Protein AF-A0A5C7RT31-F1 (afdb_monomer_lite)

Structure (mmCIF, N/CA/C/O backbone):
data_AF-A0A5C7RT31-F1
#
_entry.id   AF-A0A5C7RT31-F1
#
loop_
_atom_site.group_PDB
_atom_site.id
_atom_site.type_symbol
_atom_site.label_atom_id
_atom_site.label_alt_id
_atom_site.label_comp_id
_atom_site.label_asym_id
_atom_site.label_entity_id
_atom_site.label_seq_id
_atom_site.pdbx_PDB_ins_code
_atom_site.Cartn_x
_atom_site.Cartn_y
_atom_site.Cartn_z
_atom_site.occupancy
_atom_site.B_iso_or_equiv
_atom_site.auth_seq_id
_atom_site.auth_comp_id
_atom_site.auth_asym_id
_atom_site.auth_atom_id
_atom_site.pdbx_PDB_model_num
ATOM 1 N N . MET A 1 1 ? -27.509 22.170 -6.917 1.00 37.75 1 MET A N 1
ATOM 2 C CA . MET A 1 1 ? -28.177 21.323 -5.906 1.00 37.75 1 MET A CA 1
ATOM 3 C C . MET A 1 1 ? -27.811 21.891 -4.550 1.00 37.75 1 MET A C 1
ATOM 5 O O . MET A 1 1 ? -26.661 21.805 -4.147 1.00 37.75 1 MET A O 1
ATOM 9 N N . THR A 1 2 ? -28.741 22.625 -3.956 1.00 27.27 2 THR A N 1
ATOM 10 C CA . THR A 1 2 ? -28.537 23.472 -2.779 1.00 27.27 2 THR A CA 1
ATOM 11 C C . THR A 1 2 ? -28.665 22.619 -1.517 1.00 27.27 2 THR A C 1
ATOM 13 O O . THR A 1 2 ? -29.640 21.889 -1.369 1.00 27.27 2 THR A O 1
ATOM 16 N N . ILE A 1 3 ? -27.662 22.677 -0.641 1.00 30.19 3 ILE A N 1
ATOM 17 C CA . ILE A 1 3 ? -27.583 21.913 0.611 1.00 30.19 3 ILE A CA 1
ATOM 18 C C . ILE A 1 3 ? -28.482 22.594 1.651 1.00 30.19 3 ILE A C 1
ATOM 20 O O . ILE A 1 3 ? -28.234 23.733 2.041 1.00 30.19 3 ILE A O 1
ATOM 24 N N . GLY A 1 4 ? -29.546 21.906 2.070 1.00 28.31 4 GLY A N 1
ATOM 25 C CA . GLY A 1 4 ? -30.462 22.360 3.113 1.00 28.31 4 GLY A CA 1
ATOM 26 C C . GLY A 1 4 ? -29.910 22.077 4.509 1.00 28.31 4 GLY A C 1
ATOM 27 O O . GLY A 1 4 ? -29.909 20.936 4.959 1.00 28.31 4 GLY A O 1
ATOM 28 N N . LEU A 1 5 ? -29.471 23.133 5.192 1.00 31.41 5 LEU A N 1
ATOM 29 C CA . LEU A 1 5 ? -29.262 23.175 6.639 1.00 31.41 5 LEU A CA 1
ATOM 30 C C . LEU A 1 5 ? -30.627 23.324 7.329 1.00 31.41 5 LEU A C 1
ATOM 32 O O . LEU A 1 5 ? -31.249 24.381 7.248 1.00 31.41 5 LEU A O 1
ATOM 36 N N . LEU A 1 6 ? -31.091 22.283 8.018 1.00 28.53 6 LEU A N 1
ATOM 37 C CA . LEU A 1 6 ? -32.266 22.353 8.889 1.00 28.53 6 LEU A CA 1
ATOM 38 C C . LEU A 1 6 ? -31.863 22.947 10.248 1.00 28.53 6 LEU A C 1
ATOM 40 O O . LEU A 1 6 ? -31.358 22.250 11.122 1.00 28.53 6 LEU A O 1
ATOM 44 N N . HIS A 1 7 ? -32.099 24.251 10.405 1.00 29.11 7 HIS A N 1
ATOM 45 C CA . HIS A 1 7 ? -32.237 24.909 11.705 1.00 29.11 7 HIS A CA 1
ATOM 46 C C . HIS A 1 7 ? -33.690 24.759 12.170 1.00 29.11 7 HIS A C 1
ATOM 48 O O . HIS A 1 7 ? -34.600 25.324 11.566 1.00 29.11 7 HIS A O 1
ATOM 54 N N . GLY A 1 8 ? -33.916 23.999 13.240 1.00 26.72 8 GLY A N 1
ATOM 55 C CA . GLY A 1 8 ? -35.208 23.937 13.918 1.00 26.72 8 GLY A CA 1
ATOM 56 C C . GLY A 1 8 ? -35.318 25.035 14.973 1.00 26.72 8 GLY A C 1
ATOM 57 O O . GLY A 1 8 ? -34.892 24.834 16.104 1.00 26.72 8 GLY A O 1
ATOM 58 N N . CYS A 1 9 ? -35.905 26.177 14.611 1.00 30.05 9 CYS A N 1
ATOM 59 C CA . CYS A 1 9 ? -36.443 27.145 15.567 1.00 30.05 9 CYS A CA 1
ATOM 60 C C . CYS A 1 9 ? -37.948 26.891 15.714 1.00 30.05 9 CYS A C 1
ATOM 62 O O . CYS A 1 9 ? -38.701 27.100 14.766 1.00 30.05 9 CYS A O 1
ATOM 64 N N . GLY A 1 10 ? -38.386 26.449 16.893 1.00 29.50 10 GLY A N 1
ATOM 65 C CA . GLY A 1 10 ? -39.796 26.411 17.276 1.00 29.50 10 GLY A CA 1
ATOM 66 C C . GLY A 1 10 ? -40.101 27.573 18.212 1.00 29.50 10 GLY A C 1
ATOM 67 O O . GLY A 1 10 ? -39.656 27.568 19.355 1.00 29.50 10 GLY A O 1
ATOM 68 N N . GLY A 1 11 ? -40.826 28.574 17.714 1.00 29.48 11 GLY A N 1
ATOM 69 C CA . GLY A 1 11 ? -41.452 29.613 18.526 1.00 29.48 11 GLY A CA 1
ATOM 70 C C . GLY A 1 11 ? -42.893 29.231 18.862 1.00 29.48 11 GLY A C 1
ATOM 71 O O . GLY A 1 11 ? -43.616 28.735 18.000 1.00 29.48 11 GLY A O 1
ATOM 72 N N . GLY A 1 12 ? -43.305 29.492 20.100 1.00 27.22 12 GLY A N 1
ATOM 73 C CA . GLY A 1 12 ? -44.694 29.456 20.547 1.00 27.22 12 GLY A CA 1
ATOM 74 C C . GLY A 1 12 ? -44.882 30.483 21.660 1.00 27.22 12 GLY A C 1
ATOM 75 O O . GLY A 1 12 ? -44.167 30.443 22.660 1.00 27.22 12 GLY A O 1
ATOM 76 N N . SER A 1 13 ? -45.780 31.439 21.440 1.00 30.95 13 SER A N 1
ATOM 77 C CA . SER A 1 13 ? -46.240 32.414 22.426 1.00 30.95 13 SER A CA 1
ATOM 78 C C . SER A 1 13 ? -47.270 31.780 23.367 1.00 30.95 13 SER A C 1
ATOM 80 O O . SER A 1 13 ? -48.016 30.903 22.939 1.00 30.95 13 SER A O 1
ATOM 82 N N . ASP A 1 14 ? -47.320 32.210 24.633 1.00 31.78 14 ASP A N 1
ATOM 83 C CA . ASP A 1 14 ? -48.489 32.912 25.195 1.00 31.78 14 ASP A CA 1
ATOM 84 C C . ASP A 1 14 ? -48.434 33.088 26.728 1.00 31.78 14 ASP A C 1
ATOM 86 O O . ASP A 1 14 ? -48.195 32.157 27.487 1.00 31.78 14 ASP A O 1
ATOM 90 N N . ASN A 1 15 ? -48.724 34.336 27.117 1.00 32.19 15 ASN A N 1
ATOM 91 C CA . ASN A 1 15 ? -49.550 34.827 28.227 1.00 32.19 15 ASN A CA 1
ATOM 92 C C . ASN A 1 15 ? -49.266 34.449 29.693 1.00 32.19 15 ASN A C 1
ATOM 94 O O . ASN A 1 15 ? -49.284 33.301 30.122 1.00 32.19 15 ASN A O 1
ATOM 98 N N . GLY A 1 16 ? -49.127 35.509 30.497 1.00 37.53 16 GLY A N 1
ATOM 99 C CA . GLY A 1 16 ? -49.037 35.456 31.948 1.00 37.53 16 GLY A CA 1
ATOM 100 C C . GLY A 1 16 ? -50.353 35.098 32.645 1.00 37.53 16 GLY A C 1
ATOM 101 O O . GLY A 1 16 ? -51.443 35.465 32.210 1.00 37.53 16 GLY A O 1
ATOM 102 N N . GLY A 1 17 ? -50.205 34.438 33.791 1.00 29.64 17 GLY A N 1
ATOM 103 C CA . GLY A 1 17 ? -51.247 34.192 34.779 1.00 29.64 17 GLY A CA 1
ATOM 104 C C . GLY A 1 17 ? -50.611 33.674 36.068 1.00 29.64 17 GLY A C 1
ATOM 105 O O . GLY A 1 17 ? -50.037 32.593 36.098 1.00 29.64 17 GLY A O 1
ATOM 106 N N . THR A 1 18 ? -50.666 34.475 37.128 1.00 42.75 18 THR A N 1
ATOM 107 C CA . THR A 1 18 ? -50.179 34.148 38.473 1.00 42.75 18 THR A CA 1
ATOM 108 C C . THR A 1 18 ? -51.193 33.290 39.230 1.00 42.75 18 THR A C 1
ATOM 110 O O . THR A 1 18 ? -52.310 33.753 39.456 1.00 42.75 18 THR A O 1
ATOM 113 N N . ASN A 1 19 ? -50.796 32.104 39.705 1.00 33.44 19 ASN A N 1
ATOM 114 C CA . ASN A 1 19 ? -51.352 31.500 40.923 1.00 33.44 19 ASN A CA 1
ATOM 115 C C . ASN A 1 19 ? -50.382 30.437 41.492 1.00 33.44 19 ASN A C 1
ATOM 117 O O . ASN A 1 19 ? -49.888 29.624 40.710 1.00 33.44 19 ASN A O 1
ATOM 121 N N . PRO A 1 20 ? -50.085 30.407 42.808 1.00 49.34 20 PRO A N 1
ATOM 122 C CA . PRO A 1 20 ? -49.175 29.434 43.393 1.00 49.34 20 PRO A CA 1
ATOM 123 C C . PRO A 1 20 ? -49.965 28.222 43.899 1.00 49.34 20 PRO A C 1
ATOM 125 O O . PRO A 1 20 ? -50.704 28.313 44.876 1.00 49.34 20 PRO A O 1
ATOM 128 N N . ASN A 1 21 ? -49.786 27.076 43.248 1.00 36.34 21 ASN A N 1
ATOM 129 C CA . ASN A 1 21 ? -50.145 25.772 43.799 1.00 36.34 21 ASN A CA 1
ATOM 130 C C . ASN A 1 21 ? -48.898 24.875 43.722 1.00 36.34 21 ASN A C 1
ATOM 132 O O . ASN A 1 21 ? -48.150 24.993 42.750 1.00 36.34 21 ASN A O 1
ATOM 136 N N . PRO A 1 22 ? -48.623 24.028 44.729 1.00 41.16 22 PRO A N 1
ATOM 137 C CA . PRO A 1 22 ? -47.443 23.176 44.725 1.00 41.16 22 PRO A CA 1
ATOM 138 C C . PRO A 1 22 ? -47.627 22.094 43.654 1.00 41.16 22 PRO A C 1
ATOM 140 O O . PRO A 1 22 ? -48.560 21.296 43.728 1.00 41.16 22 PRO A O 1
ATOM 143 N N . ASP A 1 23 ? -46.770 22.117 42.636 1.00 36.00 23 ASP A N 1
ATOM 144 C CA . ASP A 1 23 ? -46.809 21.184 41.509 1.00 36.00 23 ASP A CA 1
ATOM 145 C C . ASP A 1 23 ? -46.493 19.752 41.999 1.00 36.00 23 ASP A C 1
ATOM 147 O O . ASP A 1 23 ? -45.470 19.550 42.668 1.00 36.00 23 ASP A O 1
ATOM 151 N N . PRO A 1 24 ? -47.355 18.751 41.745 1.00 40.56 24 PRO A N 1
ATOM 152 C CA . PRO A 1 24 ? -47.022 17.349 41.967 1.00 40.56 24 PRO A CA 1
ATOM 153 C C . PRO A 1 24 ? -45.874 16.951 41.029 1.00 40.56 24 PRO A C 1
ATOM 155 O O . PRO A 1 24 ? -45.870 17.334 39.867 1.00 40.56 24 PRO A O 1
ATOM 158 N N . GLY A 1 25 ? -44.896 16.201 41.551 1.00 49.56 25 GLY A N 1
ATOM 159 C CA . GLY A 1 25 ? -43.623 15.885 40.888 1.00 49.56 25 GLY A CA 1
ATOM 160 C C . GLY A 1 25 ? -43.711 15.685 39.371 1.00 49.56 25 GLY A C 1
ATOM 161 O O . GLY A 1 25 ? -44.489 14.867 38.879 1.00 49.56 25 GLY A O 1
ATOM 162 N N . THR A 1 26 ? -42.892 16.448 38.648 1.00 45.16 26 THR A N 1
ATOM 163 C CA . THR A 1 26 ? -42.748 16.417 37.192 1.00 45.16 26 THR A CA 1
ATOM 164 C C . THR A 1 26 ? -42.562 14.974 36.694 1.00 45.16 26 THR A C 1
ATOM 166 O O . THR A 1 26 ? -41.830 14.213 37.328 1.00 45.16 26 THR A O 1
ATOM 169 N N . PRO A 1 27 ? -43.185 14.547 35.577 1.00 48.72 27 PRO A N 1
ATOM 170 C CA . PRO A 1 27 ? -43.088 13.163 35.120 1.00 48.72 27 PRO A CA 1
ATOM 171 C C . PRO A 1 27 ? -41.648 12.756 34.782 1.00 48.72 27 PRO A C 1
ATOM 173 O O . PRO A 1 27 ? -40.964 13.456 34.033 1.00 48.72 27 PRO A O 1
ATOM 176 N N . ALA A 1 28 ? -41.235 11.579 35.262 1.00 65.00 28 ALA A N 1
ATOM 177 C CA . ALA A 1 28 ? -39.991 10.929 34.868 1.00 65.00 28 ALA A CA 1
ATOM 178 C C . ALA A 1 28 ? -39.932 10.749 33.337 1.00 65.00 28 ALA A C 1
ATOM 180 O O . ALA A 1 28 ? -40.757 10.055 32.732 1.00 65.00 28 ALA A O 1
ATOM 181 N N . GLY A 1 29 ? -38.936 11.362 32.705 1.00 79.44 29 GLY A N 1
ATOM 182 C CA . GLY A 1 29 ? -38.561 11.126 31.321 1.00 79.44 29 GLY A CA 1
ATOM 183 C C . GLY A 1 29 ? -37.881 9.767 31.145 1.00 79.44 29 GLY A C 1
ATOM 184 O O . GLY A 1 29 ? -37.305 9.188 32.068 1.00 79.44 29 GLY A O 1
ATOM 185 N N . THR A 1 30 ? -37.962 9.226 29.930 1.00 89.31 30 THR A N 1
ATOM 186 C CA . THR A 1 30 ? -37.172 8.058 29.521 1.00 89.31 30 THR A CA 1
ATOM 187 C C . THR A 1 30 ? -36.274 8.478 28.374 1.00 89.31 30 THR A C 1
ATOM 189 O O . THR A 1 30 ? -36.767 8.921 27.339 1.00 89.31 30 THR A O 1
ATOM 192 N N . GLY A 1 31 ? -34.967 8.379 28.583 1.00 93.44 31 GLY A N 1
ATOM 193 C CA . GLY A 1 31 ? -33.959 8.642 27.561 1.00 93.44 31 GLY A CA 1
ATOM 194 C C . GLY A 1 31 ? -33.345 7.332 27.109 1.00 93.44 31 GLY A C 1
ATOM 195 O O . GLY A 1 31 ? -33.521 6.311 27.769 1.00 93.44 31 GLY A O 1
ATOM 196 N N . ARG A 1 32 ? -32.620 7.353 25.995 1.00 96.56 32 ARG A N 1
ATOM 197 C CA . ARG A 1 32 ? -31.918 6.180 25.471 1.00 96.56 32 ARG A CA 1
ATOM 198 C C . ARG A 1 32 ? -30.433 6.441 25.338 1.00 96.56 32 ARG A C 1
ATOM 200 O O . ARG A 1 32 ? -30.044 7.455 24.763 1.00 96.56 32 ARG A O 1
ATOM 207 N N . LEU A 1 33 ? -29.625 5.511 25.832 1.00 98.06 33 LEU A N 1
ATOM 208 C CA . LEU A 1 33 ? -28.200 5.448 25.539 1.00 98.06 33 LEU A CA 1
ATOM 209 C C . LEU A 1 33 ? -27.982 4.532 24.333 1.00 98.06 33 LEU A C 1
ATOM 211 O O . LEU A 1 33 ? -28.215 3.323 24.410 1.00 98.06 33 LEU A O 1
ATOM 215 N N . LEU A 1 34 ? -27.551 5.119 23.222 1.00 97.69 34 LEU A N 1
ATOM 216 C CA . LEU A 1 34 ? -27.358 4.434 21.947 1.00 97.69 34 LEU A CA 1
ATOM 217 C C . LEU A 1 34 ? -25.910 4.587 21.467 1.00 97.69 34 LEU A C 1
ATOM 219 O O . LEU A 1 34 ? -25.199 5.489 21.895 1.00 97.69 34 LEU A O 1
ATOM 223 N N . VAL A 1 35 ? -25.491 3.750 20.524 1.00 97.31 35 VAL A N 1
ATOM 224 C CA . VAL A 1 35 ? -24.321 4.005 19.674 1.00 97.31 35 VAL A CA 1
ATOM 225 C C . VAL A 1 35 ? -24.758 4.116 18.218 1.00 97.31 35 VAL A C 1
ATOM 227 O O . VAL A 1 35 ? -25.619 3.358 17.763 1.00 97.31 35 VAL A O 1
ATOM 230 N N . THR A 1 36 ? -24.200 5.055 17.461 1.00 95.25 36 THR A N 1
ATOM 231 C CA . THR A 1 36 ? -24.551 5.201 16.042 1.00 95.25 36 THR A CA 1
ATOM 232 C C . THR A 1 36 ? -24.048 4.007 15.233 1.00 95.25 36 THR A C 1
ATOM 234 O O . THR A 1 36 ? -22.869 3.654 15.306 1.00 95.25 36 THR A O 1
ATOM 237 N N . ASN A 1 37 ? -24.909 3.429 14.390 1.00 90.69 37 ASN A N 1
ATOM 238 C CA . ASN A 1 37 ? -24.521 2.410 13.419 1.00 90.69 37 ASN A CA 1
ATOM 239 C C . ASN A 1 37 ? -24.173 3.058 12.063 1.00 90.69 37 ASN A C 1
ATOM 241 O O . ASN A 1 37 ? -25.054 3.612 11.417 1.00 90.69 37 ASN A O 1
ATOM 245 N N . PRO A 1 38 ? -22.937 2.954 11.556 1.00 86.50 38 PRO A N 1
ATOM 246 C CA . PRO A 1 38 ? -22.572 3.486 10.241 1.00 86.50 38 PRO A CA 1
ATOM 247 C C . PRO A 1 38 ? -23.355 2.900 9.059 1.00 86.50 38 PRO A C 1
ATOM 249 O O . PRO A 1 38 ? -23.388 3.496 7.985 1.00 86.50 38 PRO A O 1
ATOM 252 N N . GLN A 1 39 ? -23.939 1.714 9.233 1.00 82.25 39 GLN A N 1
ATOM 253 C CA . GLN A 1 39 ? -24.654 0.987 8.185 1.00 82.25 39 GLN A CA 1
ATOM 254 C C . GLN A 1 39 ? -26.166 1.262 8.188 1.00 82.25 39 GLN A C 1
ATOM 256 O O . GLN A 1 39 ? -26.869 0.793 7.296 1.00 82.25 39 GLN A O 1
ATOM 261 N N . SER A 1 40 ? -26.690 2.009 9.167 1.00 82.31 40 SER A N 1
ATOM 262 C CA . SER A 1 40 ? -28.125 2.300 9.280 1.00 82.31 40 SER A CA 1
ATOM 263 C C . SER A 1 40 ? -28.385 3.643 9.955 1.00 82.31 40 SER A C 1
ATOM 265 O O . SER A 1 40 ? -27.642 4.046 10.836 1.00 82.31 40 SER A O 1
ATOM 267 N N . SER A 1 41 ? -29.503 4.302 9.662 1.00 76.38 41 SER A N 1
ATOM 268 C CA . SER A 1 41 ? -29.876 5.544 10.358 1.00 76.38 41 SER A CA 1
ATOM 269 C C . SER A 1 41 ? -30.335 5.347 11.813 1.00 76.38 41 SER A C 1
ATOM 271 O O . SER A 1 41 ? -30.639 6.324 12.493 1.00 76.38 41 SER A O 1
ATOM 273 N N . THR A 1 42 ? -30.439 4.106 12.296 1.00 84.19 42 THR A N 1
ATOM 274 C CA . THR A 1 42 ? -30.880 3.770 13.657 1.00 84.19 42 THR A CA 1
ATOM 275 C C . THR A 1 42 ? -29.695 3.564 14.598 1.00 84.19 42 THR A C 1
ATOM 277 O O . THR A 1 42 ? -28.759 2.835 14.269 1.00 84.19 42 THR A O 1
ATOM 280 N N . GLY A 1 43 ? -29.747 4.179 15.783 1.00 92.25 43 GLY A N 1
ATOM 281 C CA . GLY A 1 43 ? -28.797 3.906 16.864 1.00 92.25 43 GLY A CA 1
ATOM 282 C C . GLY A 1 43 ? -29.059 2.546 17.514 1.00 92.25 43 GLY A C 1
ATOM 283 O O . GLY A 1 43 ? -30.211 2.125 17.624 1.00 92.25 43 GLY A O 1
ATOM 284 N N . ILE A 1 44 ? -27.996 1.870 17.942 1.00 96.94 44 ILE A N 1
ATOM 285 C CA . ILE A 1 44 ? -28.056 0.565 18.604 1.00 96.94 44 ILE A CA 1
ATOM 286 C C . ILE A 1 44 ? -28.053 0.777 20.123 1.00 96.94 44 ILE A C 1
ATOM 288 O O . ILE A 1 44 ? -27.165 1.468 20.624 1.00 96.94 44 ILE A O 1
ATOM 292 N N . PRO A 1 45 ? -29.015 0.209 20.867 1.00 97.62 45 PRO A N 1
ATOM 293 C CA . PRO A 1 45 ? -29.054 0.299 22.322 1.00 97.62 45 PRO A CA 1
ATOM 294 C C . PRO A 1 45 ? -27.796 -0.213 23.018 1.00 97.62 45 PRO A C 1
ATOM 296 O O . PRO A 1 45 ? -27.322 -1.294 22.688 1.00 97.62 45 PRO A O 1
ATOM 299 N N . LEU A 1 46 ? -27.301 0.501 24.032 1.00 97.94 46 LEU A N 1
ATOM 300 C CA . LEU A 1 46 ? -26.312 -0.055 24.960 1.00 97.94 46 LEU A CA 1
ATOM 301 C C . LEU A 1 46 ? -27.029 -0.654 26.170 1.00 97.94 46 LEU A C 1
ATOM 303 O O . LEU A 1 46 ? -27.747 0.051 26.882 1.00 97.94 46 LEU A O 1
ATOM 307 N N . VAL A 1 47 ? -26.834 -1.949 26.404 1.00 97.12 47 VAL A N 1
ATOM 308 C CA . VAL A 1 47 ? -27.587 -2.736 27.389 1.00 97.12 47 VAL A CA 1
ATOM 309 C C . VAL A 1 47 ? -26.761 -2.930 28.661 1.00 97.12 47 VAL A C 1
ATOM 311 O O . VAL A 1 47 ? -25.548 -3.125 28.602 1.00 97.12 47 VAL A O 1
ATOM 314 N N . ASN A 1 48 ? -27.423 -2.906 29.822 1.00 95.94 48 ASN A N 1
ATOM 315 C CA . ASN A 1 48 ? -26.811 -3.109 31.139 1.00 95.94 48 ASN A CA 1
ATOM 316 C C . ASN A 1 48 ? -25.719 -2.083 31.502 1.00 95.94 48 ASN A C 1
ATOM 318 O O . ASN A 1 48 ? -24.791 -2.390 32.251 1.00 95.94 48 ASN A O 1
ATOM 322 N N . ILE A 1 49 ? -25.831 -0.849 31.007 1.00 97.12 49 ILE A N 1
ATOM 323 C CA . ILE A 1 49 ? -24.905 0.236 31.341 1.00 97.12 49 ILE A CA 1
ATOM 324 C C . ILE A 1 49 ? -25.380 0.944 32.602 1.00 97.12 49 ILE A C 1
ATOM 326 O O . ILE A 1 49 ? -26.507 1.437 32.652 1.00 97.12 49 ILE A O 1
ATOM 330 N N . ALA A 1 50 ? -24.518 1.012 33.616 1.00 96.62 50 ALA A N 1
ATOM 331 C CA . ALA A 1 50 ? -24.828 1.699 34.863 1.00 96.62 50 ALA A CA 1
ATOM 332 C C . ALA A 1 50 ? -24.993 3.208 34.631 1.00 96.62 50 ALA A C 1
ATOM 334 O O . ALA A 1 50 ? -24.153 3.826 33.971 1.00 96.62 50 ALA A O 1
ATOM 335 N N . TYR A 1 51 ? -26.045 3.797 35.201 1.00 95.62 51 TYR A N 1
ATOM 336 C CA . TYR A 1 51 ? -26.312 5.231 35.133 1.00 95.62 51 TYR A CA 1
ATOM 337 C C . TYR A 1 51 ? -26.778 5.807 36.474 1.00 95.62 51 TYR A C 1
ATOM 339 O O . TYR A 1 51 ? -27.337 5.094 37.313 1.00 95.62 51 TYR A O 1
ATOM 347 N N . ALA A 1 52 ? -26.571 7.112 36.665 1.00 93.25 52 ALA A N 1
ATOM 348 C CA . ALA A 1 52 ? -27.113 7.868 37.794 1.00 93.25 52 ALA A CA 1
ATOM 349 C C . ALA A 1 52 ? -27.409 9.326 37.407 1.00 93.25 52 ALA A C 1
ATOM 351 O O . ALA A 1 52 ? -26.610 9.947 36.708 1.00 93.25 52 ALA A O 1
ATOM 352 N N . THR A 1 53 ? -28.518 9.896 37.885 1.00 89.50 53 THR A N 1
ATOM 353 C CA . THR A 1 53 ? -28.867 11.310 37.665 1.00 89.50 53 THR A CA 1
ATOM 354 C C . THR A 1 53 ? -28.481 12.228 38.837 1.00 89.50 53 THR A C 1
ATOM 356 O O . THR A 1 53 ? -28.186 11.778 39.952 1.00 89.50 53 THR A O 1
ATOM 359 N N . THR A 1 54 ? -28.402 13.534 38.557 1.00 81.69 54 THR A N 1
ATOM 360 C CA . THR A 1 54 ? -28.081 14.645 39.478 1.00 81.69 54 THR A CA 1
ATOM 361 C C . THR A 1 54 ? -28.907 15.887 39.090 1.00 81.69 54 THR A C 1
ATOM 363 O O . THR A 1 54 ? -29.068 16.102 37.885 1.00 81.69 54 THR A O 1
ATOM 366 N N . PRO A 1 55 ? -29.400 16.733 40.034 1.00 63.56 55 PRO A N 1
ATOM 367 C CA . PRO A 1 55 ? -28.843 17.049 41.365 1.00 63.56 55 PRO A CA 1
ATOM 368 C C . PRO A 1 55 ? -29.364 16.244 42.583 1.00 63.56 55 PRO A C 1
ATOM 370 O O . PRO A 1 55 ? -30.338 15.510 42.527 1.00 63.56 55 PRO A O 1
ATOM 373 N N . ILE A 1 56 ? -28.664 16.404 43.721 1.00 50.31 56 ILE A N 1
ATOM 374 C CA . ILE A 1 56 ? -28.756 15.650 44.996 1.00 50.31 56 ILE A CA 1
ATOM 375 C C . ILE A 1 56 ? -29.954 16.098 45.869 1.00 50.31 56 ILE A C 1
ATOM 377 O O . ILE A 1 56 ? -29.796 16.398 47.048 1.00 50.31 56 ILE A O 1
ATOM 381 N N . ALA A 1 57 ? -31.173 16.178 45.341 1.00 58.19 57 ALA A N 1
ATOM 382 C CA . ALA A 1 57 ? -32.340 16.075 46.222 1.00 58.19 57 ALA A CA 1
ATOM 383 C C . ALA A 1 57 ? -32.670 14.582 46.304 1.00 58.19 57 ALA A C 1
ATOM 385 O O . ALA A 1 57 ? -33.207 14.013 45.363 1.00 58.19 57 ALA A O 1
ATOM 386 N N . ALA A 1 58 ? -32.262 13.916 47.389 1.00 54.00 58 ALA A N 1
ATOM 387 C CA . ALA A 1 58 ? -32.166 12.452 47.490 1.00 54.00 58 ALA A CA 1
ATOM 388 C C . ALA A 1 58 ? -33.451 11.653 47.159 1.00 54.00 58 ALA A C 1
ATOM 390 O O . ALA A 1 58 ? -33.364 10.446 46.957 1.00 54.00 58 ALA A O 1
ATOM 391 N N . ALA A 1 59 ? -34.615 12.305 47.078 1.00 55.19 59 ALA A N 1
ATOM 392 C CA . ALA A 1 59 ? -35.884 11.693 46.686 1.00 55.19 59 ALA A CA 1
ATOM 393 C C . ALA A 1 59 ? -36.084 11.544 45.158 1.00 55.19 59 ALA A C 1
ATOM 395 O O . ALA A 1 59 ? -36.927 10.751 44.755 1.00 55.19 59 ALA A O 1
ATOM 396 N N . ALA A 1 60 ? -35.319 12.263 44.325 1.00 58.97 60 ALA A N 1
ATOM 397 C CA . ALA A 1 60 ? -35.468 12.299 42.860 1.00 58.97 60 ALA A CA 1
ATOM 398 C C . ALA A 1 60 ? -34.361 11.539 42.096 1.00 58.97 60 ALA A C 1
ATOM 400 O O . ALA A 1 60 ? -34.389 11.430 40.875 1.00 58.97 60 ALA A O 1
ATOM 401 N N . ARG A 1 61 ? -33.367 10.976 42.801 1.00 71.62 61 ARG A N 1
ATOM 402 C CA . ARG A 1 61 ? -32.221 10.326 42.151 1.00 71.62 61 ARG A CA 1
ATOM 403 C C . ARG A 1 61 ? -32.653 9.063 41.406 1.00 71.62 61 ARG A C 1
ATOM 405 O O . ARG A 1 61 ? -32.950 8.047 42.033 1.00 71.62 61 ARG A O 1
ATOM 412 N N . GLN A 1 62 ? -32.567 9.090 40.081 1.00 82.94 62 GLN A N 1
ATOM 413 C CA . GLN A 1 62 ? -32.693 7.893 39.259 1.00 82.94 62 GLN A CA 1
ATOM 414 C C . GLN A 1 62 ? -31.315 7.240 39.125 1.00 82.94 62 GLN A C 1
ATOM 416 O O . GLN A 1 62 ? -30.338 7.883 38.742 1.00 82.94 62 GLN A O 1
ATOM 421 N N . ALA A 1 63 ? -31.215 5.958 39.458 1.00 89.38 63 ALA A N 1
ATOM 422 C CA . ALA A 1 63 ? -30.011 5.167 39.242 1.00 89.38 63 ALA A CA 1
ATOM 423 C C . ALA A 1 63 ? -30.393 3.729 38.900 1.00 89.38 63 ALA A C 1
ATOM 425 O O . ALA A 1 63 ? -31.413 3.220 39.364 1.00 89.38 63 ALA A O 1
ATOM 426 N N . GLY A 1 64 ? -29.571 3.073 38.092 1.00 93.31 64 GLY A N 1
ATOM 427 C CA . GLY A 1 64 ? -29.831 1.710 37.658 1.00 93.31 64 GLY A CA 1
ATOM 428 C C . GLY A 1 64 ? -28.933 1.315 36.503 1.00 93.31 64 GLY A C 1
ATOM 429 O O . GLY A 1 64 ? -27.850 1.871 36.324 1.00 93.31 64 GLY A O 1
ATOM 430 N N . THR A 1 65 ? -29.398 0.358 35.714 1.00 96.19 65 THR A N 1
ATOM 431 C CA . THR A 1 65 ? -28.765 -0.039 34.459 1.00 96.19 65 THR A CA 1
ATOM 432 C C . THR A 1 65 ? -29.729 0.171 33.304 1.00 96.19 65 THR A C 1
ATOM 434 O O . THR A 1 65 ? -30.942 0.034 33.473 1.00 96.19 65 THR A O 1
ATOM 437 N N . THR A 1 66 ? -29.203 0.492 32.126 1.00 97.00 66 THR A N 1
ATOM 438 C CA . THR A 1 66 ? -30.018 0.559 30.912 1.00 97.00 66 THR A CA 1
ATOM 439 C C . THR A 1 66 ? -30.653 -0.799 30.599 1.00 97.00 66 THR A C 1
ATOM 441 O O . THR A 1 66 ? -30.039 -1.848 30.814 1.00 97.00 66 THR A O 1
ATOM 444 N N . ASN A 1 67 ? -31.892 -0.794 30.099 1.00 95.25 67 ASN A N 1
ATOM 445 C CA . ASN A 1 67 ? -32.589 -2.017 29.677 1.00 95.25 67 ASN A CA 1
ATOM 446 C C . ASN A 1 67 ? -32.185 -2.445 28.244 1.00 95.25 67 ASN A C 1
ATOM 448 O O . ASN A 1 67 ? -31.302 -1.847 27.632 1.00 95.25 67 ASN A O 1
ATOM 452 N N . ASN A 1 68 ? -32.869 -3.443 27.673 1.00 94.44 68 ASN A N 1
ATOM 453 C CA . ASN A 1 68 ? -32.599 -3.948 26.314 1.00 94.44 68 ASN A CA 1
ATOM 454 C C . ASN A 1 68 ? -32.823 -2.912 25.193 1.00 94.44 68 ASN A C 1
ATOM 456 O O . ASN A 1 68 ? -32.289 -3.061 24.101 1.00 94.44 68 ASN A O 1
ATOM 460 N N . ASN A 1 69 ? -33.588 -1.850 25.454 1.00 94.19 69 ASN A N 1
ATOM 461 C CA . ASN A 1 69 ? -33.785 -0.736 24.523 1.00 94.19 69 ASN A CA 1
ATOM 462 C C . ASN A 1 69 ? -32.814 0.426 24.790 1.00 94.19 69 ASN A C 1
ATOM 464 O O . ASN A 1 69 ? -32.905 1.467 24.135 1.00 94.19 69 ASN A O 1
ATOM 468 N N . GLY A 1 70 ? -31.893 0.265 25.748 1.00 96.06 70 GLY A N 1
ATOM 469 C CA . GLY A 1 70 ? -30.962 1.309 26.166 1.00 96.06 70 GLY A CA 1
ATOM 470 C C . GLY A 1 70 ? -31.633 2.371 27.031 1.00 96.06 70 GLY A C 1
ATOM 471 O O . GLY A 1 70 ? -31.057 3.437 27.243 1.00 96.06 70 GLY A O 1
ATOM 472 N N . ASP A 1 71 ? -32.858 2.113 27.501 1.00 96.56 71 ASP A N 1
ATOM 473 C CA . ASP A 1 71 ? -33.645 3.102 28.220 1.00 96.56 71 ASP A CA 1
ATOM 474 C C . ASP A 1 71 ? -33.045 3.355 29.612 1.00 96.56 71 ASP A C 1
ATOM 476 O O . ASP A 1 71 ? -32.745 2.414 30.351 1.00 96.56 71 ASP A O 1
ATOM 480 N N . TYR A 1 72 ? -32.954 4.626 29.995 1.00 94.19 72 TYR A N 1
ATOM 481 C CA . TYR A 1 72 ? -32.662 5.087 31.351 1.00 94.19 72 TYR A CA 1
ATOM 482 C C . TYR A 1 72 ? -33.730 6.095 31.797 1.00 94.19 72 TYR A C 1
ATOM 484 O O . TYR A 1 72 ? -34.352 6.780 30.978 1.00 94.19 72 TYR A O 1
ATOM 492 N N . LYS A 1 73 ? -33.974 6.175 33.105 1.00 90.38 73 LYS A N 1
ATOM 493 C CA . LYS A 1 73 ? -34.954 7.098 33.700 1.00 90.38 73 LYS A CA 1
ATOM 494 C C . LYS A 1 73 ? -34.273 8.373 34.183 1.00 90.38 73 LYS A C 1
ATOM 496 O O . LYS A 1 73 ? -33.159 8.302 34.696 1.00 90.38 73 LYS A O 1
ATOM 501 N N . TYR A 1 74 ? -34.936 9.511 34.017 1.00 86.75 74 TYR A N 1
ATOM 502 C CA . TYR A 1 74 ? -34.451 10.807 34.490 1.00 86.75 74 TYR A CA 1
ATOM 503 C C . TYR A 1 74 ? -35.608 11.765 34.771 1.00 86.75 74 TYR A C 1
ATOM 505 O O . TYR A 1 74 ? -36.662 11.628 34.155 1.00 86.75 74 TYR A O 1
ATOM 513 N N . ASP A 1 75 ? -35.396 12.765 35.619 1.00 79.69 75 ASP A N 1
ATOM 514 C CA . ASP A 1 75 ? -36.355 13.855 35.819 1.00 79.69 75 ASP A CA 1
ATOM 515 C C . ASP A 1 75 ? -35.969 15.094 34.990 1.00 79.69 75 ASP A C 1
ATOM 517 O O . ASP A 1 75 ? -34.825 15.280 34.563 1.00 79.69 75 ASP A O 1
ATOM 521 N N . THR A 1 76 ? -36.933 15.966 34.696 1.00 69.31 76 THR A N 1
ATOM 522 C CA . THR A 1 76 ? -36.694 17.137 33.835 1.00 69.31 76 THR A CA 1
ATOM 523 C C . THR A 1 76 ? -35.626 18.071 34.418 1.00 69.31 76 THR A C 1
ATOM 525 O O . THR A 1 76 ? -35.745 18.501 35.562 1.00 69.31 76 THR A O 1
ATOM 528 N N . SER A 1 77 ? -34.656 18.481 33.590 1.00 71.50 77 SER A N 1
ATOM 529 C CA . SER A 1 77 ? -33.537 19.388 33.935 1.00 71.50 77 SER A CA 1
ATOM 530 C C . SER A 1 77 ? -32.372 18.760 34.715 1.00 71.50 77 SER A C 1
ATOM 532 O O . SER A 1 77 ? -31.511 19.482 35.219 1.00 71.50 77 SER A O 1
ATOM 534 N N . GLU A 1 78 ? -32.295 17.428 34.773 1.00 84.00 78 GLU A N 1
ATOM 535 C CA . GLU A 1 78 ? -31.174 16.713 35.388 1.00 84.00 78 GLU A CA 1
ATOM 536 C C . GLU A 1 78 ? -29.963 16.541 34.453 1.00 84.00 78 GLU A C 1
ATOM 538 O O . GLU A 1 78 ? -30.064 16.580 33.219 1.00 84.00 78 GLU A O 1
ATOM 543 N N . GLN A 1 79 ? -28.802 16.287 35.057 1.00 91.50 79 GLN A N 1
ATOM 544 C CA . GLN A 1 79 ? -27.644 15.690 34.395 1.00 91.50 79 GLN A CA 1
ATOM 545 C C . GLN A 1 79 ? -27.569 14.202 34.726 1.00 91.50 79 GLN A C 1
ATOM 547 O O . GLN A 1 79 ? -27.889 13.796 35.840 1.00 91.50 79 GLN A O 1
ATOM 552 N N . VAL A 1 80 ? -27.083 13.401 33.786 1.00 94.25 80 VAL A N 1
ATOM 553 C CA . VAL A 1 80 ? -26.861 11.964 33.940 1.00 94.25 80 VAL A CA 1
ATOM 554 C C . VAL A 1 80 ? -25.374 11.642 33.820 1.00 94.25 80 VAL A C 1
ATOM 556 O O . VAL A 1 80 ? -24.621 12.323 33.114 1.00 94.25 80 VAL A O 1
ATOM 559 N N . SER A 1 81 ? -24.946 10.606 34.534 1.00 96.12 81 SER A N 1
ATOM 560 C CA . SER A 1 81 ? -23.678 9.935 34.307 1.00 96.12 81 SER A CA 1
ATOM 561 C C . SER A 1 81 ? -23.884 8.498 33.851 1.00 96.12 81 SER A C 1
ATOM 563 O O . SER A 1 81 ? -24.831 7.846 34.284 1.00 96.12 81 SER A O 1
ATOM 565 N N . PHE A 1 82 ? -22.971 8.004 33.016 1.00 97.50 82 PHE A N 1
ATOM 566 C CA . PHE A 1 82 ? -22.887 6.596 32.631 1.00 97.50 82 PHE A CA 1
ATOM 567 C C . PHE A 1 82 ? -21.517 6.036 32.987 1.00 97.50 82 PHE A C 1
ATOM 569 O O . PHE A 1 82 ? -20.508 6.719 32.809 1.00 97.50 82 PHE A O 1
ATOM 576 N N . THR A 1 83 ? -21.471 4.792 33.455 1.00 95.94 83 THR A N 1
ATOM 577 C CA . THR A 1 83 ? -20.215 4.094 33.738 1.00 95.94 83 THR A CA 1
ATOM 578 C C . THR A 1 83 ? -20.045 2.922 32.783 1.00 95.94 83 THR A C 1
ATOM 580 O O . THR A 1 83 ? -20.805 1.958 32.810 1.00 95.94 83 THR A O 1
ATOM 583 N N . LEU A 1 84 ? -19.015 3.012 31.947 1.00 94.88 84 LEU A N 1
ATOM 584 C CA . LEU A 1 84 ? -18.585 1.985 31.001 1.00 94.88 84 LEU A CA 1
ATOM 585 C C . LEU A 1 84 ? -17.055 1.993 30.936 1.00 94.88 84 LEU A C 1
ATOM 587 O O . LEU A 1 84 ? -16.437 3.053 31.011 1.00 94.88 84 LEU A O 1
ATOM 591 N N . PHE A 1 85 ? -16.436 0.814 30.837 1.00 94.12 85 PHE A N 1
ATOM 592 C CA . PHE A 1 85 ? -14.974 0.665 30.788 1.00 94.12 85 PHE A CA 1
ATOM 593 C C . PHE A 1 85 ? -14.247 1.286 31.997 1.00 94.12 85 PHE A C 1
ATOM 595 O O . PHE A 1 85 ? -13.261 2.008 31.834 1.00 94.12 85 PHE A O 1
ATOM 602 N N . ASN A 1 86 ? -14.801 1.090 33.204 1.00 90.56 86 ASN A N 1
ATOM 603 C CA . ASN A 1 86 ? -14.379 1.746 34.456 1.00 90.56 86 ASN A CA 1
ATOM 604 C C . ASN A 1 86 ? -14.235 3.278 34.358 1.00 90.56 86 ASN A C 1
ATOM 606 O O . ASN A 1 86 ? -13.563 3.903 35.176 1.00 90.56 86 ASN A O 1
ATOM 610 N N . THR A 1 87 ? -14.884 3.893 33.370 1.00 93.25 87 THR A N 1
ATOM 611 C CA . THR A 1 87 ? -14.865 5.330 33.124 1.00 93.25 87 THR A CA 1
ATOM 612 C C . THR A 1 87 ? -16.263 5.876 33.357 1.00 93.25 87 THR A C 1
ATOM 614 O O . THR A 1 87 ? -17.237 5.379 32.792 1.00 93.25 87 THR A O 1
ATOM 617 N N . THR A 1 88 ? -16.368 6.898 34.203 1.00 95.31 88 THR A N 1
ATOM 618 C CA . THR A 1 88 ? -17.635 7.587 34.459 1.00 95.31 88 THR A CA 1
ATOM 619 C C . THR A 1 88 ? -17.722 8.833 33.590 1.00 95.31 88 THR A C 1
ATOM 621 O O . THR A 1 88 ? -17.016 9.814 33.816 1.00 95.31 88 THR A O 1
ATOM 624 N N . PHE A 1 89 ? -18.625 8.799 32.619 1.00 97.12 89 PHE A N 1
ATOM 625 C CA . PHE A 1 89 ? -18.979 9.919 31.757 1.00 97.12 89 PHE A CA 1
ATOM 626 C C . PHE A 1 89 ? -20.059 10.733 32.462 1.00 97.12 89 PHE A C 1
ATOM 628 O O . PHE A 1 89 ? -21.219 10.339 32.457 1.00 97.12 89 PHE A O 1
ATOM 635 N N . ALA A 1 90 ? -19.677 11.813 33.142 1.00 95.12 90 ALA A N 1
ATOM 636 C CA . ALA A 1 90 ? -20.569 12.622 33.974 1.00 95.12 90 ALA A CA 1
ATOM 637 C C . ALA A 1 90 ? -20.887 13.997 33.367 1.00 95.12 90 ALA A C 1
ATOM 639 O O . ALA A 1 90 ? -20.223 14.473 32.445 1.00 95.12 90 ALA A O 1
ATOM 640 N N . GLY A 1 91 ? -21.890 14.666 33.938 1.00 93.00 91 GLY A N 1
ATOM 641 C CA . GLY A 1 91 ? -22.252 16.035 33.574 1.00 93.00 91 GLY A CA 1
ATOM 642 C C . GLY A 1 91 ? -22.936 16.163 32.213 1.00 93.00 91 GLY A C 1
ATOM 643 O O . GLY A 1 91 ? -22.884 17.235 31.612 1.00 93.00 91 GLY A O 1
ATOM 644 N N . ILE A 1 92 ? -23.542 15.079 31.721 1.00 95.31 92 ILE A N 1
ATOM 645 C CA . ILE A 1 92 ? -24.267 15.052 30.451 1.00 95.31 92 ILE A CA 1
ATOM 646 C C . ILE A 1 92 ? -25.693 15.525 30.718 1.00 95.31 92 ILE A C 1
ATOM 648 O O . ILE A 1 92 ? -26.382 14.956 31.561 1.00 95.31 92 ILE A O 1
ATOM 652 N N . SER A 1 93 ? -26.156 16.560 30.019 1.00 92.94 93 SER A N 1
ATOM 653 C CA . SER A 1 93 ? -27.557 16.984 30.102 1.00 92.94 93 SER A CA 1
ATOM 654 C C . SER A 1 93 ? -28.482 15.862 29.632 1.00 92.94 93 SER A C 1
ATOM 656 O O . SER A 1 93 ? -28.273 15.283 28.566 1.00 92.94 93 SER A O 1
ATOM 658 N N . THR A 1 94 ? -29.513 15.560 30.419 1.00 90.75 94 THR A N 1
ATOM 659 C CA . THR A 1 94 ? -30.511 14.551 30.049 1.00 90.75 94 THR A CA 1
ATOM 660 C C . THR A 1 94 ? -31.271 14.966 28.786 1.00 90.75 94 THR A C 1
ATOM 662 O O . THR A 1 94 ? -31.654 16.124 28.618 1.00 90.75 94 THR A O 1
ATOM 665 N N . LYS A 1 95 ? -31.465 14.020 27.860 1.00 90.31 95 LYS A N 1
ATOM 666 C CA . LYS A 1 95 ? -32.202 14.211 26.603 1.00 90.31 95 LYS A CA 1
ATOM 667 C C . LYS A 1 95 ? -32.738 12.877 26.082 1.00 90.31 95 LYS A C 1
ATOM 669 O O . LYS A 1 95 ? -32.375 11.822 26.589 1.00 90.31 95 LYS A O 1
ATOM 674 N N . ALA A 1 96 ? -33.586 12.920 25.054 1.00 91.62 96 ALA A N 1
ATOM 675 C CA . ALA A 1 96 ? -34.219 11.723 24.494 1.00 91.62 96 ALA A CA 1
ATOM 676 C C . ALA A 1 96 ? -33.205 10.665 24.019 1.00 91.62 96 ALA A C 1
ATOM 678 O O . ALA A 1 96 ? -33.415 9.473 24.234 1.00 91.62 96 ALA A O 1
ATOM 679 N N . THR A 1 97 ? -32.095 11.106 23.423 1.00 94.56 97 THR A N 1
ATOM 680 C CA . THR A 1 97 ? -31.028 10.231 22.930 1.00 94.56 97 THR A CA 1
ATOM 681 C C . THR A 1 97 ? -29.674 10.780 23.345 1.00 94.56 97 THR A C 1
ATOM 683 O O . THR A 1 97 ? -29.342 11.912 22.990 1.00 94.56 97 THR A O 1
ATOM 686 N N . ILE A 1 98 ? -28.902 9.961 24.053 1.00 97.00 98 ILE A N 1
ATOM 687 C CA . ILE A 1 98 ? -27.483 10.161 24.352 1.00 97.00 98 ILE A CA 1
ATOM 688 C C . ILE A 1 98 ? -26.686 9.147 23.532 1.00 97.00 98 ILE A C 1
ATOM 690 O O . ILE A 1 98 ? -27.070 7.978 23.470 1.00 97.00 98 ILE A O 1
ATOM 694 N N . ASN A 1 99 ? -25.599 9.587 22.900 1.00 97.12 99 ASN A N 1
ATOM 695 C CA . ASN A 1 99 ? -24.751 8.730 22.073 1.00 97.12 99 ASN A CA 1
ATOM 696 C C . ASN A 1 99 ? -23.250 8.874 22.387 1.00 97.12 99 ASN A C 1
ATOM 698 O O . ASN A 1 99 ? -22.851 9.554 23.332 1.00 97.12 99 ASN A O 1
ATOM 702 N N . GLU A 1 100 ? -22.402 8.226 21.589 1.00 97.69 100 GLU A N 1
ATOM 703 C CA . GLU A 1 100 ? -20.946 8.293 21.716 1.00 97.69 100 GLU A CA 1
ATOM 704 C C . GLU A 1 100 ? -20.371 9.715 21.616 1.00 97.69 100 GLU A C 1
ATOM 706 O O . GLU A 1 100 ? -19.355 9.989 22.255 1.00 97.69 100 GLU A O 1
ATOM 711 N N . ASP A 1 101 ? -21.014 10.630 20.880 1.00 97.50 101 ASP A N 1
ATOM 712 C CA . ASP A 1 101 ? -20.571 12.024 20.779 1.00 97.50 101 ASP A CA 1
ATOM 713 C C . ASP A 1 101 ? -20.799 12.759 22.109 1.00 97.50 101 ASP A C 1
ATOM 715 O O . ASP A 1 101 ? -19.940 13.514 22.564 1.00 97.50 101 ASP A O 1
ATOM 719 N N . ASP A 1 102 ? -21.916 12.492 22.792 1.00 98.06 102 ASP A N 1
ATOM 720 C CA . ASP A 1 102 ? -22.198 13.057 24.118 1.00 98.06 102 ASP A CA 1
ATOM 721 C C . ASP A 1 102 ? -21.234 12.537 25.186 1.00 98.06 102 ASP A C 1
ATOM 723 O O . ASP A 1 102 ? -20.734 13.301 26.021 1.00 98.06 102 ASP A O 1
ATOM 727 N N . LEU A 1 103 ? -20.935 11.234 25.140 1.00 98.31 103 LEU A N 1
ATOM 728 C CA . LEU A 1 103 ? -19.917 10.621 25.991 1.00 98.31 103 LEU A CA 1
ATOM 729 C C . LEU A 1 103 ? -18.544 11.253 25.716 1.00 98.31 103 LEU A C 1
ATOM 731 O O . LEU A 1 103 ? -17.818 11.595 26.649 1.00 98.31 103 LEU A O 1
ATOM 735 N N . ALA A 1 104 ? -18.204 11.494 24.449 1.00 98.38 104 ALA A N 1
ATOM 736 C CA . ALA A 1 104 ? -16.957 12.146 24.075 1.00 98.38 104 ALA A CA 1
ATOM 737 C C . ALA A 1 104 ? -16.869 13.595 24.584 1.00 98.38 104 ALA A C 1
ATOM 739 O O . ALA A 1 104 ? -15.827 14.002 25.103 1.00 98.38 104 ALA A O 1
ATOM 740 N N . VAL A 1 105 ? -17.959 14.368 24.510 1.00 98.12 105 VAL A N 1
ATOM 741 C CA . VAL A 1 105 ? -18.028 15.725 25.083 1.00 98.12 105 VAL A CA 1
ATOM 742 C C . VAL A 1 105 ? -17.784 15.696 26.592 1.00 98.12 105 VAL A C 1
ATOM 744 O O . VAL A 1 105 ? -17.006 16.510 27.095 1.00 98.12 105 VAL A O 1
ATOM 747 N N . SER A 1 106 ? -18.397 14.743 27.302 1.00 97.56 106 SER A N 1
ATOM 748 C CA . SER A 1 106 ? -18.186 14.541 28.740 1.00 97.56 106 SER A CA 1
ATOM 749 C C . SER A 1 106 ? -16.722 14.224 29.063 1.00 97.56 106 SER A C 1
ATOM 751 O O . SER A 1 106 ? -16.105 14.919 29.873 1.00 97.56 106 SER A O 1
ATOM 753 N N . TYR A 1 107 ? -16.143 13.233 28.380 1.00 97.75 107 TYR A N 1
ATOM 754 C CA . TYR A 1 107 ? -14.764 12.782 28.593 1.00 97.75 107 TYR A CA 1
ATOM 755 C C . TYR A 1 107 ? -13.741 13.896 28.333 1.00 97.75 107 TYR A C 1
ATOM 757 O O . TYR A 1 107 ? -12.800 14.096 29.099 1.00 97.75 107 TYR A O 1
ATOM 765 N N . CYS A 1 108 ? -13.941 14.665 27.264 1.00 98.00 108 CYS A N 1
ATOM 766 C CA . CYS A 1 108 ? -12.980 15.655 26.790 1.00 98.00 108 CYS A CA 1
ATOM 767 C C . CYS A 1 108 ? -13.168 17.055 27.387 1.00 98.00 108 CYS A C 1
ATOM 769 O O . CYS A 1 108 ? -12.473 17.983 26.972 1.00 98.00 108 CYS A O 1
ATOM 771 N N . LYS A 1 109 ? -14.084 17.240 28.349 1.00 94.88 109 LYS A N 1
ATOM 772 C CA . LYS A 1 109 ? -14.446 18.560 28.895 1.00 94.88 109 LYS A CA 1
ATOM 773 C C . LYS A 1 109 ? -13.251 19.355 29.435 1.00 94.88 109 LYS A C 1
ATOM 775 O O . LYS A 1 109 ? -13.219 20.572 29.292 1.00 94.88 109 LYS A O 1
ATOM 780 N N . ALA A 1 110 ? -12.286 18.673 30.052 1.00 94.06 110 ALA A N 1
ATOM 781 C CA . ALA A 1 110 ? -11.074 19.279 30.610 1.00 94.06 110 ALA A CA 1
ATOM 782 C C . ALA A 1 110 ? -9.838 19.135 29.698 1.00 94.06 110 ALA A C 1
ATOM 784 O O . ALA A 1 110 ? -8.729 19.474 30.107 1.00 94.06 110 ALA A O 1
ATOM 785 N N . ASN A 1 111 ? -9.999 18.605 28.480 1.00 96.25 111 ASN A N 1
ATOM 786 C CA . ASN A 1 111 ? -8.885 18.403 27.558 1.00 96.25 111 ASN A CA 1
ATOM 787 C C . ASN A 1 111 ? -8.425 19.755 26.964 1.00 96.25 111 ASN A C 1
ATOM 789 O O . ASN A 1 111 ? -9.276 20.569 26.610 1.00 96.25 111 ASN A O 1
ATOM 793 N N . PRO A 1 112 ? -7.112 20.008 26.789 1.00 95.56 112 PRO A N 1
ATOM 794 C CA . PRO A 1 112 ? -6.610 21.243 26.170 1.00 95.56 112 PRO A CA 1
ATOM 795 C C . PRO A 1 112 ? -7.073 21.460 24.721 1.00 95.56 112 PRO A C 1
ATOM 797 O O . PRO A 1 112 ? -7.135 22.593 24.251 1.00 95.56 112 PRO A O 1
ATOM 800 N N . THR A 1 113 ? -7.409 20.380 24.011 1.00 96.00 113 THR A N 1
ATOM 801 C CA . THR A 1 113 ? -7.905 20.393 22.627 1.00 96.00 113 THR A CA 1
ATOM 802 C C . THR A 1 113 ? -9.229 19.623 22.509 1.00 96.00 113 THR A C 1
ATOM 804 O O . THR A 1 113 ? -9.261 18.539 21.914 1.00 96.00 113 THR A O 1
ATOM 807 N N . PRO A 1 114 ? -10.345 20.157 23.050 1.00 95.50 114 PRO A N 1
ATOM 808 C CA . PRO A 1 114 ? -11.600 19.418 23.175 1.00 95.50 114 PRO A CA 1
ATOM 809 C C . PRO A 1 114 ? -12.124 18.845 21.860 1.00 95.50 114 PRO A C 1
ATOM 811 O O . PRO A 1 114 ? -12.507 17.686 21.837 1.00 95.50 114 PRO A O 1
ATOM 814 N N . ALA A 1 115 ? -12.082 19.594 20.753 1.00 96.88 115 ALA A N 1
ATOM 815 C CA . ALA A 1 115 ? -12.621 19.129 19.470 1.00 96.88 115 ALA A CA 1
ATOM 816 C C . ALA A 1 115 ? -11.874 17.903 18.907 1.00 96.88 115 ALA A C 1
ATOM 818 O O . ALA A 1 115 ? -12.496 16.952 18.439 1.00 96.88 115 ALA A O 1
ATOM 819 N N . SER A 1 116 ? -10.537 17.901 18.986 1.00 96.88 116 SER A N 1
ATOM 820 C CA . SER A 1 116 ? -9.710 16.770 18.536 1.00 96.88 116 SER A CA 1
ATOM 821 C C . SER A 1 116 ? -9.923 15.545 19.426 1.00 96.88 116 SER A C 1
ATOM 823 O O . SER A 1 116 ? -10.147 14.443 18.927 1.00 96.88 116 SER A O 1
ATOM 825 N N . CYS A 1 117 ? -9.936 15.754 20.746 1.00 98.19 117 CYS A N 1
ATOM 826 C CA . CYS A 1 117 ? -10.247 14.707 21.714 1.00 98.19 117 CYS A CA 1
ATOM 827 C C . CYS A 1 117 ? -11.640 14.111 21.458 1.00 98.19 117 CYS A C 1
ATOM 829 O O . CYS A 1 117 ? -11.769 12.895 21.357 1.00 98.19 117 CYS A O 1
ATOM 831 N N . GLN A 1 118 ? -12.665 14.951 21.283 1.00 98.38 118 GLN A N 1
ATOM 832 C CA . GLN A 1 118 ? -14.048 14.519 21.069 1.00 98.38 118 GLN A CA 1
ATOM 833 C C . GLN A 1 118 ? -14.174 13.653 19.819 1.00 98.38 118 GLN A C 1
ATOM 835 O O . GLN A 1 118 ? -14.754 12.574 19.882 1.00 98.38 118 GLN A O 1
ATOM 840 N N . TYR A 1 119 ? -13.573 14.080 18.705 1.00 97.69 119 TYR A N 1
ATOM 841 C CA . TYR A 1 119 ? -13.580 13.299 17.471 1.00 97.69 119 TYR A CA 1
ATOM 842 C C . TYR A 1 119 ? -12.943 11.914 17.662 1.00 97.69 119 TYR A C 1
ATOM 844 O O . TYR A 1 119 ? -13.530 10.907 17.263 1.00 97.69 119 TYR A O 1
ATOM 852 N N . LYS A 1 120 ? -11.772 11.841 18.309 1.00 98.19 120 LYS A N 1
ATOM 853 C CA . LYS A 1 120 ? -11.078 10.570 18.574 1.00 98.19 120 LYS A CA 1
ATOM 854 C C . LYS A 1 120 ? -11.885 9.667 19.503 1.00 98.19 120 LYS A C 1
ATOM 856 O O . LYS A 1 120 ? -12.133 8.516 19.156 1.00 98.19 120 LYS A O 1
ATOM 861 N N . VAL A 1 121 ? -12.349 10.201 20.634 1.00 98.38 121 VAL A N 1
ATOM 862 C CA . VAL A 1 121 ? -13.124 9.453 21.634 1.00 98.38 121 VAL A CA 1
ATOM 863 C C . VAL A 1 121 ? -14.427 8.934 21.042 1.00 98.38 121 VAL A C 1
ATOM 865 O O . VAL A 1 121 ? -14.721 7.755 21.215 1.00 98.38 121 VAL A O 1
ATOM 868 N N . ALA A 1 122 ? -15.166 9.751 20.286 1.00 97.94 122 ALA A N 1
ATOM 869 C CA . ALA A 1 122 ? -16.401 9.317 19.638 1.00 97.94 122 ALA A CA 1
ATOM 870 C C . ALA A 1 122 ? -16.146 8.146 18.675 1.00 97.94 122 ALA A C 1
ATOM 872 O O . ALA A 1 122 ? -16.819 7.120 18.756 1.00 97.94 122 ALA A O 1
ATOM 873 N N . ARG A 1 123 ? -15.122 8.234 17.810 1.00 97.25 123 ARG A N 1
ATOM 874 C CA . ARG A 1 123 ? -14.793 7.158 16.854 1.00 97.25 123 ARG A CA 1
ATOM 875 C C . ARG A 1 123 ? -14.270 5.898 17.538 1.00 97.25 123 ARG A C 1
ATOM 877 O O . ARG A 1 123 ? -14.654 4.793 17.150 1.00 97.25 123 ARG A O 1
ATOM 884 N N . ASN A 1 124 ? -13.438 6.044 18.563 1.00 98.12 124 ASN A N 1
ATOM 885 C CA . ASN A 1 124 ? -12.894 4.918 19.318 1.00 98.12 124 ASN A CA 1
ATOM 886 C C . ASN A 1 124 ? -13.983 4.210 20.137 1.00 98.12 124 ASN A C 1
ATOM 888 O O . ASN A 1 124 ? -14.041 2.981 20.113 1.00 98.12 124 ASN A O 1
ATOM 892 N N . LEU A 1 125 ? -14.890 4.955 20.783 1.00 97.88 125 LEU A N 1
ATOM 893 C CA . LEU A 1 125 ? -16.065 4.397 21.463 1.00 97.88 125 LEU A CA 1
ATOM 894 C C . LEU A 1 125 ? -16.994 3.691 20.480 1.00 97.88 125 LEU A C 1
ATOM 896 O O . LEU A 1 125 ? -17.355 2.541 20.721 1.00 97.88 125 LEU A O 1
ATOM 900 N N . GLN A 1 126 ? -17.327 4.339 19.360 1.00 97.31 126 GLN A N 1
ATOM 901 C CA . GLN A 1 126 ? -18.173 3.753 18.323 1.00 97.31 126 GLN A CA 1
ATOM 902 C C . GLN A 1 126 ? -17.611 2.404 17.862 1.00 97.31 126 GLN A C 1
ATOM 904 O O . GLN A 1 126 ? -18.312 1.395 17.881 1.00 97.31 126 GLN A O 1
ATOM 909 N N . ARG A 1 127 ? -16.320 2.357 17.508 1.00 97.00 127 ARG A N 1
ATOM 910 C CA . ARG A 1 127 ? -15.672 1.118 17.066 1.00 97.00 127 ARG A CA 1
ATOM 911 C C . ARG A 1 127 ? -15.619 0.077 18.172 1.00 97.00 127 ARG A C 1
ATOM 913 O O . ARG A 1 127 ? -15.919 -1.082 17.905 1.00 97.00 127 ARG A O 1
ATOM 920 N N . LEU A 1 128 ? -15.238 0.466 19.388 1.00 97.69 128 LEU A N 1
ATOM 921 C CA . LEU A 1 128 ? -15.142 -0.450 20.521 1.00 97.69 128 LEU A CA 1
ATOM 922 C C . LEU A 1 128 ? -16.488 -1.125 20.784 1.00 97.69 128 LEU A C 1
ATOM 924 O O . LEU A 1 128 ? -16.557 -2.350 20.788 1.00 97.69 128 LEU A O 1
ATOM 928 N N . LEU A 1 129 ? -17.553 -0.340 20.937 1.00 97.25 129 LEU A N 1
ATOM 929 C CA . LEU A 1 129 ? -18.891 -0.842 21.250 1.00 97.25 129 LEU A CA 1
ATOM 930 C C . LEU A 1 129 ? -19.414 -1.766 20.144 1.00 97.25 129 LEU A C 1
ATOM 932 O O . LEU A 1 129 ? -19.816 -2.888 20.436 1.00 97.25 129 LEU A O 1
ATOM 936 N N . LEU A 1 130 ? -19.304 -1.359 18.875 1.00 96.12 130 LEU A N 1
ATOM 937 C CA . LEU A 1 130 ? -19.745 -2.176 17.736 1.00 96.12 130 LEU A CA 1
ATOM 938 C C . LEU A 1 130 ? -18.929 -3.467 17.550 1.00 96.12 130 LEU A C 1
ATOM 940 O O . LEU A 1 130 ? -19.424 -4.415 16.951 1.00 96.12 130 LEU A O 1
ATOM 944 N N . SER A 1 131 ? -17.684 -3.516 18.038 1.00 96.12 131 SER A N 1
ATOM 945 C CA . SER A 1 131 ? -16.814 -4.699 17.901 1.00 96.12 131 SER A CA 1
ATOM 946 C C . SER A 1 131 ? -16.887 -5.656 19.097 1.00 96.12 131 SER A C 1
ATOM 948 O O . SER A 1 131 ? -16.312 -6.745 19.048 1.00 96.12 131 SER A O 1
ATOM 950 N N . THR A 1 132 ? -17.524 -5.246 20.199 1.00 96.19 132 THR A N 1
ATOM 951 C CA . THR A 1 132 ? -17.465 -5.958 21.489 1.00 96.19 132 THR A CA 1
ATOM 952 C C . THR A 1 132 ? -18.828 -6.375 22.018 1.00 96.19 132 THR A C 1
ATOM 954 O O . THR A 1 132 ? -18.954 -6.702 23.193 1.00 96.19 132 THR A O 1
ATOM 957 N N . ASP A 1 133 ? -19.833 -6.437 21.154 1.00 95.38 133 ASP A N 1
ATOM 958 C CA . ASP A 1 133 ? -21.110 -7.056 21.486 1.00 95.38 133 ASP A CA 1
ATOM 959 C C . ASP A 1 133 ? -20.956 -8.567 21.730 1.00 95.38 133 ASP A C 1
ATOM 961 O O . ASP A 1 133 ? -20.281 -9.259 20.966 1.00 95.38 133 ASP A O 1
ATOM 965 N N . ASN A 1 134 ? -21.508 -9.097 22.819 1.00 94.00 134 ASN A N 1
ATOM 966 C CA . ASN A 1 134 ? -21.187 -10.440 23.303 1.00 94.00 134 ASN A CA 1
ATOM 967 C C . ASN A 1 134 ? -21.617 -11.558 22.339 1.00 94.00 134 ASN A C 1
ATOM 969 O O . ASN A 1 134 ? -20.867 -12.527 22.191 1.00 94.00 134 ASN A O 1
ATOM 973 N N . ASP A 1 135 ? -22.737 -11.400 21.638 1.00 92.56 135 ASP A N 1
ATOM 974 C CA . ASP A 1 135 ? -23.310 -12.378 20.712 1.00 92.56 135 ASP A CA 1
ATOM 975 C C . ASP A 1 135 ? -23.143 -11.991 19.229 1.00 92.56 135 ASP A C 1
ATOM 977 O O . ASP A 1 135 ? -23.386 -12.825 18.356 1.00 92.56 135 ASP A O 1
ATOM 981 N N . GLN A 1 136 ? -22.615 -10.790 18.953 1.00 92.38 136 GLN A N 1
ATOM 982 C CA . GLN A 1 136 ? -22.405 -10.231 17.610 1.00 92.38 136 GLN A CA 1
ATOM 983 C C . GLN A 1 136 ? -23.721 -9.999 16.851 1.00 92.38 136 GLN A C 1
ATOM 985 O O . GLN A 1 136 ? -23.735 -9.983 15.616 1.00 92.38 136 GLN A O 1
ATOM 990 N N . ASN A 1 137 ? -24.824 -9.810 17.576 1.00 92.62 137 ASN A N 1
ATOM 991 C CA . ASN A 1 137 ? -26.140 -9.553 17.027 1.00 92.62 137 ASN A CA 1
ATOM 992 C C . ASN A 1 137 ? -26.660 -8.177 17.455 1.00 92.62 137 ASN A C 1
ATOM 994 O O . ASN A 1 137 ? -27.558 -8.045 18.279 1.00 92.62 137 ASN A O 1
ATOM 998 N N . LEU A 1 138 ? -26.226 -7.147 16.730 1.00 92.25 138 LEU A N 1
ATOM 999 C CA . LEU A 1 138 ? -26.599 -5.749 16.980 1.00 92.25 138 LEU A CA 1
ATOM 1000 C C . LEU A 1 138 ? -28.118 -5.458 16.948 1.00 92.25 138 LEU A C 1
ATOM 1002 O O . LEU A 1 138 ? -28.537 -4.356 17.302 1.00 92.25 138 LEU A O 1
ATOM 1006 N N . THR A 1 139 ? -28.962 -6.402 16.507 1.00 91.56 139 THR A N 1
ATOM 1007 C CA . THR A 1 139 ? -30.426 -6.237 16.485 1.00 91.56 139 THR A CA 1
ATOM 1008 C C . THR A 1 139 ? -31.074 -6.296 17.870 1.00 91.56 139 THR A C 1
ATOM 1010 O O . THR A 1 139 ? -32.197 -5.814 18.017 1.00 91.56 139 THR A O 1
ATOM 1013 N N . ASN A 1 140 ? -30.394 -6.848 18.882 1.00 92.69 140 ASN A N 1
ATOM 1014 C CA . ASN A 1 140 ? -30.900 -6.951 20.257 1.00 92.69 140 ASN A CA 1
ATOM 1015 C C . ASN A 1 140 ? -30.222 -5.967 21.239 1.00 92.69 140 ASN A C 1
ATOM 1017 O O . ASN A 1 140 ? -30.414 -6.079 22.451 1.00 92.69 140 ASN A O 1
ATOM 1021 N N . GLY A 1 141 ? -29.488 -4.982 20.709 1.00 95.12 141 GLY A N 1
ATOM 1022 C CA . GLY A 1 141 ? -28.648 -4.071 21.484 1.00 95.12 141 GLY A CA 1
ATOM 1023 C C . GLY A 1 141 ? -27.203 -4.558 21.571 1.00 95.12 141 GLY A C 1
ATOM 1024 O O . GLY A 1 141 ? -26.818 -5.504 20.902 1.00 95.12 141 GLY A O 1
ATOM 1025 N N . ILE A 1 142 ? -26.383 -3.865 22.358 1.00 97.25 142 ILE A N 1
ATOM 1026 C CA . ILE A 1 142 ? -24.989 -4.230 22.619 1.00 97.25 142 ILE A CA 1
ATOM 1027 C C . ILE A 1 142 ? -24.847 -4.579 24.088 1.00 97.25 142 ILE A C 1
ATOM 1029 O O . ILE A 1 142 ? -25.009 -3.720 24.962 1.00 97.25 142 ILE A O 1
ATOM 1033 N N . SER A 1 143 ? -24.476 -5.829 24.344 1.00 96.19 143 SER A N 1
ATOM 1034 C CA . SER A 1 143 ? -24.023 -6.288 25.654 1.00 96.19 143 SER A CA 1
ATOM 1035 C C . SER A 1 143 ? -22.509 -6.464 25.622 1.00 96.19 143 SER A C 1
ATOM 1037 O O . SER A 1 143 ? -22.001 -7.405 25.021 1.00 96.19 143 SER A O 1
ATOM 1039 N N . ILE A 1 144 ? -21.768 -5.562 26.271 1.00 95.50 144 ILE A N 1
ATOM 1040 C CA . ILE A 1 144 ? -20.299 -5.520 26.183 1.00 95.50 144 ILE A CA 1
ATOM 1041 C C . ILE A 1 144 ? -19.683 -6.829 26.702 1.00 95.50 144 ILE A C 1
ATOM 1043 O O . ILE A 1 144 ? -19.946 -7.251 27.832 1.00 95.50 144 ILE A O 1
ATOM 1047 N N . LEU A 1 145 ? -18.816 -7.438 25.894 1.00 94.00 145 LEU A N 1
ATOM 1048 C CA . LEU A 1 145 ? -18.088 -8.666 26.211 1.00 94.00 145 LEU A CA 1
ATOM 1049 C C . LEU A 1 145 ? -17.246 -8.495 27.483 1.00 94.00 145 LEU A C 1
ATOM 1051 O O . LEU A 1 145 ? -16.567 -7.485 27.666 1.00 94.00 145 LEU A O 1
ATOM 1055 N N . ALA A 1 146 ? -17.272 -9.497 28.366 1.00 91.25 146 ALA A N 1
ATOM 1056 C CA . ALA A 1 146 ? -16.742 -9.391 29.730 1.00 91.25 146 ALA A CA 1
ATOM 1057 C C . ALA A 1 146 ? -15.275 -8.919 29.808 1.00 91.25 146 ALA A C 1
ATOM 1059 O O . ALA A 1 146 ? -14.926 -8.104 30.658 1.00 91.25 146 ALA A O 1
ATOM 1060 N N . ASN A 1 147 ? -14.420 -9.373 28.889 1.00 86.88 147 ASN A N 1
ATOM 1061 C CA . ASN A 1 147 ? -13.004 -8.987 28.818 1.00 86.88 147 ASN A CA 1
ATOM 1062 C C . ASN A 1 147 ? -12.767 -7.522 28.388 1.00 86.88 147 ASN A C 1
ATOM 1064 O O . ASN A 1 147 ? -11.651 -7.027 28.543 1.00 86.88 147 ASN A O 1
ATOM 1068 N N . PHE A 1 148 ? -13.786 -6.828 27.875 1.00 91.81 148 PHE A N 1
ATOM 1069 C CA . PHE A 1 148 ? -13.727 -5.407 27.527 1.00 91.81 148 PHE A CA 1
ATOM 1070 C C . PHE A 1 148 ? -14.424 -4.511 28.550 1.00 91.81 148 PHE A C 1
ATOM 1072 O O . PHE A 1 148 ? -14.166 -3.316 28.538 1.00 91.81 148 PHE A O 1
ATOM 1079 N N . GLN A 1 149 ? -15.245 -5.045 29.463 1.00 86.81 149 GLN A N 1
ATOM 1080 C CA . GLN A 1 149 ? -16.053 -4.241 30.396 1.00 86.81 149 GLN A CA 1
ATOM 1081 C C . GLN A 1 149 ? -15.237 -3.362 31.352 1.00 86.81 149 GLN A C 1
ATOM 1083 O O . GLN A 1 149 ? -15.723 -2.317 31.780 1.00 86.81 149 GLN A O 1
ATOM 1088 N N . GLN A 1 150 ? -14.016 -3.777 31.701 1.00 86.75 150 GLN A N 1
ATOM 1089 C CA . GLN A 1 150 ? -13.202 -3.070 32.691 1.00 86.75 150 GLN A CA 1
ATOM 1090 C C . GLN A 1 150 ? -12.342 -1.968 32.082 1.00 86.75 150 GLN A C 1
ATOM 1092 O O . GLN A 1 150 ? -12.327 -0.863 32.607 1.00 86.75 150 GLN A O 1
ATOM 1097 N N . THR A 1 151 ? -11.628 -2.249 30.992 1.00 88.44 151 THR A N 1
ATOM 1098 C CA . THR A 1 151 ? -10.635 -1.311 30.454 1.00 88.44 151 THR A CA 1
ATOM 1099 C C . THR A 1 151 ? -10.599 -1.407 28.932 1.00 88.44 151 THR A C 1
ATOM 1101 O O . THR A 1 151 ? -10.481 -2.520 28.399 1.00 88.44 151 THR A O 1
ATOM 1104 N N . PRO A 1 152 ? -10.640 -0.268 28.213 1.00 93.44 152 PRO A N 1
ATOM 1105 C CA . PRO A 1 152 ? -10.506 -0.275 26.763 1.00 93.44 152 PRO A CA 1
ATOM 1106 C C . PRO A 1 152 ? -9.117 -0.804 26.337 1.00 93.44 152 PRO A C 1
ATOM 1108 O O . PRO A 1 152 ? -8.190 -0.891 27.147 1.00 93.44 152 PRO A O 1
ATOM 1111 N N . PRO A 1 153 ? -8.937 -1.210 25.067 1.00 93.31 153 PRO A N 1
ATOM 1112 C CA . PRO A 1 153 ? -7.651 -1.707 24.563 1.00 93.31 153 PRO A CA 1
ATOM 1113 C C . PRO A 1 153 ? -6.523 -0.662 24.582 1.00 93.31 153 PRO A C 1
ATOM 1115 O O . PRO A 1 153 ? -5.359 -1.041 24.672 1.00 93.31 153 PRO A O 1
ATOM 1118 N N . ALA A 1 154 ? -6.868 0.623 24.523 1.00 95.88 154 ALA A N 1
ATOM 1119 C CA . ALA A 1 154 ? -5.983 1.778 24.657 1.00 95.88 154 ALA A CA 1
ATOM 1120 C C . ALA A 1 154 ? -6.783 2.955 25.254 1.00 95.88 154 ALA A C 1
ATOM 1122 O O . ALA A 1 154 ? -7.996 2.837 25.437 1.00 95.88 154 ALA A O 1
ATOM 1123 N N . ALA A 1 155 ? -6.136 4.086 25.552 1.00 96.00 155 ALA A N 1
ATOM 1124 C CA . ALA A 1 155 ? -6.840 5.299 25.980 1.00 96.00 155 ALA A CA 1
ATOM 1125 C C . ALA A 1 155 ? -7.878 5.732 24.926 1.00 96.00 155 ALA A C 1
ATOM 1127 O O . ALA A 1 155 ? -7.611 5.648 23.728 1.00 96.00 155 ALA A O 1
ATOM 1128 N N . LEU A 1 156 ? -9.060 6.187 25.354 1.00 96.56 156 LEU A N 1
ATOM 1129 C CA . LEU A 1 156 ? -10.152 6.517 24.426 1.00 96.56 156 LEU A CA 1
ATOM 1130 C C . LEU A 1 156 ? -9.811 7.693 23.498 1.00 96.56 156 LEU A C 1
ATOM 1132 O O . LEU A 1 156 ? -10.335 7.765 22.392 1.00 96.56 156 LEU A O 1
ATOM 1136 N N . ASP A 1 157 ? -8.917 8.586 23.915 1.00 96.50 157 ASP A N 1
ATOM 1137 C CA . ASP A 1 157 ? -8.422 9.735 23.150 1.00 96.50 157 ASP A CA 1
ATOM 1138 C C . ASP A 1 157 ? -7.125 9.453 22.368 1.00 96.50 157 ASP A C 1
ATOM 1140 O O . ASP A 1 157 ? -6.541 10.373 21.787 1.00 96.50 157 ASP A O 1
ATOM 1144 N N . ALA A 1 158 ? -6.683 8.191 22.310 1.00 97.06 158 ALA A N 1
ATOM 1145 C CA . ALA A 1 158 ? -5.587 7.773 21.441 1.00 97.06 158 ALA A CA 1
ATOM 1146 C C . ALA A 1 158 ? -5.909 8.025 19.955 1.00 97.06 158 ALA A C 1
ATOM 1148 O O . ALA A 1 158 ? -7.073 8.128 19.554 1.00 97.06 158 ALA A O 1
ATOM 1149 N N . GLU A 1 159 ? -4.866 8.089 19.122 1.00 95.38 159 GLU A N 1
ATOM 1150 C CA . GLU A 1 159 ? -5.045 8.136 17.668 1.00 95.38 159 GLU A CA 1
ATOM 1151 C C . GLU A 1 159 ? -5.873 6.938 17.180 1.00 95.38 159 GLU A C 1
ATOM 1153 O O . GLU A 1 159 ? -5.745 5.815 17.679 1.00 95.38 159 GLU A O 1
ATOM 1158 N N . ILE A 1 160 ? -6.760 7.196 16.217 1.00 94.81 160 ILE A N 1
ATOM 1159 C CA . ILE A 1 160 ? -7.820 6.263 15.801 1.00 94.81 160 ILE A CA 1
ATOM 1160 C C . ILE A 1 160 ? -7.242 4.957 15.236 1.00 94.81 160 ILE A C 1
ATOM 1162 O O . ILE A 1 160 ? -7.807 3.883 15.449 1.00 94.81 160 ILE A O 1
ATOM 1166 N N . ASP A 1 161 ? -6.124 5.045 14.521 1.00 91.25 161 ASP A N 1
ATOM 1167 C CA . ASP A 1 161 ? -5.397 3.917 13.936 1.00 91.25 161 ASP A CA 1
ATOM 1168 C C . ASP A 1 161 ? -4.707 3.059 15.009 1.00 91.25 161 ASP A C 1
ATOM 1170 O O . ASP A 1 161 ? -4.743 1.828 14.942 1.00 91.25 161 ASP A O 1
ATOM 1174 N N . GLN A 1 162 ? -4.127 3.700 16.029 1.00 92.75 162 GLN A N 1
ATOM 1175 C CA . GLN A 1 162 ? -3.479 3.023 17.152 1.00 92.75 162 GLN A CA 1
ATOM 1176 C C . GLN A 1 162 ? -4.505 2.312 18.035 1.00 92.75 162 GLN A C 1
ATOM 1178 O O . GLN A 1 162 ? -4.294 1.167 18.441 1.00 92.75 162 GLN A O 1
ATOM 1183 N N . PHE A 1 163 ? -5.647 2.956 18.288 1.00 96.38 163 PHE A N 1
ATOM 1184 C CA . PHE A 1 163 ? -6.753 2.338 19.011 1.00 96.38 163 PHE A CA 1
ATOM 1185 C C . PHE A 1 163 ? -7.334 1.148 18.237 1.00 96.38 163 PHE A C 1
ATOM 1187 O O . PHE A 1 163 ? -7.579 0.093 18.825 1.00 96.38 163 PHE A O 1
ATOM 1194 N N . GLU A 1 164 ? -7.523 1.283 16.918 1.00 95.38 164 GLU A N 1
ATOM 1195 C CA . GLU A 1 164 ? -7.986 0.188 16.060 1.00 95.38 164 GLU A CA 1
ATOM 1196 C C . GLU A 1 164 ? -7.038 -1.012 16.104 1.00 95.38 164 GLU A C 1
ATOM 1198 O O . GLU A 1 164 ? -7.504 -2.134 16.285 1.00 95.38 164 GLU A O 1
ATOM 1203 N N . LEU A 1 165 ? -5.725 -0.788 15.998 1.00 92.75 165 LEU A N 1
ATOM 1204 C CA . LEU A 1 165 ? -4.729 -1.856 16.096 1.00 92.75 165 LEU A CA 1
ATOM 1205 C C . LEU A 1 165 ? -4.776 -2.551 17.464 1.00 92.75 165 LEU A C 1
ATOM 1207 O O . LEU A 1 165 ? -4.803 -3.781 17.528 1.00 92.75 165 LEU A O 1
ATOM 1211 N N . ALA A 1 166 ? -4.817 -1.782 18.556 1.00 94.31 166 ALA A N 1
ATOM 1212 C CA . ALA A 1 166 ? -4.889 -2.335 19.907 1.00 94.31 166 ALA A CA 1
ATOM 1213 C C . ALA A 1 166 ? -6.169 -3.164 20.118 1.00 94.31 166 ALA A C 1
ATOM 1215 O O . ALA A 1 166 ? -6.128 -4.242 20.716 1.00 94.31 166 ALA A O 1
ATOM 1216 N N . LEU A 1 167 ? -7.306 -2.690 19.595 1.00 95.69 167 LEU A N 1
ATOM 1217 C CA . LEU A 1 167 ? -8.569 -3.422 19.622 1.00 95.69 167 LEU A CA 1
ATOM 1218 C C . LEU A 1 167 ? -8.491 -4.704 18.784 1.00 95.69 167 LEU A C 1
ATOM 1220 O O . LEU A 1 167 ? -8.853 -5.771 19.274 1.00 95.69 167 LEU A O 1
ATOM 1224 N N . ALA A 1 168 ? -7.977 -4.620 17.557 1.00 94.44 168 ALA A N 1
ATOM 1225 C CA . ALA A 1 168 ? -7.864 -5.756 16.650 1.00 94.44 168 ALA A CA 1
ATOM 1226 C C . ALA A 1 168 ? -6.984 -6.872 17.235 1.00 94.44 168 ALA A C 1
ATOM 1228 O O . ALA A 1 168 ? -7.366 -8.039 17.185 1.00 94.44 168 ALA A O 1
ATOM 1229 N N . LYS A 1 169 ? -5.865 -6.519 17.884 1.00 92.12 169 LYS A N 1
ATOM 1230 C CA . LYS A 1 169 ? -5.020 -7.478 18.613 1.00 92.12 169 LYS A CA 1
ATOM 1231 C C . LYS A 1 169 ? -5.762 -8.180 19.753 1.00 92.12 169 LYS A C 1
ATOM 1233 O O . LYS A 1 169 ? -5.603 -9.381 19.925 1.00 92.12 169 LYS A O 1
ATOM 1238 N N . LYS A 1 170 ? -6.604 -7.468 20.516 1.00 92.31 170 LYS A N 1
ATOM 1239 C CA . LYS A 1 170 ? -7.419 -8.092 21.579 1.00 92.31 170 LYS A CA 1
ATOM 1240 C C . LYS A 1 170 ? -8.545 -8.981 21.038 1.00 92.31 170 LYS A C 1
ATOM 1242 O O . LYS A 1 170 ? -8.974 -9.897 21.735 1.00 92.31 170 LYS A O 1
ATOM 1247 N N . LEU A 1 171 ? -9.042 -8.705 19.834 1.00 92.88 171 LEU A N 1
ATOM 1248 C CA . LEU A 1 171 ? -10.123 -9.462 19.195 1.00 92.88 171 LEU A CA 1
ATOM 1249 C C . LEU A 1 171 ? -9.625 -10.697 18.425 1.00 92.88 171 LEU A C 1
ATOM 1251 O O . LEU A 1 171 ? -10.362 -11.680 18.321 1.00 92.88 171 LEU A O 1
ATOM 1255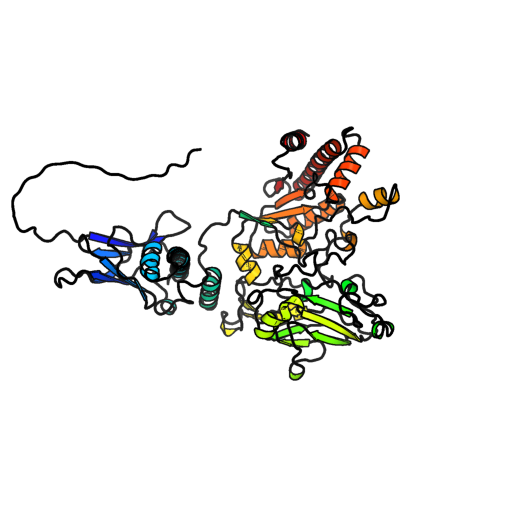 N N . ALA A 1 172 ? -8.387 -10.682 17.923 1.00 91.94 172 ALA A N 1
ATOM 1256 C CA . ALA A 1 172 ? -7.837 -11.764 17.106 1.00 91.94 172 ALA A CA 1
ATOM 1257 C C . ALA A 1 172 ? -7.864 -13.153 17.791 1.00 91.94 172 ALA A C 1
ATOM 1259 O O . ALA A 1 172 ? -8.347 -14.091 17.152 1.00 91.94 172 ALA A O 1
ATOM 1260 N N . PRO A 1 173 ? -7.490 -13.321 19.080 1.00 90.69 173 PRO A N 1
ATOM 1261 C CA . PRO A 1 173 ? -7.540 -14.625 19.755 1.00 90.69 173 PRO A CA 1
ATOM 1262 C C . PRO A 1 173 ? -8.939 -15.250 19.850 1.00 90.69 173 PRO A C 1
ATOM 1264 O O . PRO A 1 173 ? -9.061 -16.459 20.034 1.00 90.69 173 PRO A O 1
ATOM 1267 N N . ILE A 1 174 ? -9.997 -14.440 19.735 1.00 90.56 174 ILE A N 1
ATOM 1268 C CA . ILE A 1 174 ? -11.397 -14.884 19.794 1.00 90.56 174 ILE A CA 1
ATOM 1269 C C . ILE A 1 174 ? -12.081 -14.866 18.419 1.00 90.56 174 ILE A C 1
ATOM 1271 O O . ILE A 1 174 ? -13.308 -14.886 18.353 1.00 90.56 174 ILE A O 1
ATOM 1275 N N . ASN A 1 175 ? -11.302 -14.842 17.327 1.00 89.25 175 ASN A N 1
ATOM 1276 C CA . ASN A 1 175 ? -11.786 -14.834 15.939 1.00 89.25 175 ASN A CA 1
ATOM 1277 C C . ASN A 1 175 ? -12.754 -13.682 15.623 1.00 89.25 175 ASN A C 1
ATOM 1279 O O . ASN A 1 175 ? -13.750 -13.867 14.923 1.00 89.25 175 ASN A O 1
ATOM 1283 N N . ARG A 1 176 ? -12.469 -12.480 16.137 1.00 91.12 176 ARG A N 1
ATOM 1284 C CA . ARG A 1 176 ? -13.266 -11.277 15.863 1.00 91.12 176 ARG A CA 1
ATOM 1285 C C . ARG A 1 176 ? -12.462 -10.202 15.143 1.00 91.12 176 ARG A C 1
ATOM 1287 O O . ARG A 1 176 ? -11.244 -10.113 15.274 1.00 91.12 176 ARG A O 1
ATOM 1294 N N . GLN A 1 177 ? -13.178 -9.378 14.387 1.00 91.69 177 GLN A N 1
ATOM 1295 C CA . GLN A 1 177 ? -12.655 -8.257 13.606 1.00 91.69 177 GLN A CA 1
ATOM 1296 C C . GLN A 1 177 ? -13.186 -6.939 14.178 1.00 91.69 177 GLN A C 1
ATOM 1298 O O . GLN A 1 177 ? -14.220 -6.910 14.848 1.00 91.69 177 GLN A O 1
ATOM 1303 N N . THR A 1 178 ? -12.489 -5.840 13.906 1.00 94.50 178 THR A N 1
ATOM 1304 C CA . THR A 1 178 ? -12.987 -4.505 14.241 1.00 94.50 178 THR A CA 1
ATOM 1305 C C . THR A 1 178 ? -14.154 -4.119 13.334 1.00 94.50 178 THR A C 1
ATOM 1307 O O . THR A 1 178 ? -14.172 -4.421 12.140 1.00 94.50 178 THR A O 1
ATOM 1310 N N . ALA A 1 179 ? -15.134 -3.412 13.890 1.00 93.25 179 ALA A N 1
ATOM 1311 C CA . ALA A 1 179 ? -16.254 -2.880 13.130 1.00 93.25 179 ALA A CA 1
ATOM 1312 C C . ALA A 1 179 ? -15.792 -1.793 12.142 1.00 93.25 179 ALA A C 1
ATOM 1314 O O . ALA A 1 179 ? -15.038 -0.875 12.492 1.00 93.25 179 ALA A O 1
ATOM 1315 N N . ALA A 1 180 ? -16.291 -1.868 10.907 1.00 91.06 180 ALA A N 1
ATOM 1316 C CA . ALA A 1 180 ? -16.099 -0.827 9.907 1.00 91.06 180 ALA A CA 1
ATOM 1317 C C . ALA A 1 180 ? -16.969 0.393 10.241 1.00 91.06 180 ALA A C 1
ATOM 1319 O O . ALA A 1 180 ? -18.181 0.273 10.413 1.00 91.06 180 ALA A O 1
ATOM 1320 N N . LEU A 1 181 ? -16.350 1.576 10.304 1.00 91.38 181 LEU A N 1
ATOM 1321 C CA . LEU A 1 181 ? -17.046 2.819 10.658 1.00 91.38 181 LEU A CA 1
ATOM 1322 C C . LEU A 1 181 ? -17.613 3.591 9.462 1.00 91.38 181 LEU A C 1
ATOM 1324 O O . LEU A 1 181 ? -18.284 4.600 9.648 1.00 91.38 181 LEU A O 1
ATOM 1328 N N . PHE A 1 182 ? -17.314 3.160 8.239 1.00 89.56 182 PHE A N 1
ATOM 1329 C CA . PHE A 1 182 ? -17.800 3.768 7.005 1.00 89.56 182 PHE A CA 1
ATOM 1330 C C . PHE A 1 182 ? -17.602 2.805 5.832 1.00 89.56 182 PHE A C 1
ATOM 1332 O O . PHE A 1 182 ? -16.882 1.811 5.936 1.00 89.56 182 PHE A O 1
ATOM 1339 N N . SER A 1 183 ? -18.233 3.124 4.702 1.00 89.69 183 SER A N 1
ATOM 1340 C CA . SER A 1 183 ? -17.979 2.451 3.427 1.00 89.69 183 SER A CA 1
ATOM 1341 C C . SER A 1 183 ? -16.979 3.264 2.598 1.00 89.69 183 SER A C 1
ATOM 1343 O O . SER A 1 183 ? -17.253 4.437 2.327 1.00 89.69 183 SER A O 1
ATOM 1345 N N . PRO A 1 184 ? -15.841 2.685 2.176 1.00 92.31 184 PRO A N 1
ATOM 1346 C CA . PRO A 1 184 ? -14.865 3.379 1.342 1.00 92.31 184 PRO A CA 1
ATOM 1347 C C . PRO A 1 184 ? -15.464 3.911 0.035 1.00 92.31 184 PRO A C 1
ATOM 1349 O O . PRO A 1 184 ? -16.101 3.172 -0.718 1.00 92.31 184 PRO A O 1
ATOM 1352 N N . SER A 1 185 ? -15.220 5.186 -0.267 1.00 93.75 185 SER A N 1
ATOM 1353 C CA . SER A 1 185 ? -15.691 5.845 -1.498 1.00 93.75 185 SER A CA 1
ATOM 1354 C C . SER A 1 185 ? -14.578 6.514 -2.307 1.00 93.75 185 SER A C 1
ATOM 1356 O O . SER A 1 185 ? -14.765 6.777 -3.494 1.00 93.75 185 SER A O 1
ATOM 1358 N N . LEU A 1 186 ? -13.416 6.754 -1.695 1.00 96.50 186 LEU A N 1
ATOM 1359 C CA . LEU A 1 186 ? -12.280 7.429 -2.317 1.00 96.50 186 LEU A CA 1
ATOM 1360 C C . LEU A 1 186 ? -11.288 6.430 -2.917 1.00 96.50 186 LEU A C 1
ATOM 1362 O O . LEU A 1 186 ? -11.104 5.332 -2.394 1.00 96.50 186 LEU A O 1
ATOM 1366 N N . GLY A 1 187 ? -10.633 6.824 -4.006 1.00 96.75 187 GLY A N 1
ATOM 1367 C CA . GLY A 1 187 ? -9.454 6.133 -4.524 1.00 96.75 187 GLY A CA 1
ATOM 1368 C C . GLY A 1 187 ? -8.161 6.730 -3.969 1.00 96.75 187 GLY A C 1
ATOM 1369 O O . GLY A 1 187 ? -8.145 7.884 -3.544 1.00 96.75 187 GLY A O 1
ATOM 1370 N N . ILE A 1 188 ? -7.078 5.958 -4.007 1.00 97.62 188 ILE A N 1
ATOM 1371 C CA . ILE A 1 188 ? -5.731 6.413 -3.642 1.00 97.62 188 ILE A CA 1
ATOM 1372 C C . ILE A 1 188 ? -4.717 6.013 -4.711 1.00 97.62 188 ILE A C 1
ATOM 1374 O O . ILE A 1 188 ? -4.808 4.930 -5.288 1.00 97.62 188 ILE A O 1
ATOM 1378 N N . ASN A 1 189 ? -3.742 6.885 -4.966 1.00 95.75 189 ASN A N 1
ATOM 1379 C CA . ASN A 1 189 ? -2.572 6.551 -5.769 1.00 95.75 189 ASN A CA 1
ATOM 1380 C C . ASN A 1 189 ? -1.526 5.875 -4.876 1.00 95.75 189 ASN A C 1
ATOM 1382 O O . ASN A 1 189 ? -1.086 6.454 -3.886 1.00 95.75 189 ASN A O 1
ATOM 1386 N N . LEU A 1 190 ? -1.156 4.644 -5.213 1.00 95.81 190 LEU A N 1
ATOM 1387 C CA . LEU A 1 190 ? -0.096 3.907 -4.542 1.00 95.81 190 LEU A CA 1
ATOM 1388 C C . LEU A 1 190 ? 1.257 4.432 -5.013 1.00 95.81 190 LEU A C 1
ATOM 1390 O O . LEU A 1 190 ? 1.486 4.551 -6.219 1.00 95.81 190 LEU A O 1
ATOM 1394 N N . GLU A 1 191 ? 2.141 4.718 -4.063 1.00 92.06 191 GLU A N 1
ATOM 1395 C CA . GLU A 1 191 ? 3.462 5.275 -4.346 1.00 92.06 191 GLU A CA 1
ATOM 1396 C C . GLU A 1 191 ? 4.472 4.244 -4.836 1.00 92.06 191 GLU A C 1
ATOM 1398 O O . GLU A 1 191 ? 4.334 3.055 -4.568 1.00 92.06 191 GLU A O 1
ATOM 1403 N N . SER A 1 192 ? 5.509 4.713 -5.532 1.00 90.06 192 SER A N 1
ATOM 1404 C CA . SER A 1 192 ? 6.650 3.892 -5.942 1.00 90.06 192 SER A CA 1
ATOM 1405 C C . SER A 1 192 ? 7.304 3.205 -4.735 1.00 90.06 192 SER A C 1
ATOM 1407 O O . SER A 1 192 ? 7.416 3.823 -3.671 1.00 90.06 192 SER A O 1
ATOM 1409 N N . PRO A 1 193 ? 7.825 1.969 -4.878 1.00 88.25 193 PRO A N 1
ATOM 1410 C CA . PRO A 1 193 ? 8.572 1.284 -3.814 1.00 88.25 193 PRO A CA 1
ATOM 1411 C C . PRO A 1 193 ? 9.744 2.092 -3.258 1.00 88.25 193 PRO A C 1
ATOM 1413 O O . PRO A 1 193 ? 10.142 1.914 -2.108 1.00 88.25 193 PRO A O 1
ATOM 1416 N N . GLN A 1 194 ? 10.310 2.969 -4.086 1.00 87.62 194 GLN A N 1
ATOM 1417 C CA . GLN A 1 194 ? 11.424 3.830 -3.744 1.00 87.62 194 GLN A CA 1
ATOM 1418 C C . GLN A 1 194 ? 11.240 5.220 -4.379 1.00 87.62 194 GLN A C 1
ATOM 1420 O O . GLN A 1 194 ? 10.821 5.305 -5.531 1.00 87.62 194 GLN A O 1
ATOM 1425 N N . PRO A 1 195 ? 11.553 6.315 -3.661 1.00 84.12 195 PRO A N 1
ATOM 1426 C CA . PRO A 1 195 ? 11.413 7.669 -4.189 1.00 84.12 195 PRO A CA 1
ATOM 1427 C C . PRO A 1 195 ? 12.509 7.994 -5.209 1.00 84.12 195 PRO A C 1
ATOM 1429 O O . PRO A 1 195 ? 13.650 7.568 -5.059 1.00 84.12 195 PRO A O 1
ATOM 1432 N N . GLU A 1 196 ? 12.216 8.811 -6.220 1.00 80.88 196 GLU A N 1
ATOM 1433 C CA . GLU A 1 196 ? 13.203 9.182 -7.251 1.00 80.88 196 GLU A CA 1
ATOM 1434 C C . GLU A 1 196 ? 14.423 9.934 -6.668 1.00 80.88 196 GLU A C 1
ATOM 1436 O O . GLU A 1 196 ? 15.551 9.772 -7.143 1.00 80.88 196 GLU A O 1
ATOM 1441 N N . ALA A 1 197 ? 14.209 10.738 -5.624 1.00 82.88 197 ALA A N 1
ATOM 1442 C CA . ALA A 1 197 ? 15.250 11.498 -4.937 1.00 82.88 197 ALA A CA 1
ATOM 1443 C C . ALA A 1 197 ? 15.773 10.766 -3.693 1.00 82.88 197 ALA A C 1
ATOM 1445 O O . ALA A 1 197 ? 15.055 10.010 -3.040 1.00 82.88 197 ALA A O 1
ATOM 1446 N N . ASP A 1 198 ? 17.037 11.019 -3.362 1.00 77.25 198 ASP A N 1
ATOM 1447 C CA . ASP A 1 198 ? 17.744 10.378 -2.255 1.00 77.25 198 ASP A CA 1
ATOM 1448 C C . ASP A 1 198 ? 17.342 10.948 -0.886 1.00 77.25 198 ASP A C 1
ATOM 1450 O O . ASP A 1 198 ? 17.412 10.239 0.117 1.00 77.25 198 ASP A O 1
ATOM 1454 N N . GLU A 1 199 ? 16.948 12.222 -0.852 1.00 76.38 199 GLU A N 1
ATOM 1455 C CA . GLU A 1 199 ? 16.589 12.994 0.344 1.00 76.38 199 GLU A CA 1
ATOM 1456 C C . GLU A 1 199 ? 15.096 12.920 0.676 1.00 76.38 199 GLU A C 1
ATOM 1458 O O . GLU A 1 199 ? 14.677 13.292 1.772 1.00 76.38 199 GLU A O 1
ATOM 1463 N N . VAL A 1 200 ? 14.290 12.446 -0.273 1.00 77.62 200 VAL A N 1
ATOM 1464 C CA . VAL A 1 200 ? 12.883 12.141 -0.041 1.00 77.62 200 VAL A CA 1
ATOM 1465 C C . VAL A 1 200 ? 12.841 10.765 0.603 1.00 77.62 200 VAL A C 1
ATOM 1467 O O . VAL A 1 200 ? 13.358 9.803 0.045 1.00 77.62 200 VAL A O 1
ATOM 1470 N N . GLY A 1 201 ? 12.241 10.655 1.780 1.00 70.88 201 GLY A N 1
ATOM 1471 C CA . GLY A 1 201 ? 11.931 9.352 2.352 1.00 70.88 201 GLY A CA 1
ATOM 1472 C C . GLY A 1 201 ? 10.615 9.363 3.099 1.00 70.88 201 GLY A C 1
ATOM 1473 O O . GLY A 1 201 ? 9.784 10.243 2.885 1.00 70.88 201 GLY A O 1
ATOM 1474 N N . GLY A 1 202 ? 10.402 8.339 3.921 1.00 70.38 202 GLY A N 1
ATOM 1475 C CA . GLY A 1 202 ? 9.068 8.036 4.439 1.00 70.38 202 GLY A CA 1
ATOM 1476 C C . GLY A 1 202 ? 8.149 7.408 3.392 1.00 70.38 202 GLY A C 1
ATOM 1477 O O . GLY A 1 202 ? 6.932 7.538 3.499 1.00 70.38 202 GLY A O 1
ATOM 1478 N N . GLN A 1 203 ? 8.718 6.721 2.392 1.00 81.19 203 GLN A N 1
ATOM 1479 C CA . GLN A 1 203 ? 7.925 5.940 1.449 1.00 81.19 203 GLN A CA 1
ATOM 1480 C C . GLN A 1 203 ? 7.095 4.868 2.177 1.00 81.19 203 GLN A C 1
ATOM 1482 O O . GLN A 1 203 ? 7.564 4.298 3.172 1.00 81.19 203 GLN A O 1
ATOM 1487 N N . PRO A 1 204 ? 5.883 4.557 1.687 1.00 88.06 204 PRO A N 1
ATOM 1488 C CA . PRO A 1 204 ? 5.073 3.494 2.258 1.00 88.06 204 PRO A CA 1
ATOM 1489 C C . PRO A 1 204 ? 5.803 2.148 2.233 1.00 88.06 204 PRO A C 1
ATOM 1491 O O . PRO A 1 204 ? 6.371 1.740 1.220 1.00 88.06 204 PRO A O 1
ATOM 1494 N N . VAL A 1 205 ? 5.758 1.427 3.351 1.00 91.62 205 VAL A N 1
ATOM 1495 C CA . VAL A 1 205 ? 6.391 0.110 3.483 1.00 91.62 205 VAL A CA 1
ATOM 1496 C C . VAL A 1 205 ? 5.360 -0.962 3.161 1.00 91.62 205 VAL A C 1
ATOM 1498 O O . VAL A 1 205 ? 4.672 -1.452 4.051 1.00 91.62 205 VAL A O 1
ATOM 1501 N N . ALA A 1 206 ? 5.223 -1.289 1.875 1.00 94.06 206 ALA A N 1
ATOM 1502 C CA . ALA A 1 206 ? 4.172 -2.187 1.395 1.00 94.06 206 ALA A CA 1
ATOM 1503 C C . ALA A 1 206 ? 4.384 -3.664 1.770 1.00 94.06 206 ALA A C 1
ATOM 1505 O O . ALA A 1 206 ? 3.415 -4.418 1.837 1.00 94.06 206 ALA A O 1
ATOM 1506 N N . PHE A 1 207 ? 5.624 -4.089 2.026 1.00 95.25 207 PHE A N 1
ATOM 1507 C CA . PHE A 1 207 ? 5.992 -5.504 2.132 1.00 95.25 207 PHE A CA 1
ATOM 1508 C C . PHE A 1 207 ? 6.622 -5.850 3.476 1.00 95.25 207 PHE A C 1
ATOM 1510 O O . PHE A 1 207 ? 7.339 -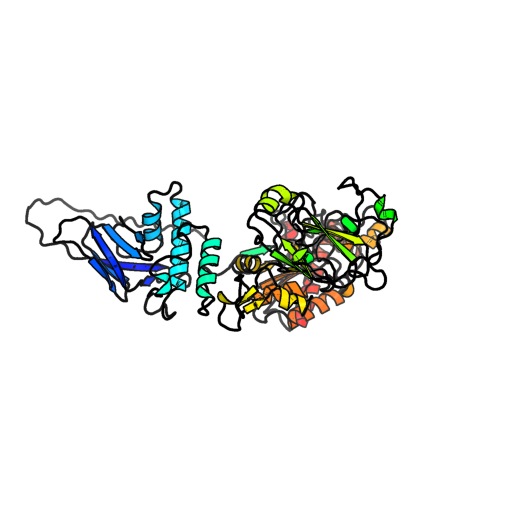5.042 4.061 1.00 95.25 207 PHE A O 1
ATOM 1517 N N . VAL A 1 208 ? 6.389 -7.089 3.914 1.00 96.19 208 VAL A N 1
ATOM 1518 C CA . VAL A 1 208 ? 7.065 -7.692 5.072 1.00 96.19 208 VAL A CA 1
ATOM 1519 C C . VAL A 1 208 ? 8.541 -7.977 4.796 1.00 96.19 208 VAL A C 1
ATOM 1521 O O . VAL A 1 208 ? 9.370 -7.896 5.701 1.00 96.19 208 VAL A O 1
ATOM 1524 N N . ASP A 1 209 ? 8.877 -8.293 3.547 1.00 96.06 209 ASP A N 1
ATOM 1525 C CA . ASP A 1 209 ? 10.258 -8.328 3.082 1.00 96.06 209 ASP A CA 1
ATOM 1526 C C . ASP A 1 209 ? 10.695 -6.920 2.658 1.00 96.06 209 ASP A C 1
ATOM 1528 O O . ASP A 1 209 ? 10.394 -6.457 1.553 1.00 96.06 209 ASP A O 1
ATOM 1532 N N . LEU A 1 210 ? 11.440 -6.244 3.532 1.00 94.69 210 LEU A N 1
ATOM 1533 C CA . LEU A 1 210 ? 11.958 -4.902 3.276 1.00 94.69 210 LEU A CA 1
ATOM 1534 C C . LEU A 1 210 ? 12.965 -4.873 2.117 1.00 94.69 210 LEU A C 1
ATOM 1536 O O . LEU A 1 210 ? 13.214 -3.807 1.557 1.00 94.69 210 LEU A O 1
ATOM 1540 N N . PHE A 1 211 ? 13.538 -6.012 1.711 1.00 95.00 211 PHE A N 1
ATOM 1541 C CA . PHE A 1 211 ? 14.465 -6.044 0.581 1.00 95.00 211 PHE A CA 1
ATOM 1542 C C . PHE A 1 211 ? 13.756 -5.819 -0.763 1.00 95.00 211 PHE A C 1
ATOM 1544 O O . PHE A 1 211 ? 14.372 -5.304 -1.697 1.00 95.00 211 PHE A O 1
ATOM 1551 N N . ARG A 1 212 ? 12.446 -6.100 -0.857 1.00 92.56 212 ARG A N 1
ATOM 1552 C CA . ARG A 1 212 ? 11.637 -5.833 -2.065 1.00 92.56 212 ARG A CA 1
ATOM 1553 C C . ARG A 1 212 ? 11.657 -4.367 -2.482 1.00 92.56 212 ARG A C 1
ATOM 1555 O O . ARG A 1 212 ? 11.608 -4.064 -3.671 1.00 92.56 212 ARG A O 1
ATOM 1562 N N . ILE A 1 213 ? 11.770 -3.474 -1.503 1.00 90.38 213 ILE A N 1
ATOM 1563 C CA . ILE A 1 213 ? 11.881 -2.035 -1.721 1.00 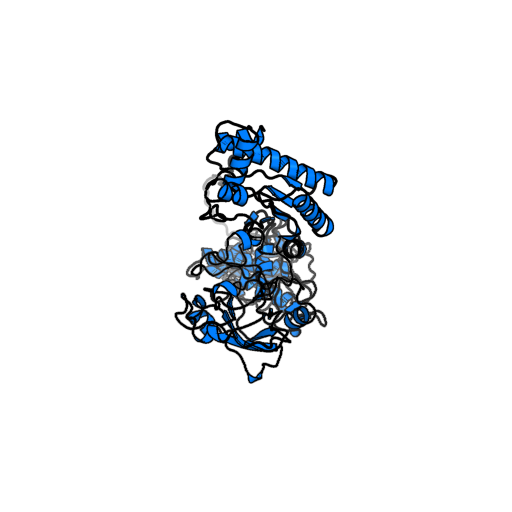90.38 213 ILE A CA 1
ATOM 1564 C C . ILE A 1 213 ? 13.334 -1.556 -1.675 1.00 90.38 213 ILE A C 1
ATOM 1566 O O . ILE A 1 213 ? 13.562 -0.378 -1.474 1.00 90.38 213 ILE A O 1
ATOM 1570 N N . SER A 1 214 ? 14.348 -2.409 -1.779 1.00 93.25 214 SER A N 1
ATOM 1571 C CA . SER A 1 214 ? 15.747 -1.958 -1.730 1.00 93.25 214 SER A CA 1
ATOM 1572 C C . SER A 1 214 ? 16.121 -1.089 -2.940 1.00 93.25 214 SER A C 1
ATOM 1574 O O . SER A 1 214 ? 15.491 -1.168 -3.991 1.00 93.25 214 SER A O 1
ATOM 1576 N N . ARG A 1 215 ? 17.152 -0.243 -2.843 1.00 92.94 215 ARG A N 1
ATOM 1577 C CA . ARG A 1 215 ? 17.743 0.377 -4.045 1.00 92.94 215 ARG A CA 1
ATOM 1578 C C . ARG A 1 215 ? 18.469 -0.697 -4.875 1.00 92.94 215 ARG A C 1
ATOM 1580 O O . ARG A 1 215 ? 19.116 -1.562 -4.280 1.00 92.94 215 ARG A O 1
ATOM 1587 N N . PRO A 1 216 ? 18.442 -0.657 -6.217 1.00 94.44 216 PRO A N 1
ATOM 1588 C CA . PRO A 1 216 ? 19.274 -1.538 -7.028 1.00 94.44 216 PRO A CA 1
ATOM 1589 C C . PRO A 1 216 ? 20.749 -1.410 -6.636 1.00 94.44 216 PRO A C 1
ATOM 1591 O O . PRO A 1 216 ? 21.261 -0.298 -6.507 1.00 94.44 216 PRO A O 1
ATOM 1594 N N . PHE A 1 217 ? 21.446 -2.539 -6.478 1.00 95.62 217 PHE A N 1
ATOM 1595 C CA . PHE A 1 217 ? 22.869 -2.546 -6.124 1.00 95.62 217 PHE A CA 1
ATOM 1596 C C . PHE A 1 217 ? 23.740 -1.616 -6.996 1.00 95.62 217 PHE A C 1
ATOM 1598 O O . PHE A 1 217 ? 24.557 -0.895 -6.423 1.00 95.62 217 PHE A O 1
ATOM 1605 N N . PRO A 1 218 ? 23.563 -1.542 -8.336 1.00 94.62 218 PRO A N 1
ATOM 1606 C CA . PRO A 1 218 ? 24.388 -0.671 -9.175 1.00 94.62 218 PRO A CA 1
ATOM 1607 C C . PRO A 1 218 ? 24.360 0.821 -8.806 1.00 94.62 218 PRO A C 1
ATOM 1609 O O . PRO A 1 218 ? 25.263 1.548 -9.202 1.00 94.62 218 PRO A O 1
ATOM 1612 N N . GLU A 1 219 ? 23.354 1.311 -8.068 1.00 93.44 219 GLU A N 1
ATOM 1613 C CA . GLU A 1 219 ? 23.242 2.743 -7.748 1.00 93.44 219 GLU A CA 1
ATOM 1614 C C . GLU A 1 219 ? 24.325 3.245 -6.783 1.00 93.44 219 GLU A C 1
ATOM 1616 O O . GLU A 1 219 ? 24.733 4.408 -6.854 1.00 93.44 219 GLU A O 1
ATOM 1621 N N . PHE A 1 220 ? 24.771 2.383 -5.865 1.00 93.25 220 PHE A N 1
ATOM 1622 C CA . PHE A 1 220 ? 25.677 2.741 -4.768 1.00 93.25 220 PHE A CA 1
ATOM 1623 C C . PHE A 1 220 ? 26.930 1.870 -4.709 1.00 93.25 220 PHE A C 1
ATOM 1625 O O . PHE A 1 220 ? 27.687 1.941 -3.741 1.00 93.25 220 PHE A O 1
ATOM 1632 N N . SER A 1 221 ? 27.151 1.065 -5.738 1.00 95.81 221 SER A N 1
ATOM 1633 C CA . SER A 1 221 ? 28.255 0.126 -5.821 1.00 95.81 221 SER A CA 1
ATOM 1634 C C . SER A 1 221 ? 29.419 0.624 -6.655 1.00 95.81 221 SER A C 1
ATOM 1636 O O . SER A 1 221 ? 29.296 1.530 -7.475 1.00 95.81 221 SER A O 1
ATOM 1638 N N . CYS A 1 222 ? 30.555 -0.034 -6.444 1.00 95.25 222 CYS A N 1
ATOM 1639 C CA . CYS A 1 222 ? 31.656 -0.064 -7.391 1.00 95.25 222 CYS A CA 1
ATOM 1640 C C . CYS A 1 222 ? 31.168 -0.460 -8.800 1.00 95.25 222 CYS A C 1
ATOM 1642 O O . CYS A 1 222 ? 30.352 -1.373 -8.944 1.00 95.25 222 CYS A O 1
ATOM 1644 N N . THR A 1 223 ? 31.661 0.219 -9.837 1.00 95.00 223 THR A N 1
ATOM 1645 C CA . THR A 1 223 ? 31.201 0.071 -11.230 1.00 95.00 223 THR A CA 1
ATOM 1646 C C . THR A 1 223 ? 31.635 -1.233 -11.886 1.00 95.00 223 THR A C 1
ATOM 1648 O O . THR A 1 223 ? 31.054 -1.618 -12.896 1.00 95.00 223 THR A O 1
ATOM 1651 N N . ASP A 1 224 ? 32.647 -1.898 -11.329 1.00 95.56 224 ASP A N 1
ATOM 1652 C CA . ASP A 1 224 ? 33.241 -3.108 -11.908 1.00 95.56 224 ASP A CA 1
ATOM 1653 C C . ASP A 1 224 ? 32.511 -4.391 -11.470 1.00 95.56 224 ASP A C 1
ATOM 1655 O O . ASP A 1 224 ? 32.818 -5.482 -11.952 1.00 95.56 224 ASP A O 1
ATOM 1659 N N . ILE A 1 225 ? 31.538 -4.274 -10.558 1.00 96.94 225 ILE A N 1
ATOM 1660 C CA . ILE A 1 225 ? 30.722 -5.398 -10.092 1.00 96.94 225 ILE A CA 1
ATOM 1661 C C . ILE A 1 225 ? 29.873 -5.936 -11.246 1.00 96.94 225 ILE A C 1
ATOM 1663 O O . ILE A 1 225 ? 29.206 -5.188 -11.965 1.00 96.94 225 ILE A O 1
ATOM 1667 N N . LYS A 1 226 ? 29.858 -7.262 -11.390 1.00 96.25 226 LYS A N 1
ATOM 1668 C CA . LYS A 1 226 ? 28.996 -7.960 -12.351 1.00 96.25 226 LYS A CA 1
ATOM 1669 C C . LYS A 1 226 ? 27.709 -8.397 -11.672 1.00 96.25 226 LYS A C 1
ATOM 1671 O O . LYS A 1 226 ? 27.734 -8.831 -10.522 1.00 96.25 226 LYS A O 1
ATOM 1676 N N . TYR A 1 227 ? 26.603 -8.329 -12.405 1.00 96.81 227 TYR A N 1
ATOM 1677 C CA . TYR A 1 227 ? 25.275 -8.694 -11.920 1.00 96.81 227 TYR A CA 1
ATOM 1678 C C . TYR A 1 227 ? 24.616 -9.713 -12.848 1.00 96.81 227 TYR A C 1
ATOM 1680 O O . TYR A 1 227 ? 24.873 -9.706 -14.054 1.00 96.81 227 TYR A O 1
ATOM 1688 N N . ASP A 1 228 ? 23.753 -10.561 -12.296 1.00 96.12 228 ASP A N 1
ATOM 1689 C CA . ASP A 1 228 ? 22.872 -11.413 -13.094 1.00 96.12 228 ASP A CA 1
ATOM 1690 C C . ASP A 1 228 ? 21.702 -10.612 -13.705 1.00 96.12 228 ASP A C 1
ATOM 1692 O O . ASP A 1 228 ? 21.543 -9.407 -13.481 1.00 96.12 228 ASP A O 1
ATOM 1696 N N . SER A 1 229 ? 20.850 -11.283 -14.487 1.00 93.06 229 SER A N 1
ATOM 1697 C CA . SER A 1 229 ? 19.675 -10.655 -15.112 1.00 93.06 229 SER A CA 1
ATOM 1698 C C . SER A 1 229 ? 18.625 -10.161 -14.111 1.00 93.06 229 SER A C 1
ATOM 1700 O O . SER A 1 229 ? 17.780 -9.343 -14.475 1.00 93.06 229 SER A O 1
ATOM 1702 N N . ASN A 1 230 ? 18.674 -10.650 -12.871 1.00 93.50 230 ASN A N 1
ATOM 1703 C CA . ASN A 1 230 ? 17.752 -10.311 -11.793 1.00 93.50 230 ASN A CA 1
ATOM 1704 C C . ASN A 1 230 ? 18.313 -9.215 -10.874 1.00 93.50 230 ASN A C 1
ATOM 1706 O O . ASN A 1 230 ? 17.591 -8.729 -10.004 1.00 93.50 230 ASN A O 1
ATOM 1710 N N . GLY A 1 231 ? 19.552 -8.770 -11.099 1.00 94.00 231 GLY A N 1
ATOM 1711 C CA . GLY A 1 231 ? 20.206 -7.695 -10.358 1.00 94.00 231 GLY A CA 1
ATOM 1712 C C . GLY A 1 231 ? 21.000 -8.158 -9.135 1.00 94.00 231 GLY A C 1
ATOM 1713 O O . GLY A 1 231 ? 21.376 -7.312 -8.322 1.00 94.00 231 GLY A O 1
ATOM 1714 N N . TRP A 1 232 ? 21.267 -9.459 -8.985 1.00 96.75 232 TRP A N 1
ATOM 1715 C CA . TRP A 1 232 ? 22.115 -9.985 -7.911 1.00 96.75 232 TRP A CA 1
ATOM 1716 C C . TRP A 1 232 ? 23.602 -9.890 -8.270 1.00 96.75 232 TRP A C 1
ATOM 1718 O O . TRP A 1 232 ? 23.954 -10.168 -9.418 1.00 96.75 232 TRP A O 1
ATOM 1728 N N . PRO A 1 233 ? 24.489 -9.518 -7.327 1.00 97.44 233 PRO A N 1
ATOM 1729 C CA . PRO A 1 233 ? 25.932 -9.527 -7.556 1.00 97.44 233 PRO A CA 1
ATOM 1730 C C . PRO A 1 233 ? 26.453 -10.939 -7.867 1.00 97.44 233 PRO A C 1
ATOM 1732 O O . PRO A 1 233 ? 26.119 -11.894 -7.172 1.00 97.44 233 PRO A O 1
ATOM 1735 N N . LEU A 1 234 ? 27.306 -11.057 -8.884 1.00 97.12 234 LEU A N 1
ATOM 1736 C CA . LEU A 1 234 ? 27.992 -12.296 -9.275 1.00 97.12 234 LEU A CA 1
ATOM 1737 C C . LEU A 1 234 ? 29.482 -12.277 -8.922 1.00 97.12 234 LEU A C 1
ATOM 1739 O O . LEU A 1 234 ? 30.069 -13.318 -8.656 1.00 97.12 234 LEU A O 1
ATOM 1743 N N . GLU A 1 235 ? 30.097 -11.097 -8.942 1.00 96.12 235 GLU A N 1
ATOM 1744 C CA . GLU A 1 235 ? 31.528 -10.911 -8.709 1.00 96.12 235 GLU A CA 1
ATOM 1745 C C . GLU A 1 235 ? 31.759 -9.537 -8.082 1.00 96.12 235 GLU A C 1
ATOM 1747 O O . GLU A 1 235 ? 31.216 -8.542 -8.566 1.00 96.12 235 GLU A O 1
ATOM 1752 N N . ILE A 1 236 ? 32.584 -9.481 -7.033 1.00 96.38 236 ILE A N 1
ATOM 1753 C CA . ILE A 1 236 ? 33.050 -8.236 -6.414 1.00 96.38 236 ILE A CA 1
ATOM 1754 C C . ILE A 1 236 ? 34.572 -8.161 -6.604 1.00 96.38 236 ILE A C 1
ATOM 1756 O O . ILE A 1 236 ? 35.308 -8.803 -5.853 1.00 96.38 236 ILE A O 1
ATOM 1760 N N . PRO A 1 237 ? 35.062 -7.426 -7.618 1.00 95.19 237 PRO A N 1
ATOM 1761 C CA . PRO A 1 237 ? 36.492 -7.348 -7.901 1.00 95.19 237 PRO A CA 1
ATOM 1762 C C . PRO A 1 237 ? 37.278 -6.571 -6.838 1.00 95.19 237 PRO A C 1
ATOM 1764 O O . PRO A 1 237 ? 36.767 -5.640 -6.217 1.00 95.19 237 PRO A O 1
ATOM 1767 N N . ALA A 1 238 ? 38.574 -6.871 -6.706 1.00 94.06 238 ALA A N 1
ATOM 1768 C CA . ALA A 1 238 ? 39.480 -6.152 -5.801 1.00 94.06 238 ALA A CA 1
ATOM 1769 C C . ALA A 1 238 ? 39.649 -4.657 -6.151 1.00 94.06 238 ALA A C 1
ATOM 1771 O O . ALA A 1 238 ? 40.014 -3.857 -5.292 1.00 94.06 238 ALA A O 1
ATOM 1772 N N . SER A 1 239 ? 39.347 -4.241 -7.391 1.00 94.88 239 SER A N 1
ATOM 1773 C CA . SER A 1 239 ? 39.339 -2.817 -7.770 1.00 94.88 239 SER A CA 1
ATOM 1774 C C . SER A 1 239 ? 38.382 -1.993 -6.899 1.00 94.88 239 SER A C 1
ATOM 1776 O O . SER A 1 239 ? 38.653 -0.821 -6.608 1.00 94.88 239 SER A O 1
ATOM 1778 N N . CYS A 1 240 ? 37.319 -2.622 -6.390 1.00 95.25 240 CYS A N 1
ATOM 1779 C CA . CYS A 1 240 ? 36.328 -1.990 -5.532 1.00 95.25 240 CYS A CA 1
ATOM 1780 C C . CYS A 1 240 ? 36.879 -1.513 -4.181 1.00 95.25 240 CYS A C 1
ATOM 1782 O O . CYS A 1 240 ? 36.289 -0.609 -3.595 1.00 95.25 240 CYS A O 1
ATOM 1784 N N . ASP A 1 241 ? 38.025 -2.026 -3.714 1.00 94.25 241 ASP A N 1
ATOM 1785 C CA . ASP A 1 241 ? 38.672 -1.554 -2.479 1.00 94.25 241 ASP A CA 1
ATOM 1786 C C . ASP A 1 241 ? 39.278 -0.147 -2.619 1.00 94.25 241 ASP A C 1
ATOM 1788 O O . ASP A 1 241 ? 39.558 0.522 -1.625 1.00 94.25 241 ASP A O 1
ATOM 1792 N N . THR A 1 242 ? 39.473 0.323 -3.854 1.00 94.38 242 THR A N 1
ATOM 1793 C CA . THR A 1 242 ? 40.090 1.629 -4.150 1.00 94.38 242 THR A CA 1
ATOM 1794 C C . THR A 1 242 ? 39.140 2.605 -4.838 1.00 94.38 242 THR A C 1
ATOM 1796 O O . THR A 1 242 ? 39.343 3.821 -4.776 1.00 94.38 242 THR A O 1
ATOM 1799 N N . GLN A 1 243 ? 38.070 2.105 -5.459 1.00 94.38 243 GLN A N 1
ATOM 1800 C CA . GLN A 1 243 ? 37.102 2.950 -6.142 1.00 94.38 243 GLN A CA 1
ATOM 1801 C C . GLN A 1 243 ? 36.204 3.686 -5.141 1.00 94.38 243 GLN A C 1
ATOM 1803 O O . GLN A 1 243 ? 35.308 3.114 -4.525 1.00 94.38 243 GLN A O 1
ATOM 1808 N N . THR A 1 244 ? 36.421 4.993 -5.004 1.00 93.44 244 THR A N 1
ATOM 1809 C CA . THR A 1 244 ? 35.676 5.833 -4.061 1.00 93.44 244 THR A CA 1
ATOM 1810 C C . THR A 1 244 ? 34.285 6.174 -4.593 1.00 93.44 244 THR A C 1
ATOM 1812 O O . THR A 1 244 ? 34.145 6.790 -5.650 1.00 93.44 244 THR A O 1
ATOM 1815 N N . ASN A 1 245 ? 33.247 5.847 -3.821 1.00 92.81 245 ASN A N 1
ATOM 1816 C CA . ASN A 1 245 ? 31.873 6.204 -4.147 1.00 92.81 245 ASN A CA 1
ATOM 1817 C C . ASN A 1 245 ? 31.669 7.731 -4.070 1.00 92.81 245 ASN A C 1
ATOM 1819 O O . ASN A 1 245 ? 32.021 8.343 -3.054 1.00 92.81 245 ASN A O 1
ATOM 1823 N N . PRO A 1 246 ? 31.052 8.370 -5.079 1.00 89.44 246 PRO A N 1
ATOM 1824 C CA . PRO A 1 246 ? 30.877 9.822 -5.094 1.00 89.44 246 PRO A CA 1
ATOM 1825 C C . PRO A 1 246 ? 29.942 10.333 -3.991 1.00 89.44 246 PRO A C 1
ATOM 1827 O O . PRO A 1 246 ? 30.103 11.466 -3.540 1.00 89.44 246 PRO A O 1
ATOM 1830 N N . THR A 1 247 ? 28.993 9.512 -3.536 1.00 88.06 247 THR A N 1
ATOM 1831 C CA . THR A 1 247 ? 28.036 9.869 -2.480 1.00 88.06 247 THR A CA 1
ATOM 1832 C C . THR A 1 247 ? 28.653 9.683 -1.098 1.00 88.06 247 THR A C 1
ATOM 1834 O O . THR A 1 247 ? 28.597 10.590 -0.273 1.00 88.06 247 THR A O 1
ATOM 1837 N N . PHE A 1 248 ? 29.271 8.528 -0.836 1.00 89.44 248 PHE A N 1
ATOM 1838 C CA . PHE A 1 248 ? 29.792 8.211 0.501 1.00 89.44 248 PHE A CA 1
ATOM 1839 C C . PHE A 1 248 ? 31.234 8.652 0.744 1.00 89.44 248 PHE A C 1
ATOM 1841 O O . PHE A 1 248 ? 31.685 8.602 1.885 1.00 89.44 248 PHE A O 1
ATOM 1848 N N . ARG A 1 249 ? 31.957 9.073 -0.303 1.00 93.44 249 ARG A N 1
ATOM 1849 C CA . ARG A 1 249 ? 33.369 9.493 -0.233 1.00 93.44 249 ARG A CA 1
ATOM 1850 C C . ARG A 1 249 ? 34.290 8.429 0.379 1.00 93.44 249 ARG A C 1
ATOM 1852 O O . ARG A 1 249 ? 35.310 8.745 0.977 1.00 93.44 249 ARG A O 1
ATOM 1859 N N . THR A 1 250 ? 33.925 7.163 0.209 1.00 92.25 250 THR A N 1
ATOM 1860 C CA . THR A 1 250 ? 34.672 5.987 0.662 1.00 92.25 250 THR A CA 1
ATOM 1861 C C . THR A 1 250 ? 34.465 4.848 -0.343 1.00 92.25 250 THR A C 1
ATOM 1863 O O . THR A 1 250 ? 33.483 4.904 -1.097 1.00 92.25 250 THR A O 1
ATOM 1866 N N . PRO A 1 251 ? 35.356 3.844 -0.409 1.00 92.88 251 PRO A N 1
ATOM 1867 C CA . PRO A 1 251 ? 35.115 2.648 -1.203 1.00 92.88 251 PRO A CA 1
ATOM 1868 C C . PRO A 1 251 ? 33.799 1.949 -0.848 1.00 92.88 251 PRO A C 1
ATOM 1870 O O . PRO A 1 251 ? 33.409 1.864 0.318 1.00 92.88 251 PRO A O 1
ATOM 1873 N N . THR A 1 252 ? 33.101 1.456 -1.869 1.00 92.50 252 THR A N 1
ATOM 1874 C CA . THR A 1 252 ? 31.861 0.688 -1.705 1.00 92.50 252 THR A CA 1
ATOM 1875 C C . THR A 1 252 ? 31.888 -0.579 -2.530 1.00 92.50 252 THR A C 1
ATOM 1877 O O . THR A 1 252 ? 32.116 -0.527 -3.736 1.00 92.50 252 THR A O 1
ATOM 1880 N N . TRP A 1 253 ? 31.526 -1.692 -1.905 1.00 95.25 253 TRP A N 1
ATOM 1881 C CA . TRP A 1 253 ? 31.282 -2.964 -2.584 1.00 95.25 253 TRP A CA 1
ATOM 1882 C C . TRP A 1 253 ? 29.824 -3.055 -3.063 1.00 95.25 253 TRP A C 1
ATOM 1884 O O . TRP A 1 253 ? 29.168 -2.025 -3.272 1.00 95.25 253 TRP A O 1
ATOM 1894 N N . ALA A 1 254 ? 29.287 -4.263 -3.242 1.00 96.94 254 ALA A N 1
ATOM 1895 C CA . ALA A 1 254 ? 27.873 -4.460 -3.554 1.00 96.94 254 ALA A CA 1
ATOM 1896 C C . ALA A 1 254 ? 27.020 -3.842 -2.430 1.00 96.94 254 ALA A C 1
ATOM 1898 O O . ALA 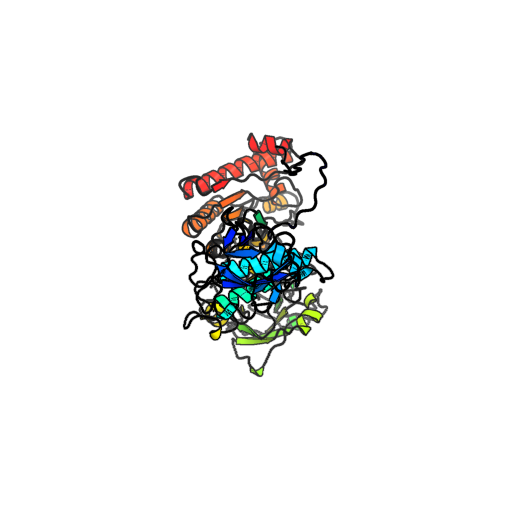A 1 254 ? 26.954 -4.385 -1.336 1.00 96.94 254 ALA A O 1
ATOM 1899 N N . THR A 1 255 ? 26.428 -2.668 -2.663 1.00 96.06 255 THR A N 1
ATOM 1900 C CA . THR A 1 255 ? 25.820 -1.817 -1.634 1.00 96.06 255 THR A CA 1
ATOM 1901 C C . THR A 1 255 ? 24.399 -1.471 -2.038 1.00 96.06 255 THR A C 1
ATOM 1903 O O . THR A 1 255 ? 24.166 -0.959 -3.128 1.00 96.06 255 THR A O 1
ATOM 1906 N N . THR A 1 256 ? 23.452 -1.703 -1.136 1.00 95.12 256 THR A N 1
ATOM 1907 C CA . THR A 1 256 ? 22.067 -1.258 -1.285 1.00 95.12 256 THR A CA 1
ATOM 1908 C C . THR A 1 256 ? 21.599 -0.513 -0.038 1.00 95.12 256 THR A C 1
ATOM 1910 O O . THR A 1 256 ? 22.101 -0.724 1.072 1.00 95.12 256 THR A O 1
ATOM 1913 N N . LEU A 1 257 ? 20.651 0.399 -0.239 1.00 93.00 257 LEU A N 1
ATOM 1914 C CA . LEU A 1 257 ? 20.017 1.200 0.800 1.00 93.00 257 LEU A CA 1
ATOM 1915 C C . LEU A 1 257 ? 18.526 0.883 0.842 1.00 93.00 257 LEU A C 1
ATOM 1917 O O . LEU A 1 257 ? 17.877 0.758 -0.196 1.00 93.00 257 LEU A O 1
ATOM 1921 N N . ILE A 1 258 ? 17.978 0.805 2.048 1.00 93.00 258 ILE A N 1
ATOM 1922 C CA . ILE A 1 258 ? 16.565 0.546 2.302 1.00 93.00 258 ILE A CA 1
ATOM 1923 C C . ILE A 1 258 ? 16.070 1.553 3.355 1.00 93.00 258 ILE A C 1
ATOM 1925 O O . ILE A 1 258 ? 16.812 1.901 4.269 1.00 93.00 258 ILE A O 1
ATOM 1929 N N . LEU A 1 259 ? 14.827 2.038 3.244 1.00 90.75 259 LEU A N 1
ATOM 1930 C CA . LEU A 1 259 ? 14.170 2.878 4.264 1.00 90.75 259 LEU A CA 1
ATOM 1931 C C . LEU A 1 259 ? 14.932 4.158 4.675 1.00 90.75 259 LEU A C 1
ATOM 1933 O O . LEU A 1 259 ? 14.960 4.532 5.850 1.00 90.75 259 LEU A O 1
ATOM 1937 N N . ARG A 1 260 ? 15.557 4.860 3.721 1.00 90.94 260 ARG A N 1
ATOM 1938 C CA . ARG A 1 260 ? 16.120 6.191 4.004 1.00 90.94 260 ARG A CA 1
ATOM 1939 C C . ARG A 1 260 ? 15.021 7.161 4.444 1.00 90.94 260 ARG A C 1
ATOM 1941 O O . ARG A 1 260 ? 13.911 7.127 3.927 1.00 90.94 260 ARG A O 1
ATOM 1948 N N . TYR A 1 261 ? 15.354 8.001 5.418 1.00 91.31 261 TYR A N 1
ATOM 1949 C CA . TYR A 1 261 ? 14.479 8.968 6.088 1.00 91.31 261 TYR A CA 1
ATOM 1950 C C . TYR A 1 261 ? 13.154 8.381 6.597 1.00 91.31 261 TYR A C 1
ATOM 1952 O O . TYR A 1 261 ? 12.162 9.097 6.702 1.00 91.31 261 TYR A O 1
ATOM 1960 N N . VAL A 1 262 ? 13.124 7.087 6.938 1.00 89.62 262 VAL A N 1
ATOM 1961 C CA . VAL A 1 262 ? 11.932 6.464 7.524 1.00 89.62 262 VAL A CA 1
ATOM 1962 C C . VAL A 1 262 ? 11.556 7.152 8.851 1.00 89.62 262 VAL A C 1
ATOM 1964 O O . VAL A 1 262 ? 12.421 7.323 9.720 1.00 89.62 262 VAL A O 1
ATOM 1967 N N . PRO A 1 263 ? 10.295 7.585 9.032 1.00 89.31 263 PRO A N 1
ATOM 1968 C CA . PRO A 1 263 ? 9.835 8.140 10.297 1.00 89.31 263 PRO A CA 1
ATOM 1969 C C . PRO A 1 263 ? 9.853 7.100 11.418 1.00 89.31 263 PRO A C 1
ATOM 1971 O O . PRO A 1 263 ? 9.584 5.915 11.206 1.00 89.31 263 PRO A O 1
ATOM 1974 N N . TYR A 1 264 ? 10.110 7.555 12.644 1.00 90.69 264 TYR A N 1
ATOM 1975 C CA . TYR A 1 264 ? 9.892 6.722 13.823 1.00 90.69 264 TYR A CA 1
ATOM 1976 C C . TYR A 1 264 ? 8.417 6.302 13.908 1.00 90.69 264 TYR A C 1
ATOM 1978 O O . TYR A 1 264 ? 7.529 7.137 13.760 1.00 90.69 264 TYR A O 1
ATOM 1986 N N . GLY A 1 265 ? 8.168 5.010 14.138 1.00 86.94 265 GLY A N 1
ATOM 1987 C CA . GLY A 1 265 ? 6.823 4.428 14.178 1.00 86.94 265 GLY A CA 1
ATOM 1988 C C . GLY A 1 265 ? 6.297 3.905 12.835 1.00 86.94 265 GLY A C 1
ATOM 1989 O O . GLY A 1 265 ? 5.276 3.230 12.832 1.00 86.94 265 GLY A O 1
ATOM 1990 N N . ALA A 1 266 ? 6.987 4.143 11.711 1.00 87.69 266 ALA A N 1
ATOM 1991 C CA . ALA A 1 266 ? 6.558 3.634 10.400 1.00 87.69 266 ALA A CA 1
ATOM 1992 C C . ALA A 1 266 ? 6.862 2.136 10.176 1.00 87.69 266 ALA A C 1
ATOM 1994 O O . ALA A 1 266 ? 6.285 1.510 9.290 1.00 87.69 266 ALA A O 1
ATOM 1995 N N . ILE A 1 267 ? 7.779 1.568 10.964 1.00 91.44 267 ILE A N 1
ATOM 1996 C CA . ILE A 1 267 ? 8.111 0.137 11.004 1.00 91.44 267 ILE A CA 1
ATOM 1997 C C . ILE A 1 267 ? 8.243 -0.306 12.468 1.00 91.44 267 ILE A C 1
ATOM 1999 O O . ILE A 1 267 ? 8.600 0.523 13.317 1.00 91.44 267 ILE A O 1
ATOM 2003 N N . PRO A 1 268 ? 8.021 -1.592 12.795 1.00 92.88 268 PRO A N 1
ATOM 2004 C CA . PRO A 1 268 ? 8.269 -2.082 14.144 1.00 92.88 268 PRO A CA 1
ATOM 2005 C C . PRO A 1 268 ? 9.765 -2.035 14.476 1.00 92.88 268 PRO A C 1
ATOM 2007 O O . PRO A 1 268 ? 10.615 -2.399 13.666 1.00 92.88 268 PRO A O 1
ATOM 2010 N N . THR A 1 269 ? 10.104 -1.617 15.690 1.00 94.56 269 THR A N 1
ATOM 2011 C CA . THR A 1 269 ? 11.449 -1.813 16.247 1.00 94.56 269 THR A CA 1
ATOM 2012 C C . THR A 1 269 ? 11.601 -3.238 16.773 1.00 94.56 269 THR A C 1
ATOM 2014 O O . THR A 1 269 ? 10.614 -3.866 17.151 1.00 94.56 269 THR A O 1
ATOM 2017 N N . GLY A 1 270 ? 12.832 -3.734 16.848 1.00 96.38 270 GLY A N 1
ATOM 2018 C CA . GLY A 1 270 ? 13.161 -5.060 17.361 1.00 96.38 270 GLY A CA 1
ATOM 2019 C C . GLY A 1 270 ? 14.050 -5.845 16.404 1.00 96.38 270 GLY A C 1
ATOM 2020 O O . GLY A 1 270 ? 14.764 -5.271 15.578 1.00 96.38 270 GLY A O 1
ATOM 2021 N N . LYS A 1 271 ? 14.011 -7.172 16.534 1.00 97.88 271 LYS A N 1
ATOM 2022 C CA . LYS A 1 271 ? 14.838 -8.097 15.757 1.00 97.88 271 LYS A CA 1
ATOM 2023 C C . LYS A 1 271 ? 14.187 -8.429 14.418 1.00 97.88 271 LYS A C 1
ATOM 2025 O O . LYS A 1 271 ? 13.056 -8.900 14.369 1.00 97.88 271 LYS A O 1
ATOM 2030 N N . TYR A 1 272 ? 14.938 -8.233 13.347 1.00 98.50 272 TYR A N 1
ATOM 2031 C CA . TYR A 1 272 ? 14.605 -8.628 11.986 1.00 98.50 272 TYR A CA 1
ATOM 2032 C C . TYR A 1 272 ? 15.474 -9.817 11.591 1.00 98.50 272 TYR A C 1
ATOM 2034 O O . TYR A 1 272 ? 16.625 -9.933 12.020 1.00 98.50 272 TYR A O 1
ATOM 2042 N N . THR A 1 273 ? 14.930 -10.692 10.749 1.00 98.69 273 THR A N 1
ATOM 2043 C CA . THR A 1 273 ? 15.683 -11.827 10.201 1.00 98.69 273 THR A CA 1
ATOM 2044 C C . THR A 1 273 ? 16.076 -11.527 8.765 1.00 98.69 273 THR A C 1
ATOM 2046 O O . THR A 1 273 ? 15.217 -11.194 7.951 1.00 98.69 273 THR A O 1
ATOM 2049 N N . VAL A 1 274 ? 17.358 -11.674 8.439 1.00 98.69 274 VAL A N 1
ATOM 2050 C CA . VAL A 1 274 ? 17.850 -11.586 7.064 1.00 98.69 274 VAL A CA 1
ATOM 2051 C C . VAL A 1 274 ? 18.104 -12.993 6.544 1.00 98.69 274 VAL A C 1
ATOM 2053 O O . VAL A 1 274 ? 19.001 -13.671 7.037 1.00 98.69 274 VAL A O 1
ATOM 2056 N N . LEU A 1 275 ? 17.318 -13.437 5.566 1.00 98.44 275 LEU A N 1
ATOM 2057 C CA . LEU A 1 275 ? 17.493 -14.731 4.899 1.00 98.44 275 LEU A CA 1
ATOM 2058 C C . LEU A 1 275 ? 18.228 -14.511 3.582 1.00 98.44 275 LEU A C 1
ATOM 2060 O O . LEU A 1 275 ? 17.884 -13.586 2.849 1.00 98.44 275 LEU A O 1
ATOM 2064 N N . TYR A 1 276 ? 19.201 -15.351 3.257 1.00 97.75 276 TYR A N 1
ATOM 2065 C CA . TYR A 1 276 ? 19.926 -15.278 1.989 1.00 97.75 276 TYR A CA 1
ATOM 2066 C C . TYR A 1 276 ? 20.443 -16.656 1.577 1.00 97.75 276 TYR A C 1
ATOM 2068 O O . TYR A 1 276 ? 20.617 -17.553 2.398 1.00 97.75 276 TYR A O 1
ATOM 2076 N N . GLU A 1 277 ? 20.678 -16.820 0.283 1.00 97.12 277 GLU A N 1
ATOM 2077 C CA . GLU A 1 277 ? 21.365 -17.980 -0.283 1.00 97.12 277 GLU A CA 1
ATOM 2078 C C . GLU A 1 277 ? 22.778 -17.572 -0.690 1.00 97.12 277 GLU A C 1
ATOM 2080 O O . GLU A 1 277 ? 23.020 -16.388 -0.911 1.00 97.12 277 GLU A O 1
ATOM 2085 N N . GLY A 1 278 ? 23.682 -18.540 -0.832 1.00 96.88 278 GLY A N 1
ATOM 2086 C CA . GLY A 1 278 ? 25.066 -18.298 -1.238 1.00 96.88 278 GLY A CA 1
ATOM 2087 C C . GLY A 1 278 ? 26.037 -18.088 -0.075 1.00 96.88 278 GLY A C 1
ATOM 2088 O O . GLY A 1 278 ? 25.656 -18.118 1.097 1.00 96.88 278 GLY A O 1
ATOM 2089 N N . THR A 1 279 ? 27.306 -17.873 -0.415 1.00 96.31 279 THR A N 1
ATOM 2090 C CA . THR A 1 279 ? 28.402 -17.662 0.536 1.00 96.31 279 THR A CA 1
ATOM 2091 C C . THR A 1 279 ? 29.041 -16.292 0.301 1.00 96.31 279 THR A C 1
ATOM 2093 O O . THR A 1 279 ? 29.407 -15.952 -0.823 1.00 96.31 279 THR A O 1
ATOM 2096 N N . GLY A 1 280 ? 29.188 -15.501 1.363 1.00 93.81 280 GLY A N 1
ATOM 2097 C CA . GLY A 1 280 ? 29.832 -14.186 1.336 1.00 93.81 280 GLY A CA 1
ATOM 2098 C C . GLY A 1 280 ? 29.597 -13.413 2.634 1.00 93.81 280 GLY A C 1
ATOM 2099 O O . GLY A 1 280 ? 28.864 -13.871 3.516 1.00 93.81 280 GLY A O 1
ATOM 2100 N N . THR A 1 281 ? 30.196 -12.229 2.755 1.00 92.12 281 THR A N 1
ATOM 2101 C CA . THR A 1 281 ? 30.103 -11.414 3.979 1.00 92.12 281 THR A CA 1
ATOM 2102 C C . THR A 1 281 ? 29.119 -10.257 3.829 1.00 92.12 281 THR A C 1
ATOM 2104 O O . THR A 1 281 ? 29.451 -9.216 3.253 1.00 92.12 281 THR A O 1
ATOM 2107 N N . LEU A 1 282 ? 27.925 -10.406 4.416 1.00 96.31 282 LEU A N 1
ATOM 2108 C CA . LEU A 1 282 ? 26.956 -9.317 4.568 1.00 96.31 282 LEU A CA 1
ATOM 2109 C C . LEU A 1 282 ? 27.273 -8.441 5.788 1.00 96.31 282 LEU A C 1
ATOM 2111 O O . LEU A 1 282 ? 27.455 -8.923 6.910 1.00 96.31 282 LEU A O 1
ATOM 2115 N N . GLN A 1 283 ? 27.293 -7.133 5.559 1.00 96.44 283 GLN A N 1
ATOM 2116 C CA . GLN A 1 283 ? 27.507 -6.087 6.549 1.00 96.44 283 GLN A CA 1
ATOM 2117 C C . GLN A 1 283 ? 26.295 -5.157 6.601 1.00 96.44 283 GLN A C 1
ATOM 2119 O O . GLN A 1 283 ? 25.712 -4.818 5.569 1.00 96.44 283 GLN A O 1
ATOM 2124 N N . TYR A 1 284 ? 25.947 -4.715 7.810 1.00 97.25 284 TYR A N 1
ATOM 2125 C CA . TYR A 1 284 ? 24.765 -3.899 8.079 1.00 97.25 284 TYR A CA 1
ATOM 2126 C C . TYR A 1 284 ? 25.166 -2.642 8.841 1.00 97.25 284 TYR A C 1
ATOM 2128 O O . TYR A 1 284 ? 25.977 -2.706 9.765 1.00 97.25 284 TYR A O 1
ATOM 2136 N N . SER A 1 285 ? 24.612 -1.500 8.447 1.00 95.94 285 SER A N 1
ATOM 2137 C CA . SER A 1 285 ? 24.821 -0.228 9.145 1.00 95.94 285 SER A CA 1
ATOM 2138 C C . SER A 1 285 ? 23.641 0.726 8.942 1.00 95.94 285 SER A C 1
ATOM 2140 O O . SER A 1 285 ? 22.722 0.451 8.167 1.00 95.94 285 SER A O 1
ATOM 2142 N N . GLY A 1 286 ? 23.666 1.864 9.639 1.00 95.62 286 GLY A N 1
ATOM 2143 C CA . GLY A 1 286 ? 22.601 2.863 9.600 1.00 95.62 286 GLY A CA 1
ATOM 2144 C C . GLY A 1 286 ? 21.581 2.619 10.707 1.00 95.62 286 GLY A C 1
ATOM 2145 O O . GLY A 1 286 ? 21.921 2.793 11.875 1.00 95.62 286 GLY A O 1
ATOM 2146 N N . ILE A 1 287 ? 20.350 2.235 10.360 1.00 95.94 287 ILE A N 1
ATOM 2147 C CA . ILE A 1 287 ? 19.265 2.027 11.341 1.00 95.94 287 ILE A CA 1
ATOM 2148 C C . ILE A 1 287 ? 19.245 0.636 11.995 1.00 95.94 287 ILE A C 1
ATOM 2150 O O . ILE A 1 287 ? 18.375 0.384 12.824 1.00 95.94 287 ILE A O 1
ATOM 2154 N N . ALA A 1 288 ? 20.160 -0.269 11.634 1.00 97.56 288 ALA A N 1
ATOM 2155 C CA . ALA A 1 288 ? 20.231 -1.605 12.223 1.00 97.56 288 ALA A CA 1
ATOM 2156 C C . ALA A 1 288 ? 21.669 -2.036 12.522 1.00 97.56 288 ALA A C 1
ATOM 2158 O O . ALA A 1 288 ? 22.594 -1.673 11.792 1.00 97.56 288 ALA A O 1
ATOM 2159 N N . ASN A 1 289 ? 21.822 -2.875 13.546 1.00 97.38 289 ASN A N 1
ATOM 2160 C CA . ASN A 1 289 ? 23.076 -3.546 13.890 1.00 97.38 289 ASN A CA 1
ATOM 2161 C C . ASN A 1 289 ? 22.922 -5.066 13.779 1.00 97.38 289 ASN A C 1
ATOM 2163 O O . ASN A 1 289 ? 21.887 -5.608 14.157 1.00 97.38 289 ASN A O 1
ATOM 2167 N N . LYS A 1 290 ? 23.959 -5.767 13.310 1.00 97.94 290 LYS A N 1
ATOM 2168 C CA . LYS A 1 290 ? 23.984 -7.239 13.293 1.00 97.94 290 LYS A CA 1
ATOM 2169 C C . LYS A 1 290 ? 24.191 -7.799 14.700 1.00 97.94 290 LYS A C 1
ATOM 2171 O O . LYS A 1 290 ? 25.123 -7.398 15.393 1.00 97.94 290 LYS A O 1
ATOM 2176 N N . LEU A 1 291 ? 23.387 -8.790 15.074 1.00 98.31 291 LEU A N 1
ATOM 2177 C CA . LEU A 1 291 ? 23.564 -9.593 16.280 1.00 98.31 291 LEU A CA 1
ATOM 2178 C C . LEU A 1 291 ? 24.336 -10.866 15.920 1.00 98.31 291 LEU A C 1
ATOM 2180 O O . LEU A 1 291 ? 23.755 -11.888 15.554 1.00 98.31 291 LEU A O 1
ATOM 2184 N N . ALA A 1 292 ? 25.669 -10.800 15.987 1.00 96.94 292 ALA A N 1
ATOM 2185 C CA . ALA A 1 292 ? 26.538 -11.894 15.541 1.00 96.94 292 ALA A CA 1
ATOM 2186 C C . ALA A 1 292 ? 26.278 -13.217 16.285 1.00 96.94 292 ALA A C 1
ATOM 2188 O O . ALA A 1 292 ? 26.289 -14.267 15.656 1.00 96.94 292 ALA A O 1
ATOM 2189 N N . GLY A 1 293 ? 25.974 -13.164 17.588 1.00 97.94 293 GLY A N 1
ATOM 2190 C CA . GLY A 1 293 ? 25.678 -14.355 18.398 1.00 97.94 293 GLY A CA 1
ATOM 2191 C C . GLY A 1 293 ? 24.348 -15.049 18.074 1.00 97.94 293 GLY A C 1
ATOM 2192 O O . GLY A 1 293 ? 24.137 -16.173 18.509 1.00 97.94 293 GLY A O 1
ATOM 2193 N N . GLU A 1 294 ? 23.465 -14.401 17.309 1.00 97.94 294 GLU A N 1
ATOM 2194 C CA . GLU A 1 294 ? 22.179 -14.959 16.856 1.00 97.94 294 GLU A CA 1
ATOM 2195 C C . GLU A 1 294 ? 22.157 -15.220 15.340 1.00 97.94 294 GLU A C 1
ATOM 2197 O O . GLU A 1 294 ? 21.148 -15.665 14.789 1.00 97.94 294 GLU A O 1
ATOM 2202 N N . SER A 1 295 ? 23.263 -14.911 14.658 1.00 97.94 295 SER A N 1
ATOM 2203 C CA . SER A 1 295 ? 23.411 -15.047 13.213 1.00 97.94 295 SER A CA 1
ATOM 2204 C C . SER A 1 295 ? 24.139 -16.342 12.861 1.00 97.94 295 SER A C 1
ATOM 2206 O O . SER A 1 295 ? 25.063 -16.763 13.552 1.00 97.94 295 SER A O 1
ATOM 2208 N N . GLN A 1 296 ? 23.756 -16.940 11.740 1.00 95.69 296 GLN A N 1
ATOM 2209 C CA . GLN A 1 296 ? 24.377 -18.128 11.167 1.00 95.69 296 GLN A CA 1
ATOM 2210 C C . GLN A 1 296 ? 24.427 -18.010 9.638 1.00 95.69 296 GLN A C 1
ATOM 2212 O O . GLN A 1 296 ? 23.797 -17.136 9.044 1.00 95.69 296 GLN A O 1
ATOM 2217 N N . VAL A 1 297 ? 25.185 -18.886 8.978 1.00 93.25 297 VAL A N 1
ATOM 2218 C CA . VAL A 1 297 ? 25.276 -18.891 7.508 1.00 93.25 297 VAL A CA 1
ATOM 2219 C C . VAL A 1 297 ? 23.875 -19.019 6.895 1.00 93.25 297 VAL A C 1
ATOM 2221 O O . VAL A 1 297 ? 23.080 -19.855 7.322 1.00 93.25 297 VAL A O 1
ATOM 2224 N N . GLY A 1 298 ? 23.563 -18.154 5.927 1.00 95.25 298 GLY A N 1
ATOM 2225 C CA . GLY A 1 298 ? 22.255 -18.076 5.263 1.00 95.25 298 GLY A CA 1
ATOM 2226 C C . GLY A 1 298 ? 21.148 -17.387 6.074 1.00 95.25 298 GLY A C 1
ATOM 2227 O O . GLY A 1 298 ? 20.050 -17.172 5.555 1.00 95.25 298 GLY A O 1
ATOM 2228 N N . ARG A 1 299 ? 21.408 -17.023 7.340 1.00 97.62 299 ARG A N 1
ATOM 2229 C CA . ARG A 1 299 ? 20.436 -16.367 8.224 1.00 97.62 299 ARG A CA 1
ATOM 2230 C C . ARG A 1 299 ? 21.110 -15.442 9.236 1.00 97.62 299 ARG A C 1
ATOM 2232 O O . ARG A 1 299 ? 21.564 -15.890 10.288 1.00 97.62 299 ARG A O 1
ATOM 2239 N N . ASP A 1 300 ? 21.060 -14.141 8.990 1.00 98.50 300 ASP A N 1
ATOM 2240 C CA . ASP A 1 300 ? 21.491 -13.149 9.976 1.00 98.50 300 ASP A CA 1
ATOM 2241 C C . ASP A 1 300 ? 20.314 -12.636 10.816 1.00 98.50 300 ASP A C 1
ATOM 2243 O O . ASP A 1 300 ? 19.162 -12.627 10.378 1.00 98.50 300 ASP A O 1
ATOM 2247 N N . VAL A 1 301 ? 20.616 -12.161 12.024 1.00 98.69 301 VAL A N 1
ATOM 2248 C CA . VAL A 1 301 ? 19.685 -11.374 12.843 1.00 98.69 301 VAL A CA 1
ATOM 2249 C C . VAL A 1 301 ? 20.229 -9.959 12.953 1.00 98.69 301 VAL A C 1
ATOM 2251 O O . VAL A 1 301 ? 21.383 -9.757 13.336 1.00 98.69 301 VAL A O 1
ATOM 2254 N N . ILE A 1 302 ? 19.395 -8.975 12.620 1.00 98.69 302 ILE A N 1
ATOM 2255 C CA . ILE A 1 302 ? 19.706 -7.553 12.789 1.00 98.69 302 ILE A CA 1
ATOM 2256 C C . ILE A 1 302 ? 18.692 -6.917 13.735 1.00 98.69 302 ILE A C 1
ATOM 2258 O O . ILE A 1 302 ? 17.526 -7.301 13.750 1.00 98.69 302 ILE A O 1
ATOM 2262 N N . GLU A 1 303 ? 19.112 -5.935 14.518 1.00 98.19 303 GLU A N 1
ATOM 2263 C CA . GLU A 1 303 ? 18.244 -5.230 15.456 1.00 98.19 303 GLU A CA 1
ATOM 2264 C C . GLU A 1 303 ? 18.088 -3.764 15.064 1.00 98.19 303 GLU A C 1
ATOM 2266 O O . GLU A 1 303 ? 19.076 -3.050 14.881 1.00 98.19 303 GLU A O 1
ATOM 2271 N N . ILE A 1 304 ? 16.832 -3.324 14.963 1.00 97.44 304 ILE A N 1
ATOM 2272 C CA . ILE A 1 304 ? 16.441 -1.930 14.756 1.00 97.44 304 ILE A CA 1
ATOM 2273 C C . ILE A 1 304 ? 15.897 -1.390 16.077 1.00 97.44 304 ILE A C 1
ATOM 2275 O O . ILE A 1 304 ? 14.824 -1.793 16.524 1.00 97.44 304 ILE A O 1
ATOM 2279 N N . THR A 1 305 ? 16.606 -0.451 16.698 1.00 97.06 305 THR A N 1
ATOM 2280 C CA . THR A 1 305 ? 16.178 0.157 17.967 1.00 97.06 305 THR A CA 1
ATOM 2281 C C . THR A 1 305 ? 15.479 1.501 17.737 1.00 97.06 305 THR A C 1
ATOM 2283 O O . THR A 1 305 ? 15.736 2.166 16.726 1.00 97.06 305 THR A O 1
ATOM 2286 N N . PRO A 1 306 ? 14.630 1.963 18.679 1.00 96.75 306 PRO A N 1
ATOM 2287 C CA . PRO A 1 306 ? 14.053 3.306 18.619 1.00 96.75 306 PRO A CA 1
ATOM 2288 C C . PRO A 1 306 ? 15.102 4.407 18.426 1.00 96.75 306 PRO A C 1
ATOM 2290 O O . PRO A 1 306 ? 14.882 5.341 17.659 1.00 96.75 306 PRO A O 1
ATOM 2293 N N . GLU A 1 307 ? 16.246 4.278 19.099 1.00 96.69 307 GLU A N 1
ATOM 2294 C CA . GLU A 1 307 ? 17.338 5.249 19.039 1.00 96.69 307 GLU A CA 1
ATOM 2295 C C . GLU A 1 307 ? 17.991 5.298 17.655 1.00 96.69 307 GLU A C 1
ATOM 2297 O O . GLU A 1 307 ? 18.209 6.381 17.108 1.00 96.69 307 GLU A O 1
ATOM 2302 N N . LEU A 1 308 ? 18.248 4.135 17.047 1.00 96.00 308 LEU A N 1
ATOM 2303 C CA . LEU A 1 308 ? 18.826 4.065 15.706 1.00 96.00 308 LEU A CA 1
ATOM 2304 C C . LEU A 1 308 ? 17.905 4.701 14.664 1.00 96.00 308 LEU A C 1
ATOM 2306 O O . LEU A 1 308 ? 18.381 5.476 13.840 1.00 96.00 308 LEU A O 1
ATOM 2310 N N . ILE A 1 309 ? 16.591 4.455 14.715 1.00 93.75 309 ILE A N 1
ATOM 2311 C CA . ILE A 1 309 ? 15.661 5.120 13.790 1.00 93.75 309 ILE A CA 1
ATOM 2312 C C . ILE A 1 309 ? 15.684 6.637 14.015 1.00 93.75 309 ILE A C 1
ATOM 2314 O O . ILE A 1 309 ? 15.853 7.394 13.063 1.00 93.75 309 ILE A O 1
ATOM 2318 N N . LYS A 1 310 ? 15.560 7.099 15.264 1.00 94.62 310 LYS A N 1
ATOM 2319 C CA . LYS A 1 310 ? 15.486 8.536 15.575 1.00 94.62 310 LYS A CA 1
ATOM 2320 C C . LYS A 1 310 ? 16.746 9.308 15.179 1.00 94.62 310 LYS A C 1
ATOM 2322 O O . LYS A 1 310 ? 16.638 10.466 14.790 1.00 94.62 310 LYS A O 1
ATOM 2327 N N . THR A 1 311 ? 17.921 8.683 15.262 1.00 95.44 311 THR A N 1
ATOM 2328 C CA . THR A 1 311 ? 19.209 9.363 15.031 1.00 95.44 311 THR A CA 1
ATOM 2329 C C . THR A 1 311 ? 19.864 9.048 13.688 1.00 95.44 311 THR A C 1
ATOM 2331 O O . THR A 1 311 ? 20.719 9.810 13.236 1.00 95.44 311 THR A O 1
ATOM 2334 N N . ARG A 1 312 ? 19.498 7.938 13.032 1.00 94.94 312 ARG A N 1
ATOM 2335 C CA . ARG A 1 312 ? 20.141 7.450 11.797 1.00 94.94 312 ARG A CA 1
ATOM 2336 C C . ARG A 1 312 ? 19.180 7.259 10.623 1.00 94.94 312 ARG A C 1
ATOM 2338 O O . ARG A 1 312 ? 19.612 6.732 9.598 1.00 94.94 312 ARG A O 1
ATOM 2345 N N . ASN A 1 313 ? 17.920 7.696 10.712 1.00 91.75 313 ASN A N 1
ATOM 2346 C CA . ASN A 1 313 ? 16.951 7.525 9.621 1.00 91.75 313 ASN A CA 1
ATOM 2347 C C . ASN A 1 313 ? 17.458 8.019 8.257 1.00 91.75 313 ASN A C 1
ATOM 2349 O O . ASN A 1 313 ? 17.242 7.337 7.263 1.00 91.75 313 ASN A O 1
ATOM 2353 N N . SER A 1 314 ? 18.181 9.139 8.181 1.00 91.44 314 SER A N 1
ATOM 2354 C CA . SER A 1 314 ? 18.719 9.684 6.923 1.00 91.44 314 SER A CA 1
ATOM 2355 C C . SER A 1 314 ? 19.646 8.715 6.173 1.00 91.44 314 SER A C 1
ATOM 2357 O O . SER A 1 314 ? 19.706 8.732 4.938 1.00 91.44 314 SER A O 1
ATOM 2359 N N . ALA A 1 315 ? 20.333 7.832 6.906 1.00 90.56 315 ALA A N 1
ATOM 2360 C CA . ALA A 1 315 ? 21.170 6.777 6.346 1.00 90.56 315 ALA A CA 1
ATOM 2361 C C . ALA A 1 315 ? 20.361 5.548 5.894 1.00 90.56 315 ALA A C 1
ATOM 2363 O O . ALA A 1 315 ? 20.816 4.827 5.006 1.00 90.56 315 ALA A O 1
ATOM 2364 N N . GLY A 1 316 ? 19.178 5.326 6.476 1.00 92.81 316 GLY A N 1
ATOM 2365 C CA . GLY A 1 316 ? 18.379 4.116 6.287 1.00 92.81 316 GLY A CA 1
ATOM 2366 C C . GLY A 1 316 ? 19.094 2.858 6.784 1.00 92.81 316 GLY A C 1
ATOM 2367 O O . GLY A 1 316 ? 20.056 2.928 7.549 1.00 92.81 316 GLY A O 1
ATOM 2368 N N . LEU A 1 317 ? 18.628 1.690 6.351 1.00 95.12 317 LEU A N 1
ATOM 2369 C CA . LEU A 1 317 ? 19.353 0.432 6.480 1.00 95.12 317 LEU A CA 1
ATOM 2370 C C . LEU A 1 317 ? 20.276 0.283 5.275 1.00 95.12 317 LEU A C 1
ATOM 2372 O O . LEU A 1 317 ? 19.814 0.219 4.137 1.00 95.12 317 LEU A O 1
ATOM 2376 N N . ARG A 1 318 ? 21.580 0.213 5.523 1.00 95.50 318 ARG A N 1
ATOM 2377 C CA . ARG A 1 318 ? 22.574 -0.096 4.500 1.00 95.50 318 ARG A CA 1
ATOM 2378 C C . ARG A 1 318 ? 22.978 -1.554 4.613 1.00 95.50 318 ARG A C 1
ATOM 2380 O O . ARG A 1 318 ? 23.417 -1.978 5.680 1.00 95.50 318 ARG A O 1
ATOM 2387 N N . VAL A 1 319 ? 22.888 -2.270 3.497 1.00 97.31 319 VAL A N 1
ATOM 2388 C CA . VAL A 1 319 ? 23.402 -3.634 3.351 1.00 97.31 319 VAL A CA 1
ATOM 2389 C C . VAL A 1 319 ? 24.554 -3.605 2.361 1.00 97.31 319 VAL A C 1
ATOM 2391 O O . VAL A 1 319 ? 24.412 -3.074 1.257 1.00 97.31 319 VAL A O 1
ATOM 2394 N N . GLN A 1 320 ? 25.698 -4.150 2.764 1.00 96.25 320 GLN A N 1
ATOM 2395 C CA . GLN A 1 320 ? 26.877 -4.275 1.913 1.00 96.25 320 GLN A CA 1
ATOM 2396 C C . GLN A 1 320 ? 27.331 -5.727 1.863 1.00 96.25 320 GLN A C 1
ATOM 2398 O O . GLN A 1 320 ? 27.416 -6.382 2.895 1.00 96.25 320 GLN A O 1
ATOM 2403 N N . LEU A 1 321 ? 27.651 -6.209 0.672 1.00 96.19 321 LEU A N 1
ATOM 2404 C CA . LEU A 1 321 ? 28.341 -7.468 0.456 1.00 96.19 321 LEU A CA 1
ATOM 2405 C C . LEU A 1 321 ? 29.774 -7.120 0.060 1.00 96.19 321 LEU A C 1
ATOM 2407 O O . LEU A 1 321 ? 29.975 -6.473 -0.967 1.00 96.19 321 LEU A O 1
ATOM 2411 N N . LYS A 1 322 ? 30.739 -7.466 0.916 1.00 89.38 322 LYS A N 1
ATOM 2412 C CA . LYS A 1 322 ? 32.157 -7.118 0.720 1.00 89.38 322 LYS A CA 1
ATOM 2413 C C . LYS A 1 322 ? 32.893 -8.140 -0.143 1.00 89.38 322 LYS A C 1
ATOM 2415 O O . LYS A 1 322 ? 33.707 -7.771 -0.980 1.00 89.38 322 LYS A O 1
ATOM 2420 N N . ASP A 1 323 ? 32.580 -9.407 0.067 1.00 91.62 323 ASP A N 1
ATOM 2421 C CA . ASP A 1 323 ? 33.132 -10.548 -0.649 1.00 91.62 323 ASP A CA 1
ATOM 2422 C C . ASP A 1 323 ? 32.019 -11.553 -0.946 1.00 91.62 323 ASP A C 1
ATOM 2424 O O . ASP A 1 323 ? 30.964 -11.548 -0.303 1.00 91.62 323 ASP A O 1
ATOM 2428 N N . ILE A 1 324 ? 32.255 -12.376 -1.962 1.00 95.12 324 ILE A N 1
ATOM 2429 C CA . ILE A 1 324 ? 31.303 -13.350 -2.478 1.00 95.12 324 ILE A CA 1
ATOM 2430 C C . ILE A 1 324 ? 32.061 -14.567 -3.009 1.00 95.12 324 ILE A C 1
ATOM 2432 O O . ILE A 1 324 ? 33.116 -14.427 -3.629 1.00 95.12 324 ILE A O 1
ATOM 2436 N N . ASP A 1 325 ? 31.520 -15.759 -2.781 1.00 96.56 325 ASP A N 1
ATOM 2437 C CA . ASP A 1 325 ? 31.984 -16.979 -3.436 1.00 96.56 325 ASP A CA 1
ATOM 2438 C C . ASP A 1 325 ? 31.462 -17.013 -4.878 1.00 96.56 325 ASP A C 1
ATOM 2440 O O . ASP A 1 325 ? 30.255 -17.068 -5.111 1.00 96.56 325 ASP A O 1
ATOM 2444 N N . LEU A 1 326 ? 32.370 -17.004 -5.856 1.00 95.75 326 LEU A N 1
ATOM 2445 C CA . LEU A 1 326 ? 32.018 -17.014 -7.280 1.00 95.75 326 LEU A CA 1
ATOM 2446 C C . LEU A 1 326 ? 31.292 -18.299 -7.707 1.00 95.75 326 LEU A C 1
ATOM 2448 O O . LEU A 1 326 ? 30.523 -18.272 -8.667 1.00 95.75 326 LEU A O 1
ATOM 2452 N N . ALA A 1 327 ? 31.529 -19.421 -7.020 1.00 97.12 327 ALA A N 1
ATOM 2453 C CA . ALA A 1 327 ? 30.845 -20.682 -7.297 1.00 97.12 327 ALA A CA 1
ATOM 2454 C C . ALA A 1 327 ? 29.460 -20.752 -6.633 1.00 97.12 327 ALA A C 1
ATOM 2456 O O . ALA A 1 327 ? 28.608 -21.530 -7.065 1.00 97.12 327 ALA A O 1
ATOM 2457 N N . ASN A 1 328 ? 29.225 -19.938 -5.601 1.00 96.88 328 ASN A N 1
ATOM 2458 C CA . ASN A 1 328 ? 27.985 -19.911 -4.835 1.00 96.88 328 ASN A CA 1
ATOM 2459 C C . ASN A 1 328 ? 27.603 -18.471 -4.434 1.00 96.88 328 ASN A C 1
ATOM 2461 O O . ASN A 1 328 ? 27.638 -18.128 -3.246 1.00 96.88 328 ASN A O 1
ATOM 2465 N N . PRO A 1 329 ? 27.256 -17.611 -5.411 1.00 97.38 329 PRO A N 1
ATOM 2466 C CA . PRO A 1 329 ? 27.068 -16.190 -5.166 1.00 97.38 329 PRO A CA 1
ATOM 2467 C C . PRO A 1 329 ? 25.876 -15.905 -4.250 1.00 97.38 329 PRO A C 1
ATOM 2469 O O . PRO A 1 329 ? 24.829 -16.554 -4.342 1.00 97.38 329 PRO A O 1
ATOM 2472 N N . VAL A 1 330 ? 26.030 -14.896 -3.387 1.00 97.62 330 VAL A N 1
ATOM 2473 C CA . VAL A 1 330 ? 24.958 -14.426 -2.506 1.00 97.62 330 VAL A CA 1
ATOM 2474 C C . VAL A 1 330 ? 23.799 -13.858 -3.318 1.00 97.62 330 VAL A C 1
ATOM 2476 O O . VAL A 1 330 ? 23.964 -12.926 -4.105 1.00 97.62 330 VAL A O 1
ATOM 2479 N N . LYS A 1 331 ? 22.602 -14.389 -3.079 1.00 96.56 331 LYS A N 1
ATOM 2480 C CA . LYS A 1 331 ? 21.360 -13.984 -3.747 1.00 96.56 331 LYS A CA 1
ATOM 2481 C C . LYS A 1 331 ? 20.159 -14.190 -2.832 1.00 96.56 331 LYS A C 1
ATOM 2483 O O . LYS A 1 331 ? 20.285 -14.692 -1.716 1.00 96.56 331 LYS A O 1
ATOM 2488 N N . ASN A 1 332 ? 18.971 -13.833 -3.319 1.00 96.25 332 ASN A N 1
ATOM 2489 C CA . ASN A 1 332 ? 17.706 -14.095 -2.628 1.00 96.25 332 ASN A CA 1
ATOM 2490 C C . ASN A 1 332 ? 17.656 -13.511 -1.201 1.00 96.25 332 ASN A C 1
ATOM 2492 O O . ASN A 1 332 ? 17.019 -14.094 -0.317 1.00 96.25 332 ASN A O 1
ATOM 2496 N N . ILE A 1 333 ? 18.315 -12.360 -1.001 1.00 97.69 333 ILE A N 1
ATOM 2497 C CA . ILE A 1 333 ? 18.305 -11.616 0.261 1.00 97.69 333 ILE A CA 1
ATOM 2498 C C . ILE A 1 333 ? 16.873 -11.156 0.550 1.00 97.69 333 ILE A C 1
ATOM 2500 O O . ILE A 1 333 ? 16.236 -10.530 -0.296 1.00 97.69 333 ILE A O 1
ATOM 2504 N N . ARG A 1 334 ? 16.385 -11.479 1.746 1.00 97.62 334 ARG A N 1
ATOM 2505 C CA . ARG A 1 334 ? 15.089 -11.080 2.306 1.00 97.62 334 ARG A CA 1
ATOM 2506 C C . ARG A 1 334 ? 15.345 -10.445 3.663 1.00 97.62 334 ARG A C 1
ATOM 2508 O O . ARG A 1 334 ? 16.062 -11.039 4.462 1.00 97.62 334 ARG A O 1
ATOM 2515 N N . ILE A 1 335 ? 14.770 -9.281 3.948 1.00 97.75 335 ILE A N 1
ATOM 2516 C CA . ILE A 1 335 ? 14.869 -8.618 5.260 1.00 97.75 335 ILE A CA 1
ATOM 2517 C C . ILE A 1 335 ? 13.481 -8.627 5.887 1.00 97.75 335 ILE A C 1
ATOM 2519 O O . ILE A 1 335 ? 12.639 -7.790 5.573 1.00 97.75 335 ILE A O 1
ATOM 2523 N N . VAL A 1 336 ? 13.240 -9.605 6.751 1.00 98.25 336 VAL A N 1
ATOM 2524 C CA . VAL A 1 336 ? 11.906 -9.974 7.220 1.00 98.25 336 VAL A CA 1
ATOM 2525 C C . VAL A 1 336 ? 11.572 -9.280 8.536 1.00 98.25 336 VAL A C 1
ATOM 2527 O O . VAL A 1 336 ? 12.329 -9.378 9.509 1.00 98.25 336 VAL A O 1
ATOM 2530 N N . MET A 1 337 ? 10.421 -8.602 8.561 1.00 95.75 337 MET A N 1
ATOM 2531 C CA . MET A 1 337 ? 9.838 -7.996 9.764 1.00 95.75 337 MET A CA 1
ATOM 2532 C C . MET A 1 337 ? 9.601 -9.013 10.898 1.00 95.75 337 MET A C 1
ATOM 2534 O O . MET A 1 337 ? 9.320 -10.180 10.620 1.00 95.75 337 MET A O 1
ATOM 2538 N N . PRO A 1 338 ? 9.636 -8.588 12.177 1.00 96.75 338 PRO A N 1
ATOM 2539 C CA . PRO A 1 338 ? 9.274 -9.451 13.298 1.00 96.75 338 PRO A CA 1
ATOM 2540 C C . PRO A 1 338 ? 7.788 -9.841 13.303 1.00 96.75 338 PRO A C 1
ATOM 2542 O O . PRO A 1 338 ? 6.907 -9.030 12.994 1.00 96.75 338 PRO A O 1
ATOM 2545 N N . GLY A 1 339 ? 7.519 -11.055 13.784 1.00 96.56 339 GLY A N 1
ATOM 2546 C CA . GLY A 1 339 ? 6.175 -11.558 14.059 1.00 96.56 339 GLY A CA 1
ATOM 2547 C C . GLY A 1 339 ? 5.531 -12.296 12.884 1.00 96.56 339 GLY A C 1
ATOM 2548 O O . GLY A 1 339 ? 6.202 -12.966 12.093 1.00 96.56 339 GLY A O 1
ATOM 2549 N N . GLY A 1 340 ? 4.209 -12.186 12.807 1.00 96.94 340 GLY A N 1
ATOM 2550 C CA . GLY A 1 340 ? 3.380 -12.889 11.838 1.00 96.94 340 GLY A CA 1
ATOM 2551 C C . GLY A 1 340 ? 1.972 -12.310 11.734 1.00 96.94 340 GLY A C 1
ATOM 2552 O O . GLY A 1 340 ? 1.698 -11.196 12.191 1.00 96.94 340 GLY A O 1
ATOM 2553 N N . THR A 1 341 ? 1.069 -13.089 11.153 1.00 96.50 341 THR A N 1
ATOM 2554 C CA . THR A 1 341 ? -0.380 -12.838 11.130 1.00 96.50 341 THR A CA 1
ATOM 2555 C C . THR A 1 341 ? -1.127 -14.068 11.638 1.00 96.50 341 THR A C 1
ATOM 2557 O O . THR A 1 341 ? -0.576 -15.170 11.689 1.00 96.50 341 THR A O 1
ATOM 2560 N N . CYS A 1 342 ? -2.392 -13.890 12.012 1.00 95.38 342 CYS A N 1
ATOM 2561 C CA . CYS A 1 342 ? -3.298 -15.020 12.197 1.00 95.38 342 CYS A CA 1
ATOM 2562 C C . CYS A 1 342 ? -3.938 -15.382 10.852 1.00 95.38 342 CYS A C 1
ATOM 2564 O O . CYS A 1 342 ? -4.210 -14.504 10.027 1.00 95.38 342 CYS A O 1
ATOM 2566 N N . GLU A 1 343 ? -4.181 -16.669 10.624 1.00 93.62 343 GLU A N 1
ATOM 2567 C CA . GLU A 1 343 ? -4.862 -17.162 9.429 1.00 93.62 343 GLU A CA 1
ATOM 2568 C C . GLU A 1 343 ? -6.186 -16.416 9.185 1.00 93.62 343 GLU A C 1
ATOM 2570 O O . GLU A 1 343 ? -6.961 -16.165 10.103 1.00 93.62 343 GLU A O 1
ATOM 2575 N N . GLY A 1 344 ? -6.419 -15.994 7.939 1.00 91.19 344 GLY A N 1
ATOM 2576 C CA . GLY A 1 344 ? -7.600 -15.207 7.568 1.00 91.19 344 GLY A CA 1
ATOM 2577 C C . GLY A 1 344 ? -7.589 -13.741 8.026 1.00 91.19 344 GLY A C 1
ATOM 2578 O O . GLY A 1 344 ? -8.502 -13.001 7.666 1.00 91.19 344 GLY A O 1
ATOM 2579 N N . ASN A 1 345 ? -6.566 -13.281 8.759 1.00 92.94 345 ASN A N 1
ATOM 2580 C CA . ASN A 1 345 ? -6.461 -11.899 9.228 1.00 92.94 345 ASN A CA 1
ATOM 2581 C C . ASN A 1 345 ? -5.125 -11.234 8.829 1.00 92.94 345 ASN A C 1
ATOM 2583 O O . ASN A 1 345 ? -4.257 -11.006 9.676 1.00 92.94 345 ASN A O 1
ATOM 2587 N N . PRO A 1 346 ? -4.935 -10.892 7.540 1.00 94.62 346 PRO A N 1
ATOM 2588 C CA . PRO A 1 346 ? -3.667 -10.358 7.043 1.00 94.62 346 PRO A CA 1
ATOM 2589 C C . PRO A 1 346 ? -3.399 -8.901 7.457 1.00 94.62 346 PRO A C 1
ATOM 2591 O O . PRO A 1 346 ? -2.281 -8.422 7.297 1.00 94.62 346 PRO A O 1
ATOM 2594 N N . ILE A 1 347 ? -4.399 -8.179 7.979 1.00 94.69 347 ILE A N 1
ATOM 2595 C CA . ILE A 1 347 ? -4.314 -6.737 8.285 1.00 94.69 347 ILE A CA 1
ATOM 2596 C C . ILE A 1 347 ? -3.873 -6.431 9.728 1.00 94.69 347 ILE A C 1
ATOM 2598 O O . ILE A 1 347 ? -3.725 -5.265 10.109 1.00 94.69 347 ILE A O 1
ATOM 2602 N N . VAL A 1 348 ? -3.658 -7.471 10.541 1.00 94.06 348 VAL A N 1
ATOM 2603 C CA . VAL A 1 348 ? -3.198 -7.359 11.930 1.00 94.06 348 VAL A CA 1
ATOM 2604 C C . VAL A 1 348 ? -1.879 -8.100 12.088 1.00 94.06 348 VAL A C 1
ATOM 2606 O O . VAL A 1 348 ? -1.828 -9.324 11.985 1.00 94.06 348 VAL A O 1
ATOM 2609 N N . ARG A 1 349 ? -0.809 -7.355 12.381 1.00 94.25 349 ARG A N 1
ATOM 2610 C CA . ARG A 1 349 ? 0.462 -7.954 12.790 1.00 94.25 349 ARG A CA 1
ATOM 2611 C C . ARG A 1 349 ? 0.353 -8.435 14.233 1.00 94.25 349 ARG A C 1
ATOM 2613 O O . ARG A 1 349 ? -0.031 -7.660 15.110 1.00 94.25 349 ARG A O 1
ATOM 2620 N N . VAL A 1 350 ? 0.769 -9.669 14.471 1.00 93.88 350 VAL A N 1
ATOM 2621 C CA . VAL A 1 350 ? 0.962 -10.240 15.805 1.00 93.88 350 VAL A CA 1
ATOM 2622 C C . VAL A 1 350 ? 2.444 -10.496 16.068 1.00 93.88 350 VAL A C 1
ATOM 2624 O O . VAL A 1 350 ? 3.228 -10.718 15.145 1.00 93.88 350 VAL A O 1
ATOM 2627 N N . ASP A 1 351 ? 2.841 -10.431 17.330 1.00 92.88 351 ASP A N 1
ATOM 2628 C CA . ASP A 1 351 ? 4.214 -10.611 17.792 1.00 92.88 351 ASP A CA 1
ATOM 2629 C C . ASP A 1 351 ? 4.564 -12.087 18.013 1.00 92.88 351 ASP A C 1
ATOM 2631 O O . ASP A 1 351 ? 5.729 -12.464 17.899 1.00 92.88 351 ASP A O 1
ATOM 2635 N N . SER A 1 352 ? 3.571 -12.930 18.314 1.00 93.44 352 SER A N 1
ATOM 2636 C CA . SER A 1 352 ? 3.770 -14.362 18.553 1.00 93.44 352 SER A CA 1
ATOM 2637 C C . SER A 1 352 ? 2.487 -15.172 18.366 1.00 93.44 352 SER A C 1
ATOM 2639 O O . SER A 1 352 ? 1.396 -14.614 18.242 1.00 93.44 352 SER A O 1
ATOM 2641 N N . GLU A 1 353 ? 2.614 -16.498 18.427 1.00 94.94 353 GLU A N 1
ATOM 2642 C CA . GLU A 1 353 ? 1.485 -17.429 18.365 1.00 94.94 353 GLU A CA 1
ATOM 2643 C C . GLU A 1 353 ? 0.438 -17.208 19.467 1.00 94.94 353 GLU A C 1
ATOM 2645 O O . GLU A 1 353 ? -0.743 -17.437 19.231 1.00 94.94 353 GLU A O 1
ATOM 2650 N N . ALA A 1 354 ? 0.834 -16.687 20.634 1.00 92.75 354 ALA A N 1
ATOM 2651 C CA . ALA A 1 354 ? -0.078 -16.440 21.754 1.00 92.75 354 ALA A CA 1
ATOM 2652 C C . ALA A 1 354 ? -1.154 -15.374 21.461 1.00 92.75 354 ALA A C 1
ATOM 2654 O O . ALA A 1 354 ? -2.158 -15.306 22.169 1.00 92.75 354 ALA A O 1
ATOM 2655 N N . GLU A 1 355 ? -0.954 -14.537 20.439 1.00 92.56 355 GLU A N 1
ATOM 2656 C CA . GLU A 1 355 ? -1.933 -13.535 19.995 1.00 92.56 355 GLU A CA 1
ATOM 2657 C C . GLU A 1 355 ? -2.876 -14.069 18.896 1.00 92.56 355 GLU A C 1
ATOM 2659 O O . GLU A 1 355 ? -3.728 -13.328 18.403 1.00 92.56 355 GLU A O 1
ATOM 2664 N N . CYS A 1 356 ? -2.755 -15.346 18.520 1.00 94.88 356 CYS A N 1
ATOM 2665 C CA . CYS A 1 356 ? -3.640 -16.009 17.569 1.00 94.88 356 CYS A CA 1
ATOM 2666 C C . CYS A 1 356 ? -4.429 -17.150 18.220 1.00 94.88 356 CYS A C 1
ATOM 2668 O O . CYS A 1 356 ? -4.008 -17.717 19.231 1.00 94.88 356 CYS A O 1
ATOM 2670 N N . PRO A 1 357 ? -5.556 -17.558 17.613 1.00 94.62 357 PRO A N 1
ATOM 2671 C CA . PRO A 1 357 ? -6.147 -18.854 17.906 1.00 94.62 357 PRO A CA 1
ATOM 2672 C C . PRO A 1 357 ? -5.131 -19.979 17.659 1.00 94.62 357 PRO A C 1
ATOM 2674 O O . PRO A 1 357 ? -4.285 -19.890 16.762 1.00 94.62 357 PRO A O 1
ATOM 2677 N N . ALA A 1 358 ? -5.229 -21.052 18.443 1.00 93.88 358 ALA A N 1
ATOM 2678 C CA . ALA A 1 358 ? -4.288 -22.168 18.386 1.00 93.88 358 ALA A CA 1
ATOM 2679 C C . ALA A 1 358 ? -4.126 -22.716 16.953 1.00 93.88 358 ALA A C 1
ATOM 2681 O O . ALA A 1 358 ? -5.115 -22.993 16.271 1.00 93.88 358 ALA A O 1
ATOM 2682 N N . GLY A 1 359 ? -2.876 -22.860 16.494 1.00 94.50 359 GLY A N 1
ATOM 2683 C CA . GLY A 1 359 ? -2.540 -23.383 15.162 1.00 94.50 359 GLY A CA 1
ATOM 2684 C C . GLY A 1 359 ? -2.744 -22.413 13.988 1.00 94.50 359 GLY A C 1
ATOM 2685 O O . GLY A 1 359 ? -2.414 -22.758 12.849 1.00 94.50 359 GLY A O 1
ATOM 2686 N N . GLN A 1 360 ? -3.246 -21.197 14.234 1.00 96.19 360 GLN A N 1
ATOM 2687 C CA . GLN A 1 360 ? -3.499 -20.203 13.182 1.00 96.19 360 GLN A CA 1
ATOM 2688 C C . GLN A 1 360 ? -2.367 -19.192 12.991 1.00 96.19 360 GLN A C 1
ATOM 2690 O O . GLN A 1 360 ? -2.431 -18.384 12.067 1.00 96.19 360 GLN A O 1
ATOM 2695 N N . TYR A 1 361 ? -1.330 -19.207 13.828 1.00 97.38 361 TYR A N 1
ATOM 2696 C CA . TYR A 1 361 ? -0.190 -18.311 13.652 1.00 97.38 361 TYR A CA 1
ATOM 2697 C C . TYR A 1 361 ? 0.581 -18.639 12.368 1.00 97.38 361 TYR A C 1
ATOM 2699 O O . TYR A 1 361 ? 0.877 -19.800 12.067 1.00 97.38 361 TYR A O 1
ATOM 2707 N N . ARG A 1 362 ? 0.900 -17.601 11.595 1.00 96.88 362 ARG A N 1
ATOM 2708 C CA . ARG A 1 362 ? 1.687 -17.677 10.362 1.00 96.88 362 ARG A CA 1
ATOM 2709 C C . ARG A 1 362 ? 2.877 -16.732 10.490 1.00 96.88 362 ARG A C 1
ATOM 2711 O O . ARG A 1 362 ? 2.746 -15.518 10.363 1.00 96.88 362 ARG A O 1
ATOM 2718 N N . SER A 1 363 ? 4.038 -17.313 10.777 1.00 97.75 363 SER A N 1
ATOM 2719 C CA . SER A 1 363 ? 5.318 -16.611 10.904 1.00 97.75 363 SER A CA 1
ATOM 2720 C C . SER A 1 363 ? 5.754 -16.022 9.566 1.00 97.75 363 SER A C 1
ATOM 2722 O O . SER A 1 363 ? 5.785 -16.720 8.547 1.00 97.75 363 SER A O 1
ATOM 2724 N N . PHE A 1 364 ? 6.140 -14.746 9.565 1.00 98.19 364 PHE A N 1
ATOM 2725 C CA . PHE A 1 364 ? 6.680 -14.104 8.369 1.00 98.19 364 PHE A CA 1
ATOM 2726 C C . PHE A 1 364 ? 7.982 -14.750 7.904 1.00 98.19 364 PHE A C 1
ATOM 2728 O O . PHE A 1 364 ? 8.172 -14.970 6.708 1.00 98.19 364 PHE A O 1
ATOM 2735 N N . VAL A 1 365 ? 8.866 -15.066 8.853 1.00 98.00 365 VAL A N 1
ATOM 2736 C CA . VAL A 1 365 ? 10.181 -15.649 8.568 1.00 98.00 365 VAL A CA 1
ATOM 2737 C C . VAL A 1 365 ? 10.026 -17.032 7.959 1.00 98.00 365 VAL A C 1
ATOM 2739 O O . VAL A 1 365 ? 10.640 -17.298 6.932 1.00 98.00 365 VAL A O 1
ATOM 2742 N N . ASP A 1 366 ? 9.175 -17.881 8.536 1.00 97.62 366 ASP A N 1
ATOM 2743 C CA . ASP A 1 366 ? 9.022 -19.261 8.062 1.00 97.62 366 ASP A CA 1
ATOM 2744 C C . ASP A 1 366 ? 8.341 -19.302 6.692 1.00 97.62 366 ASP A C 1
ATOM 2746 O O . ASP A 1 366 ? 8.770 -20.043 5.808 1.00 97.62 366 ASP A O 1
ATOM 2750 N N . THR A 1 367 ? 7.341 -18.440 6.477 1.00 97.19 367 THR A N 1
ATOM 2751 C CA . THR A 1 367 ? 6.660 -18.328 5.179 1.00 97.19 367 THR A CA 1
ATOM 2752 C C . THR A 1 367 ? 7.637 -17.887 4.088 1.00 97.19 367 THR A C 1
ATOM 2754 O O . THR A 1 367 ? 7.744 -18.539 3.052 1.00 97.19 367 THR A O 1
ATOM 2757 N N . LEU A 1 368 ? 8.408 -16.820 4.331 1.00 96.94 368 LEU A N 1
ATOM 2758 C CA . LEU A 1 368 ? 9.371 -16.316 3.348 1.00 96.94 368 LEU A CA 1
ATOM 2759 C C . LEU A 1 368 ? 10.600 -17.209 3.198 1.00 96.94 368 LEU A C 1
ATOM 2761 O O . LEU A 1 368 ? 11.251 -17.134 2.159 1.00 96.94 368 LEU A O 1
ATOM 2765 N N . ALA A 1 369 ? 10.943 -18.029 4.194 1.00 97.06 369 ALA A N 1
ATOM 2766 C CA . ALA A 1 369 ? 11.980 -19.049 4.077 1.00 97.06 369 ALA A CA 1
ATOM 2767 C C . ALA A 1 369 ? 11.537 -20.194 3.158 1.00 97.06 369 ALA A C 1
ATOM 2769 O O . ALA A 1 369 ? 12.326 -20.614 2.312 1.00 97.06 369 ALA A O 1
ATOM 2770 N N . ALA A 1 370 ? 10.287 -20.650 3.297 1.00 96.69 370 ALA A N 1
ATOM 2771 C CA . ALA A 1 370 ? 9.710 -21.713 2.479 1.00 96.69 370 ALA A CA 1
ATOM 2772 C C . ALA A 1 370 ? 9.509 -21.287 1.016 1.00 96.69 370 ALA A C 1
ATOM 277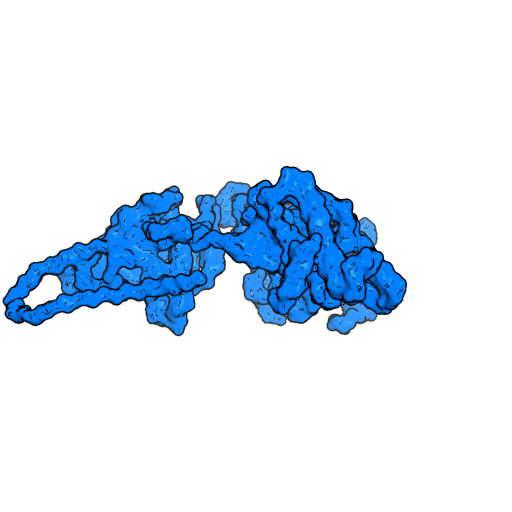4 O O . ALA A 1 370 ? 9.781 -22.068 0.106 1.00 96.69 370 ALA A O 1
ATOM 2775 N N . ASP A 1 371 ? 9.074 -20.047 0.787 1.00 94.56 371 ASP A N 1
ATOM 2776 C CA . ASP A 1 371 ? 8.884 -19.495 -0.551 1.00 94.56 371 ASP A CA 1
ATOM 2777 C C . ASP A 1 371 ? 9.236 -17.999 -0.592 1.00 94.56 371 ASP A C 1
ATOM 2779 O O . ASP A 1 371 ? 8.515 -17.139 -0.087 1.00 94.56 371 ASP A O 1
ATOM 2783 N N . ARG A 1 372 ? 10.344 -17.666 -1.269 1.00 87.81 372 ARG A N 1
ATOM 2784 C CA . ARG A 1 372 ? 10.782 -16.272 -1.474 1.00 87.81 372 ARG A CA 1
ATOM 2785 C C . ARG A 1 372 ? 9.728 -15.428 -2.199 1.00 87.81 372 ARG A C 1
ATOM 2787 O O . ARG A 1 372 ? 9.690 -14.209 -2.010 1.00 87.81 372 ARG A O 1
ATOM 2794 N N . ASN A 1 373 ? 8.941 -16.039 -3.078 1.00 91.00 373 ASN A N 1
ATOM 2795 C CA . ASN A 1 373 ? 7.957 -15.342 -3.897 1.00 91.00 373 ASN A CA 1
ATOM 2796 C C . ASN A 1 373 ? 6.585 -15.255 -3.232 1.00 91.00 373 ASN A C 1
ATOM 2798 O O . ASN A 1 373 ? 5.689 -14.651 -3.820 1.00 91.00 373 ASN A O 1
ATOM 2802 N N . SER A 1 374 ? 6.439 -15.754 -2.001 1.00 93.75 374 SER A N 1
ATOM 2803 C CA . SER A 1 374 ? 5.252 -15.506 -1.196 1.00 93.75 374 SER A CA 1
ATOM 2804 C C . SER A 1 374 ? 5.057 -14.002 -1.018 1.00 93.75 374 SER A C 1
ATOM 2806 O O . SER A 1 374 ? 5.918 -13.280 -0.509 1.00 93.75 374 SER A O 1
ATOM 2808 N N . ILE A 1 375 ? 3.908 -13.514 -1.482 1.00 92.94 375 ILE A N 1
ATOM 2809 C CA . ILE A 1 375 ? 3.572 -12.093 -1.473 1.00 92.94 375 ILE A CA 1
ATOM 2810 C C . ILE A 1 375 ? 2.948 -11.770 -0.119 1.00 92.94 375 ILE A C 1
ATOM 2812 O O . ILE A 1 375 ? 1.746 -11.934 0.081 1.00 92.94 375 ILE A O 1
ATOM 2816 N N . ILE A 1 376 ? 3.780 -11.315 0.817 1.00 95.81 376 ILE A N 1
ATOM 2817 C CA . ILE A 1 376 ? 3.335 -10.913 2.153 1.00 95.81 376 ILE A CA 1
ATOM 2818 C C . ILE A 1 376 ? 3.416 -9.393 2.271 1.00 95.81 376 ILE A C 1
ATOM 2820 O O . ILE A 1 376 ? 4.500 -8.800 2.321 1.00 95.81 376 ILE A O 1
ATOM 2824 N N . PHE A 1 377 ? 2.248 -8.757 2.314 1.00 97.50 377 PHE A N 1
ATOM 2825 C CA . PHE A 1 377 ? 2.144 -7.323 2.553 1.00 97.50 377 PHE A CA 1
ATOM 2826 C C . PHE A 1 377 ? 2.330 -7.003 4.030 1.00 97.50 377 PHE A C 1
ATOM 2828 O O . PHE A 1 377 ? 1.948 -7.783 4.901 1.00 97.50 377 PHE A O 1
ATOM 2835 N N . ASN A 1 378 ? 2.879 -5.826 4.308 1.00 96.38 378 ASN A N 1
ATOM 2836 C CA . ASN A 1 378 ? 2.901 -5.279 5.655 1.00 96.38 378 ASN A CA 1
ATOM 2837 C C . ASN A 1 378 ? 1.448 -5.099 6.156 1.00 96.38 378 ASN A C 1
ATOM 2839 O O . ASN A 1 378 ? 0.687 -4.362 5.518 1.00 96.38 378 ASN A O 1
ATOM 2843 N N . PRO A 1 379 ? 1.048 -5.715 7.287 1.00 95.94 379 PRO A N 1
ATOM 2844 C CA . PRO A 1 379 ? -0.313 -5.592 7.807 1.00 95.94 379 PRO A CA 1
ATOM 2845 C C . PRO A 1 379 ? -0.756 -4.146 8.056 1.00 95.94 379 PRO A C 1
ATOM 2847 O O . PRO A 1 379 ? -1.921 -3.816 7.842 1.00 95.94 379 PRO A O 1
ATOM 2850 N N . ASP A 1 380 ? 0.164 -3.257 8.443 1.00 92.75 380 ASP A N 1
ATOM 2851 C CA . ASP A 1 380 ? -0.150 -1.841 8.668 1.00 92.75 380 ASP A CA 1
ATOM 2852 C C . ASP A 1 380 ? -0.455 -1.110 7.354 1.00 92.75 380 ASP A C 1
ATOM 2854 O O . ASP A 1 380 ? -1.366 -0.283 7.295 1.00 92.75 380 ASP A O 1
ATOM 2858 N N . TYR A 1 381 ? 0.237 -1.477 6.270 1.00 95.44 381 TYR A N 1
ATOM 2859 C CA . TYR A 1 381 ? -0.052 -0.973 4.928 1.00 95.44 381 TYR A CA 1
ATOM 2860 C C . TYR A 1 381 ? -1.430 -1.438 4.448 1.00 95.44 381 TYR A C 1
ATOM 2862 O O . TYR A 1 381 ? -2.222 -0.636 3.955 1.00 95.44 381 TYR A O 1
ATOM 2870 N N . LEU A 1 382 ? -1.763 -2.716 4.662 1.00 97.06 382 LEU A N 1
ATOM 2871 C CA . LEU A 1 382 ? -3.091 -3.244 4.351 1.00 97.06 382 LEU A CA 1
ATOM 2872 C C . LEU A 1 382 ? -4.191 -2.557 5.169 1.00 97.06 382 LEU A C 1
ATOM 2874 O O . LEU A 1 382 ? -5.224 -2.182 4.613 1.00 97.06 382 LEU A O 1
ATOM 2878 N N . ARG A 1 383 ? -3.969 -2.354 6.473 1.00 94.31 383 ARG A N 1
ATOM 2879 C CA . ARG A 1 383 ? -4.927 -1.682 7.359 1.00 94.31 383 ARG A CA 1
ATOM 2880 C C . ARG A 1 383 ? -5.173 -0.234 6.946 1.00 94.31 383 ARG A C 1
ATOM 2882 O O . ARG A 1 383 ? -6.307 0.213 7.032 1.00 94.31 383 ARG A O 1
ATOM 2889 N N . PHE A 1 384 ? -4.159 0.474 6.453 1.00 94.06 384 PHE A N 1
ATOM 2890 C CA . PHE A 1 384 ? -4.342 1.802 5.866 1.00 94.06 384 PHE A CA 1
ATOM 2891 C C . PHE A 1 384 ? -5.139 1.745 4.552 1.00 94.06 384 PHE A C 1
ATOM 2893 O O . PHE A 1 384 ? -6.084 2.506 4.352 1.00 94.06 384 PHE A O 1
ATOM 2900 N N . LEU A 1 385 ? -4.803 0.812 3.655 1.00 96.75 385 LEU A N 1
ATOM 2901 C CA . LEU A 1 385 ? -5.444 0.714 2.342 1.00 96.75 385 LEU A CA 1
ATOM 2902 C C . LEU A 1 385 ? -6.886 0.184 2.374 1.00 96.75 385 LEU A C 1
ATOM 2904 O O . LEU A 1 385 ? -7.648 0.448 1.439 1.00 96.75 385 LEU A O 1
ATOM 2908 N N . LYS A 1 386 ? -7.295 -0.536 3.429 1.00 94.62 386 LYS A N 1
ATOM 2909 C CA . LYS A 1 386 ? -8.661 -1.085 3.560 1.00 94.62 386 LYS A CA 1
ATOM 2910 C C . LYS A 1 386 ? -9.746 -0.002 3.506 1.00 94.62 386 LYS A C 1
ATOM 2912 O O . LYS A 1 386 ? -10.882 -0.299 3.137 1.00 94.62 386 LYS A O 1
ATOM 2917 N N . ASP A 1 387 ? -9.382 1.233 3.826 1.00 94.06 387 ASP A N 1
ATOM 2918 C CA . ASP A 1 387 ? -10.275 2.384 3.928 1.00 94.06 387 ASP A CA 1
ATOM 2919 C C . ASP A 1 387 ? -10.469 3.122 2.587 1.00 94.06 387 ASP A C 1
ATOM 2921 O O . ASP A 1 387 ? -11.269 4.054 2.493 1.00 94.06 387 ASP A O 1
ATOM 2925 N N . PHE A 1 388 ? -9.808 2.661 1.517 1.00 97.25 388 PHE A N 1
ATOM 2926 C CA . PHE A 1 388 ? -9.997 3.147 0.149 1.00 97.25 388 PHE A CA 1
ATOM 2927 C C . PHE A 1 388 ? -10.808 2.159 -0.693 1.00 97.25 388 PHE A C 1
ATOM 2929 O O . PHE A 1 388 ? -10.865 0.959 -0.418 1.00 97.25 388 PHE A O 1
ATOM 2936 N N . LYS A 1 389 ? -11.486 2.675 -1.717 1.00 96.62 389 LYS A N 1
ATOM 2937 C CA . LYS A 1 389 ? -12.286 1.892 -2.664 1.00 96.62 389 LYS A CA 1
ATOM 2938 C C . LYS A 1 389 ? -11.448 1.392 -3.838 1.00 96.62 389 LYS A C 1
ATOM 2940 O O . LYS A 1 389 ? -11.544 0.223 -4.198 1.00 96.62 389 LYS A O 1
ATOM 2945 N N . VAL A 1 390 ? -10.645 2.288 -4.415 1.00 98.44 390 VAL A N 1
ATOM 2946 C CA . VAL A 1 390 ? -9.868 2.041 -5.637 1.00 98.44 390 VAL A CA 1
ATOM 2947 C C . VAL A 1 390 ? -8.384 2.253 -5.359 1.00 98.44 390 VAL A C 1
ATOM 2949 O O . VAL A 1 390 ? -7.997 3.299 -4.835 1.00 98.44 390 VAL A O 1
ATOM 2952 N N . LEU A 1 391 ? -7.552 1.288 -5.746 1.00 98.62 391 LEU A N 1
ATOM 2953 C CA . LEU A 1 391 ? -6.095 1.387 -5.660 1.00 98.62 391 LEU A CA 1
ATOM 2954 C C . LEU A 1 391 ? -5.521 1.711 -7.046 1.00 98.62 391 LEU A C 1
ATOM 2956 O O . LEU A 1 391 ? -5.574 0.870 -7.943 1.00 98.62 391 LEU A O 1
ATOM 2960 N N . ARG A 1 392 ? -4.981 2.920 -7.243 1.00 97.94 392 ARG A N 1
ATOM 2961 C CA . ARG A 1 392 ? -4.320 3.336 -8.493 1.00 97.94 392 ARG A CA 1
ATOM 2962 C C . ARG A 1 392 ? -2.834 3.039 -8.445 1.00 97.94 392 ARG A C 1
ATOM 2964 O O . ARG A 1 392 ? -2.152 3.448 -7.516 1.00 97.94 392 ARG A O 1
ATOM 2971 N N . THR A 1 393 ? -2.328 2.326 -9.447 1.00 97.19 393 THR A N 1
ATOM 2972 C CA . THR A 1 393 ? -1.023 1.646 -9.367 1.00 97.19 393 THR A CA 1
ATOM 2973 C C . THR A 1 393 ? 0.071 2.318 -10.195 1.00 97.19 393 THR A C 1
ATOM 2975 O O . THR A 1 393 ? 1.134 1.737 -10.404 1.00 97.19 393 THR A O 1
ATOM 2978 N N . MET A 1 394 ? -0.169 3.548 -10.659 1.00 94.94 394 MET A N 1
ATOM 2979 C CA . MET A 1 394 ? 0.708 4.269 -11.584 1.00 94.94 394 MET A CA 1
ATOM 2980 C C . MET A 1 394 ? 2.166 4.350 -11.109 1.00 94.94 394 MET A C 1
ATOM 2982 O O . MET A 1 394 ? 3.059 3.930 -11.846 1.00 94.94 394 MET A O 1
ATOM 2986 N N . ASN A 1 395 ? 2.404 4.879 -9.901 1.00 92.56 395 ASN A N 1
ATOM 2987 C CA . ASN A 1 395 ? 3.756 4.995 -9.338 1.00 92.56 395 ASN A CA 1
ATOM 2988 C C . ASN A 1 395 ? 4.241 3.633 -8.837 1.00 92.56 395 ASN A C 1
ATOM 2990 O O . ASN A 1 395 ? 5.358 3.230 -9.136 1.00 92.56 395 ASN A O 1
ATOM 2994 N N . PHE A 1 396 ? 3.370 2.868 -8.172 1.00 94.56 396 PHE A N 1
ATOM 2995 C CA . PHE A 1 396 ? 3.700 1.534 -7.657 1.00 94.56 396 PHE A CA 1
ATOM 2996 C C . PHE A 1 396 ? 4.291 0.596 -8.722 1.00 94.56 396 PHE A C 1
ATOM 2998 O O . PHE A 1 396 ? 5.183 -0.189 -8.416 1.00 94.56 396 PHE A O 1
ATOM 3005 N N . MET A 1 397 ? 3.847 0.705 -9.980 1.00 94.88 397 MET A N 1
ATOM 3006 C CA . MET A 1 397 ? 4.372 -0.067 -11.113 1.00 94.88 397 MET A CA 1
ATOM 3007 C C . MET A 1 397 ? 5.363 0.707 -12.011 1.00 94.88 397 MET A C 1
ATOM 3009 O O . MET A 1 397 ? 5.814 0.152 -13.011 1.00 94.88 397 MET A O 1
ATOM 3013 N N . GLU A 1 398 ? 5.719 1.956 -11.687 1.00 93.06 398 GLU A N 1
ATOM 3014 C CA . GLU A 1 398 ? 6.643 2.819 -12.455 1.00 93.06 398 GLU A CA 1
ATOM 3015 C C . GLU A 1 398 ? 6.185 3.122 -13.903 1.00 93.06 398 GLU A C 1
ATOM 3017 O O . GLU A 1 398 ? 6.959 3.071 -14.864 1.00 93.06 398 GLU A O 1
ATOM 3022 N N . MET A 1 399 ? 4.897 3.434 -14.093 1.00 91.50 399 MET A N 1
ATOM 3023 C CA . MET A 1 399 ? 4.263 3.523 -15.424 1.00 91.50 399 MET A CA 1
ATOM 3024 C C . MET A 1 399 ? 4.354 4.896 -16.114 1.00 91.50 399 MET A C 1
ATOM 3026 O O . MET A 1 399 ? 3.970 5.017 -17.281 1.00 91.50 399 MET A O 1
ATOM 3030 N N . SER A 1 400 ? 4.868 5.929 -15.438 1.00 89.12 400 SER A N 1
ATOM 3031 C CA . SER A 1 400 ? 4.875 7.318 -15.935 1.00 89.12 400 SER A CA 1
ATOM 3032 C C . SER A 1 400 ? 6.282 7.943 -15.969 1.00 89.12 400 SER A C 1
ATOM 3034 O O . SER A 1 400 ? 6.559 8.890 -15.229 1.00 89.12 400 SER A O 1
ATOM 3036 N N . PRO A 1 401 ? 7.197 7.448 -16.824 1.00 91.50 401 PRO A N 1
ATOM 3037 C CA . PRO A 1 401 ? 8.580 7.911 -16.853 1.00 91.50 401 PRO A CA 1
ATOM 3038 C C . PRO A 1 401 ? 8.693 9.335 -17.412 1.00 91.50 401 PRO A C 1
ATOM 3040 O O . PRO A 1 401 ? 7.933 9.756 -18.294 1.00 91.50 401 PRO A O 1
ATOM 3043 N N . ARG A 1 402 ? 9.713 10.066 -16.953 1.00 91.94 402 ARG A N 1
ATOM 3044 C CA . ARG A 1 402 ? 10.070 11.384 -17.498 1.00 91.94 402 ARG A CA 1
ATOM 3045 C C . ARG A 1 402 ? 10.525 11.281 -18.958 1.00 91.94 402 ARG A C 1
ATOM 3047 O O . ARG A 1 402 ? 11.119 10.289 -19.375 1.00 91.94 402 ARG A O 1
ATOM 3054 N N . ASN A 1 403 ? 10.346 12.357 -19.721 1.00 90.88 403 ASN A N 1
ATOM 3055 C CA . ASN A 1 403 ? 10.712 12.470 -21.140 1.00 90.88 403 ASN A CA 1
ATOM 3056 C C . ASN A 1 403 ? 12.230 12.444 -21.426 1.00 90.88 403 ASN A C 1
ATOM 3058 O O . ASN A 1 403 ? 12.650 12.539 -22.578 1.00 90.88 403 ASN A O 1
ATOM 3062 N N . ARG A 1 404 ? 13.062 12.330 -20.384 1.00 91.50 404 ARG A N 1
ATOM 3063 C CA . ARG A 1 404 ? 14.527 12.299 -20.478 1.00 91.50 404 ARG A CA 1
ATOM 3064 C C . ARG A 1 404 ? 15.102 10.896 -20.637 1.00 91.50 404 ARG A C 1
ATOM 3066 O O . ARG A 1 404 ? 16.319 10.755 -20.663 1.00 91.50 404 ARG A O 1
ATOM 3073 N N . ALA A 1 405 ? 14.260 9.871 -20.764 1.00 89.56 405 ALA A N 1
ATOM 3074 C CA . ALA A 1 405 ? 14.706 8.484 -20.877 1.00 89.56 405 ALA A CA 1
ATOM 3075 C C . ALA A 1 405 ? 15.673 8.231 -22.050 1.00 89.56 405 ALA A C 1
ATOM 3077 O O . ALA A 1 405 ? 16.513 7.342 -21.959 1.00 89.56 405 ALA A O 1
ATOM 3078 N N . CYS A 1 406 ? 15.589 9.046 -23.106 1.00 92.31 406 CYS A N 1
ATOM 3079 C CA . CYS A 1 406 ? 16.419 8.949 -24.307 1.00 92.31 406 CYS A CA 1
ATOM 3080 C C . CYS A 1 406 ? 17.531 10.012 -24.401 1.00 92.31 406 CYS A C 1
ATOM 3082 O O . CYS A 1 406 ? 18.179 10.121 -25.436 1.00 92.31 406 CYS A O 1
ATOM 3084 N N . TYR A 1 407 ? 17.768 10.821 -23.363 1.00 90.19 407 TYR A N 1
ATOM 3085 C CA . TYR A 1 407 ? 18.856 11.809 -23.367 1.00 90.19 407 TYR A CA 1
ATOM 3086 C C . TYR A 1 407 ? 20.238 11.124 -23.242 1.00 90.19 407 TYR A C 1
ATOM 3088 O O . TYR A 1 407 ? 20.349 10.178 -22.460 1.00 90.19 407 TYR A O 1
ATOM 3096 N N . PRO A 1 408 ? 21.306 11.595 -23.929 1.00 94.00 408 PRO A N 1
ATOM 3097 C CA . PRO A 1 408 ? 21.397 12.779 -24.796 1.00 94.00 408 PRO A CA 1
ATOM 3098 C C . PRO A 1 408 ? 21.222 12.497 -26.299 1.00 94.00 408 PRO A C 1
ATOM 3100 O O . PRO A 1 408 ? 21.762 13.245 -27.109 1.00 94.00 408 PRO A O 1
ATOM 3103 N N . LEU A 1 409 ? 20.521 11.428 -26.697 1.00 95.31 409 LEU A N 1
ATOM 3104 C CA . LEU A 1 409 ? 20.310 11.136 -28.121 1.00 95.31 409 LEU A CA 1
ATOM 3105 C C . LEU A 1 409 ? 19.607 12.312 -28.821 1.00 95.31 409 LEU A C 1
ATOM 3107 O O . LEU A 1 409 ? 18.761 12.980 -28.221 1.00 95.31 409 LEU A O 1
ATOM 3111 N N . THR A 1 410 ? 19.914 12.517 -30.103 1.00 94.50 410 THR A N 1
ATOM 3112 C CA . THR A 1 410 ? 19.274 13.518 -30.973 1.00 94.50 410 THR A CA 1
ATOM 3113 C C . THR A 1 410 ? 18.731 12.872 -32.251 1.00 94.50 410 THR A C 1
ATOM 3115 O O . THR A 1 410 ? 18.999 11.697 -32.526 1.00 94.50 410 THR A O 1
ATOM 3118 N N . ASP A 1 411 ? 17.930 13.628 -33.006 1.00 93.62 411 ASP A N 1
ATOM 3119 C CA . ASP A 1 411 ? 17.469 13.290 -34.361 1.00 93.62 411 ASP A CA 1
ATOM 3120 C C . ASP A 1 411 ? 16.833 11.888 -34.469 1.00 93.62 411 ASP A C 1
ATOM 3122 O O . ASP A 1 411 ? 15.957 11.527 -33.674 1.00 93.62 411 ASP A O 1
ATOM 3126 N N . ASP A 1 412 ? 17.255 11.083 -35.447 1.00 95.12 412 ASP A N 1
ATOM 3127 C CA . ASP A 1 412 ? 16.694 9.754 -35.695 1.00 95.12 412 ASP A CA 1
ATOM 3128 C C . ASP A 1 412 ? 16.939 8.782 -34.538 1.00 95.12 412 ASP A C 1
ATOM 3130 O O . ASP A 1 412 ? 16.048 8.003 -34.199 1.00 95.12 412 ASP A O 1
ATOM 3134 N N . ALA A 1 413 ? 18.099 8.851 -33.877 1.00 96.31 413 ALA A N 1
ATOM 3135 C CA . ALA A 1 413 ? 18.395 8.001 -32.724 1.00 96.31 413 ALA A CA 1
ATOM 3136 C C . ALA A 1 413 ? 17.469 8.324 -31.540 1.00 96.31 413 ALA A C 1
ATOM 3138 O O . ALA A 1 413 ? 16.947 7.419 -30.884 1.00 96.31 413 ALA A O 1
ATOM 3139 N N . TYR A 1 414 ? 17.205 9.614 -31.300 1.00 95.06 414 TYR A N 1
ATOM 3140 C CA . TYR A 1 414 ? 16.217 10.046 -30.313 1.00 95.06 414 TYR A CA 1
ATOM 3141 C C . TYR A 1 414 ? 14.822 9.540 -30.672 1.00 95.06 414 TYR A C 1
ATOM 3143 O O . TYR A 1 414 ? 14.150 8.950 -29.829 1.00 95.06 414 TYR A O 1
ATOM 3151 N N . ARG A 1 415 ? 14.400 9.704 -31.932 1.00 93.94 415 ARG A N 1
ATOM 3152 C CA . ARG A 1 415 ? 13.089 9.237 -32.400 1.00 93.94 415 ARG A CA 1
ATOM 3153 C C . ARG A 1 415 ? 12.934 7.722 -32.255 1.00 93.94 415 ARG A C 1
ATOM 3155 O O . ARG A 1 415 ? 11.894 7.274 -31.779 1.00 93.94 415 ARG A O 1
ATOM 3162 N N . GLN A 1 416 ? 13.947 6.939 -32.626 1.00 95.38 416 GLN A N 1
ATOM 3163 C CA . GLN A 1 416 ? 13.944 5.480 -32.474 1.00 95.38 416 GLN A CA 1
ATOM 3164 C C . GLN A 1 416 ? 13.836 5.066 -31.004 1.00 95.38 416 GLN A C 1
ATOM 3166 O O . GLN A 1 416 ? 13.018 4.212 -30.673 1.00 95.38 416 GLN A O 1
ATOM 3171 N N . CYS A 1 417 ? 14.589 5.711 -30.108 1.00 95.62 417 CYS A N 1
ATOM 3172 C CA . CYS A 1 417 ? 14.489 5.454 -28.673 1.00 95.62 417 CYS A CA 1
ATOM 3173 C C . CYS A 1 417 ? 13.110 5.835 -28.110 1.00 95.62 417 CYS A C 1
ATOM 3175 O O . CYS A 1 417 ? 12.500 5.059 -27.374 1.00 95.62 417 CYS A O 1
ATOM 3177 N N . MET A 1 418 ? 12.587 7.007 -28.478 1.00 94.81 418 MET A N 1
ATOM 3178 C CA . MET A 1 418 ? 11.303 7.502 -27.981 1.00 94.81 418 MET A CA 1
ATOM 3179 C C . MET A 1 418 ? 10.121 6.678 -28.487 1.00 94.81 418 MET A C 1
ATOM 3181 O O . MET A 1 418 ? 9.107 6.626 -27.802 1.00 94.81 418 MET A O 1
ATOM 3185 N N . LEU A 1 419 ? 10.228 6.052 -29.662 1.00 95.88 419 LEU A N 1
ATOM 3186 C CA . LEU A 1 419 ? 9.168 5.249 -30.278 1.00 95.88 419 LEU A CA 1
ATOM 3187 C C . LEU A 1 419 ? 9.367 3.736 -30.132 1.00 95.88 419 LEU A C 1
ATOM 3189 O O . LEU A 1 419 ? 8.579 2.990 -30.713 1.00 95.88 419 LEU A O 1
ATOM 3193 N N . GLN A 1 420 ? 10.382 3.288 -29.385 1.00 95.44 420 GLN A N 1
ATOM 3194 C CA . GLN A 1 420 ? 10.622 1.864 -29.143 1.00 95.44 420 GLN A CA 1
ATOM 3195 C C . GLN A 1 420 ? 9.386 1.199 -28.528 1.00 95.44 420 GLN A C 1
ATOM 3197 O O . GLN A 1 420 ? 8.671 1.830 -27.750 1.00 95.44 420 GLN A O 1
ATOM 3202 N N . ASP A 1 421 ? 9.153 -0.070 -28.842 1.00 96.56 421 ASP A N 1
ATOM 3203 C CA . ASP A 1 421 ? 8.028 -0.824 -28.295 1.00 96.56 421 ASP A CA 1
ATOM 3204 C C . ASP A 1 421 ? 8.336 -1.385 -26.900 1.00 96.56 421 ASP A C 1
ATOM 3206 O O . ASP A 1 421 ? 9.476 -1.733 -26.581 1.00 96.56 421 ASP A O 1
ATOM 3210 N N . PHE A 1 422 ? 7.289 -1.517 -26.083 1.00 96.81 422 PHE A N 1
ATOM 3211 C CA . PHE A 1 422 ? 7.330 -2.232 -24.812 1.00 96.81 422 PHE A CA 1
ATOM 3212 C C . PHE A 1 422 ? 6.565 -3.560 -24.918 1.00 96.81 422 PHE A C 1
ATOM 3214 O O . PHE A 1 422 ? 5.367 -3.617 -25.222 1.00 96.81 422 PHE A O 1
ATOM 3221 N N . THR A 1 423 ? 7.282 -4.652 -24.687 1.00 97.50 423 THR A N 1
ATOM 3222 C CA . THR A 1 423 ? 6.843 -6.042 -24.851 1.00 97.50 423 THR A CA 1
ATOM 3223 C C . THR A 1 423 ? 6.627 -6.717 -23.500 1.00 97.50 423 THR A C 1
ATOM 3225 O O . THR A 1 423 ? 7.114 -6.255 -22.467 1.00 97.50 423 THR A O 1
ATOM 3228 N N . TRP A 1 424 ? 5.883 -7.827 -23.493 1.00 96.94 424 TRP A N 1
ATOM 3229 C CA . TRP A 1 424 ? 5.532 -8.556 -22.269 1.00 96.94 424 TRP A CA 1
ATOM 3230 C C . TRP A 1 424 ? 6.738 -8.925 -21.401 1.00 96.94 424 TRP A C 1
ATOM 3232 O O . TRP A 1 424 ? 6.689 -8.750 -20.187 1.00 96.94 424 TRP A O 1
ATOM 3242 N N . ASP A 1 425 ? 7.840 -9.369 -22.005 1.00 95.19 425 ASP A N 1
ATOM 3243 C CA . ASP A 1 425 ? 8.994 -9.879 -21.257 1.00 95.19 425 ASP A CA 1
ATOM 3244 C C . ASP A 1 425 ? 9.835 -8.782 -20.586 1.00 95.19 425 ASP A C 1
ATOM 3246 O O . ASP A 1 425 ? 10.692 -9.093 -19.755 1.00 95.19 425 ASP A O 1
ATOM 3250 N N . GLN A 1 426 ? 9.579 -7.508 -20.910 1.00 94.50 426 GLN A N 1
ATOM 3251 C CA . GLN A 1 426 ? 10.279 -6.348 -20.349 1.00 94.50 426 GLN A CA 1
ATOM 3252 C C . GLN A 1 426 ? 9.689 -5.844 -19.024 1.00 94.50 426 GLN A C 1
ATOM 3254 O O . GLN A 1 426 ? 10.294 -4.968 -18.409 1.00 94.50 426 GLN A O 1
ATOM 3259 N N . ARG A 1 427 ? 8.533 -6.354 -18.583 1.00 93.88 427 ARG A N 1
ATOM 3260 C CA . ARG A 1 427 ? 7.887 -5.951 -17.321 1.00 93.88 427 ARG A CA 1
ATOM 3261 C C . ARG A 1 427 ? 8.675 -6.384 -16.079 1.00 93.88 427 ARG A C 1
ATOM 3263 O O . ARG A 1 427 ? 9.535 -7.262 -16.152 1.00 93.88 427 ARG A O 1
ATOM 3270 N N . ALA A 1 428 ? 8.300 -5.834 -14.924 1.00 93.06 428 ALA A N 1
ATOM 3271 C CA . ALA A 1 428 ? 8.738 -6.344 -13.625 1.00 93.06 428 ALA A CA 1
ATOM 3272 C C . ALA A 1 428 ? 8.364 -7.822 -13.404 1.00 93.06 428 ALA A C 1
ATOM 3274 O O . ALA A 1 428 ? 7.257 -8.253 -13.750 1.00 93.06 428 ALA A O 1
ATOM 3275 N N . LYS A 1 429 ? 9.267 -8.578 -12.772 1.00 93.06 429 LYS A N 1
ATOM 3276 C CA . LYS A 1 429 ? 9.104 -10.003 -12.440 1.00 93.06 429 LYS A CA 1
ATOM 3277 C C . LYS A 1 429 ? 9.369 -10.245 -10.952 1.00 93.06 429 LYS A C 1
ATOM 3279 O O . LYS A 1 429 ? 10.114 -9.506 -10.307 1.00 93.06 429 LYS A O 1
ATOM 3284 N N . LEU A 1 430 ? 8.755 -11.290 -10.395 1.00 93.88 430 LEU A N 1
ATOM 3285 C CA . LEU A 1 430 ? 8.855 -11.614 -8.965 1.00 93.88 430 LEU A CA 1
ATOM 3286 C C . LEU A 1 430 ? 10.284 -11.941 -8.509 1.00 93.88 430 LEU A C 1
ATOM 3288 O O . LEU A 1 430 ? 10.623 -11.705 -7.353 1.00 93.88 430 LEU A O 1
ATOM 3292 N N . ASP A 1 431 ? 11.128 -12.467 -9.391 1.00 92.31 431 ASP A N 1
ATOM 3293 C CA . ASP A 1 431 ? 12.475 -12.944 -9.074 1.00 92.31 431 ASP A CA 1
ATOM 3294 C C . ASP A 1 431 ? 13.544 -11.841 -9.031 1.00 92.31 431 ASP A C 1
ATOM 3296 O O . ASP A 1 431 ? 14.624 -12.068 -8.465 1.00 92.31 431 ASP A O 1
ATOM 3300 N N . GLN A 1 432 ? 13.223 -10.644 -9.535 1.00 91.50 432 GLN A N 1
ATOM 3301 C CA . GLN A 1 432 ? 14.087 -9.465 -9.470 1.00 91.50 432 GLN A CA 1
ATOM 3302 C C . GLN A 1 432 ? 14.524 -9.176 -8.027 1.00 91.50 432 GLN A C 1
ATOM 3304 O O . GLN A 1 432 ? 13.767 -9.364 -7.069 1.00 91.50 432 GLN A O 1
ATOM 3309 N N . ALA A 1 433 ? 15.776 -8.748 -7.864 1.00 90.19 433 ALA A N 1
ATOM 3310 C CA . ALA A 1 433 ? 16.374 -8.453 -6.566 1.00 90.19 433 ALA A CA 1
ATOM 3311 C C . ALA A 1 433 ? 15.678 -7.277 -5.866 1.00 90.19 433 ALA A C 1
ATOM 3313 O O . ALA A 1 433 ? 15.503 -7.298 -4.652 1.00 90.19 433 ALA A O 1
ATOM 3314 N N . SER A 1 434 ? 15.240 -6.285 -6.642 1.00 90.38 434 SER A N 1
ATOM 3315 C CA . SER A 1 434 ? 14.515 -5.105 -6.180 1.00 90.38 434 SER A CA 1
ATOM 3316 C C . SER A 1 434 ? 13.385 -4.758 -7.152 1.00 90.38 434 SER A C 1
ATOM 3318 O O . SER A 1 434 ? 13.500 -5.009 -8.353 1.00 90.38 434 SER A O 1
ATOM 3320 N N . TRP A 1 435 ? 12.315 -4.163 -6.622 1.00 91.62 435 TRP A N 1
ATOM 3321 C CA . TRP A 1 435 ? 11.205 -3.582 -7.384 1.00 91.62 435 TRP A CA 1
ATOM 3322 C C . TRP A 1 435 ? 11.206 -2.046 -7.362 1.00 91.62 435 TRP A C 1
ATOM 3324 O O . TRP A 1 435 ? 10.193 -1.425 -7.665 1.00 91.62 435 TRP A O 1
ATOM 3334 N N . GLY A 1 436 ? 12.310 -1.415 -6.955 1.00 83.44 436 GLY A N 1
ATOM 3335 C CA . GLY A 1 436 ? 12.447 0.040 -6.889 1.00 83.44 436 GLY A CA 1
ATOM 3336 C C . GLY A 1 436 ? 13.669 0.564 -7.642 1.00 83.44 436 GLY A C 1
ATOM 3337 O O . GLY A 1 436 ? 14.529 -0.194 -8.082 1.00 83.44 436 GLY A O 1
ATOM 3338 N N . GLY A 1 437 ? 13.767 1.888 -7.751 1.00 87.31 437 GLY A N 1
ATOM 3339 C CA . GLY A 1 437 ? 14.922 2.601 -8.296 1.00 87.31 437 GLY A CA 1
ATOM 3340 C C . GLY A 1 437 ? 14.878 4.083 -7.929 1.00 87.31 437 GLY A C 1
ATOM 3341 O O . GLY A 1 437 ? 13.885 4.569 -7.392 1.00 87.31 437 GLY A O 1
ATOM 3342 N N . SER A 1 438 ? 15.981 4.793 -8.135 1.00 88.00 438 SER A N 1
ATOM 3343 C CA . SER A 1 438 ? 16.087 6.249 -7.983 1.00 88.00 438 SER A CA 1
ATOM 3344 C C . SER A 1 438 ? 16.362 6.923 -9.328 1.00 88.00 438 SER A C 1
ATOM 3346 O O . SER A 1 438 ? 16.516 6.270 -10.359 1.00 88.00 438 SER A O 1
ATOM 3348 N N . SER A 1 439 ? 16.549 8.241 -9.296 1.00 87.00 439 SER A N 1
ATOM 3349 C CA . SER A 1 439 ? 17.160 9.025 -10.377 1.00 87.00 439 SER A CA 1
ATOM 3350 C C . SER A 1 439 ? 18.546 8.525 -10.824 1.00 87.00 439 SER A C 1
ATOM 3352 O O . SER A 1 439 ? 19.018 8.926 -11.888 1.00 87.00 439 SER A O 1
ATOM 3354 N N . ARG A 1 440 ? 19.206 7.649 -10.051 1.00 89.69 440 ARG A N 1
ATOM 3355 C CA . ARG A 1 440 ? 20.473 6.990 -10.417 1.00 89.69 440 ARG A CA 1
ATOM 3356 C C . ARG A 1 440 ? 20.265 5.755 -11.290 1.00 89.69 440 ARG A C 1
ATOM 3358 O O . ARG A 1 440 ? 21.190 5.352 -11.994 1.00 89.69 440 ARG A O 1
ATOM 3365 N N . THR A 1 441 ? 19.076 5.158 -11.265 1.00 90.88 441 THR A N 1
ATOM 3366 C CA . THR A 1 441 ? 18.726 4.075 -12.183 1.00 90.88 441 THR A CA 1
ATOM 3367 C C . THR A 1 441 ? 18.360 4.671 -13.545 1.00 90.88 441 THR A C 1
ATOM 3369 O O . THR A 1 441 ? 17.507 5.558 -13.616 1.00 90.88 441 THR A O 1
ATOM 3372 N N . PRO A 1 442 ? 18.959 4.196 -14.658 1.00 90.31 442 PRO A N 1
ATOM 3373 C CA . PRO A 1 442 ? 18.575 4.651 -15.989 1.00 90.31 442 PRO A CA 1
ATOM 3374 C C . PRO A 1 442 ? 17.065 4.504 -16.208 1.00 90.31 442 PRO A C 1
ATOM 3376 O O . PRO A 1 442 ? 16.523 3.418 -16.022 1.00 90.31 442 PRO A O 1
ATOM 3379 N N . LEU A 1 443 ? 16.389 5.570 -16.646 1.00 89.94 443 LEU A N 1
ATOM 3380 C CA . LEU A 1 443 ? 14.921 5.605 -16.737 1.00 89.94 443 LEU A CA 1
ATOM 3381 C C . LEU A 1 443 ? 14.334 4.465 -17.586 1.00 89.94 443 LEU A C 1
ATOM 3383 O O . LEU A 1 443 ? 13.305 3.908 -17.223 1.00 89.94 443 LEU A O 1
ATOM 3387 N N . LEU A 1 444 ? 15.006 4.053 -18.668 1.00 89.88 444 LEU A N 1
ATOM 3388 C CA . LEU A 1 444 ? 14.582 2.902 -19.482 1.00 89.88 444 LEU A CA 1
ATOM 3389 C C . LEU A 1 444 ? 14.619 1.564 -18.722 1.00 89.88 444 LEU A C 1
ATOM 3391 O O . LEU A 1 444 ? 13.890 0.641 -19.072 1.00 89.88 444 LEU A O 1
ATOM 3395 N N . LYS A 1 445 ? 15.463 1.448 -17.691 1.00 88.81 445 LYS A N 1
ATOM 3396 C CA . LYS A 1 445 ? 15.528 0.278 -16.804 1.00 88.81 445 LYS A CA 1
ATOM 3397 C C . LYS A 1 445 ? 14.527 0.348 -15.651 1.00 88.81 445 LYS A C 1
ATOM 3399 O O . L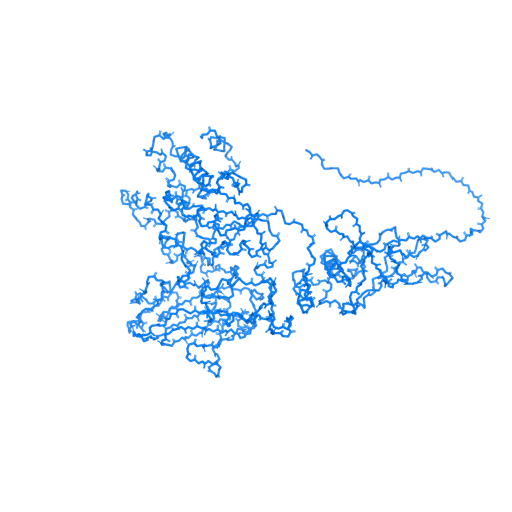YS A 1 445 ? 14.233 -0.697 -15.084 1.00 88.81 445 LYS A O 1
ATOM 3404 N N . LEU A 1 446 ? 14.021 1.536 -15.316 1.00 87.69 446 LEU A N 1
ATOM 3405 C CA . LEU A 1 446 ? 12.988 1.733 -14.292 1.00 87.69 446 LEU A CA 1
ATOM 3406 C C . LEU A 1 446 ? 11.571 1.627 -14.874 1.00 87.69 446 LEU A C 1
ATOM 3408 O O . LEU A 1 446 ? 10.653 1.152 -14.212 1.00 87.69 446 LEU A O 1
ATOM 3412 N N . TYR A 1 447 ? 11.398 2.049 -16.126 1.00 90.44 447 TYR A N 1
ATOM 3413 C CA . TYR A 1 447 ? 10.094 2.152 -16.762 1.00 90.44 447 TYR A CA 1
ATOM 3414 C C . TYR A 1 447 ? 9.327 0.822 -16.780 1.00 90.44 447 TYR A C 1
ATOM 3416 O O . TYR A 1 447 ? 9.801 -0.166 -17.345 1.00 90.44 447 TYR A O 1
ATOM 3424 N N . ALA A 1 448 ? 8.129 0.828 -16.180 1.00 85.88 448 ALA A N 1
ATOM 3425 C CA . ALA A 1 448 ? 7.237 -0.323 -16.033 1.00 85.88 448 ALA A CA 1
ATOM 3426 C C . ALA A 1 448 ? 7.893 -1.532 -15.327 1.00 85.88 448 ALA A C 1
ATOM 3428 O O . ALA A 1 448 ? 7.504 -2.690 -15.526 1.00 85.88 448 ALA A O 1
ATOM 3429 N N . ARG A 1 449 ? 8.917 -1.253 -14.509 1.00 86.44 449 ARG A N 1
ATOM 3430 C CA . ARG A 1 449 ? 9.736 -2.224 -13.773 1.00 86.44 449 ARG A CA 1
ATOM 3431 C C . ARG A 1 449 ? 9.726 -1.953 -12.258 1.00 86.44 449 ARG A C 1
ATOM 3433 O O . ARG A 1 449 ? 10.701 -2.247 -11.576 1.00 86.44 449 ARG A O 1
ATOM 3440 N N . GLY A 1 450 ? 8.615 -1.393 -11.765 1.00 91.94 450 GLY A N 1
ATOM 3441 C CA . GLY A 1 450 ? 8.292 -1.274 -10.341 1.00 91.94 450 GLY A CA 1
ATOM 3442 C C . GLY A 1 450 ? 7.771 -2.590 -9.750 1.00 91.94 450 GLY A C 1
ATOM 3443 O O . GLY A 1 450 ? 8.282 -3.670 -10.042 1.00 91.94 450 GLY A O 1
ATOM 3444 N N . VAL A 1 451 ? 6.703 -2.531 -8.952 1.00 95.62 451 VAL A N 1
ATOM 3445 C CA . VAL A 1 451 ? 6.053 -3.731 -8.402 1.00 95.62 451 VAL A CA 1
ATOM 3446 C C . VAL A 1 451 ? 5.414 -4.591 -9.512 1.00 95.62 451 VAL A C 1
ATOM 3448 O O . VAL A 1 451 ? 4.673 -4.054 -10.340 1.00 95.62 451 VAL A O 1
ATOM 3451 N N . PRO A 1 452 ? 5.645 -5.924 -9.535 1.00 96.56 452 PRO A N 1
ATOM 3452 C CA . PRO A 1 452 ? 5.060 -6.825 -10.531 1.00 96.56 452 PRO A CA 1
ATOM 3453 C C . PRO A 1 452 ? 3.525 -6.860 -10.531 1.00 96.56 452 PRO A C 1
ATOM 3455 O O . PRO A 1 452 ? 2.876 -6.699 -9.495 1.00 96.56 452 PRO A O 1
ATOM 3458 N N . LEU A 1 453 ? 2.934 -7.153 -11.694 1.00 98.00 453 LEU A N 1
ATOM 3459 C CA . LEU A 1 453 ? 1.480 -7.279 -11.868 1.00 98.00 453 LEU A CA 1
ATOM 3460 C C . LEU A 1 453 ? 0.871 -8.318 -10.916 1.00 98.00 453 LEU A C 1
ATOM 3462 O O . LEU A 1 453 ? -0.198 -8.095 -10.349 1.00 98.00 453 LEU A O 1
ATOM 3466 N N . GLU A 1 454 ? 1.572 -9.431 -10.713 1.00 98.19 454 GLU A N 1
ATOM 3467 C CA . GLU A 1 454 ? 1.182 -10.512 -9.812 1.00 98.19 454 GLU A CA 1
ATOM 3468 C C . GLU A 1 454 ? 0.942 -9.995 -8.388 1.00 98.19 454 GLU A C 1
ATOM 3470 O O . GLU A 1 454 ? -0.041 -10.353 -7.741 1.00 98.19 454 GLU A O 1
ATOM 3475 N N . VAL A 1 455 ? 1.805 -9.086 -7.933 1.00 98.19 455 VAL A N 1
ATOM 3476 C CA . VAL A 1 455 ? 1.744 -8.467 -6.608 1.00 98.19 455 VAL A CA 1
ATOM 3477 C C . VAL A 1 455 ? 0.600 -7.467 -6.519 1.00 98.19 455 VAL A C 1
ATOM 3479 O O . VAL A 1 455 ? -0.120 -7.447 -5.527 1.00 98.19 455 VAL A O 1
ATOM 3482 N N . VAL A 1 456 ? 0.373 -6.669 -7.560 1.00 98.31 456 VAL A N 1
ATOM 3483 C CA . VAL A 1 456 ? -0.758 -5.731 -7.590 1.00 98.31 456 VAL A CA 1
ATOM 3484 C C . VAL A 1 456 ? -2.098 -6.465 -7.519 1.00 98.31 456 VAL A C 1
ATOM 3486 O O . VAL A 1 456 ? -2.977 -6.071 -6.750 1.00 98.31 456 VAL A O 1
ATOM 3489 N N . VAL A 1 457 ? -2.247 -7.558 -8.270 1.00 98.75 457 VAL A N 1
ATOM 3490 C CA . VAL A 1 457 ? -3.449 -8.402 -8.216 1.00 98.75 457 VAL A CA 1
ATOM 3491 C C . VAL A 1 457 ? -3.595 -9.057 -6.839 1.00 98.75 457 VAL A C 1
ATOM 3493 O O . VAL A 1 457 ? -4.691 -9.048 -6.279 1.00 98.75 457 VAL A O 1
ATOM 3496 N N . ALA A 1 458 ? -2.503 -9.549 -6.243 1.00 98.56 458 ALA A N 1
ATOM 3497 C CA . ALA A 1 458 ? -2.528 -10.104 -4.891 1.00 98.56 458 ALA A CA 1
ATOM 3498 C C . ALA A 1 458 ? -2.967 -9.069 -3.837 1.00 98.56 458 ALA A C 1
ATOM 3500 O O . ALA A 1 458 ? -3.780 -9.395 -2.970 1.00 98.56 458 ALA A O 1
ATOM 3501 N N . LEU A 1 459 ? -2.497 -7.819 -3.928 1.00 98.69 459 LEU A N 1
ATOM 3502 C CA . LEU A 1 459 ? -2.903 -6.729 -3.031 1.00 98.69 459 LEU A CA 1
ATOM 3503 C C . LEU A 1 459 ? -4.409 -6.468 -3.127 1.00 98.69 459 LEU A C 1
ATOM 3505 O O . LEU A 1 459 ? -5.110 -6.421 -2.115 1.00 98.69 459 LEU A O 1
ATOM 3509 N N . ALA A 1 460 ? -4.904 -6.333 -4.357 1.00 98.44 460 ALA A N 1
ATOM 3510 C CA . ALA A 1 460 ? -6.310 -6.080 -4.626 1.00 98.44 460 ALA A CA 1
ATOM 3511 C C . ALA A 1 460 ? -7.210 -7.215 -4.129 1.00 98.44 460 ALA A C 1
ATOM 3513 O O . ALA A 1 460 ? -8.240 -6.949 -3.514 1.00 98.44 460 ALA A O 1
ATOM 3514 N N . ASN A 1 461 ? -6.800 -8.469 -4.335 1.00 98.44 461 ASN A N 1
ATOM 3515 C CA . ASN A 1 461 ? -7.524 -9.639 -3.845 1.00 98.44 461 ASN A CA 1
ATOM 3516 C C . ASN A 1 461 ? -7.527 -9.711 -2.314 1.00 98.44 461 ASN A C 1
ATOM 3518 O O . ASN A 1 461 ? -8.575 -9.963 -1.727 1.00 98.44 461 ASN A O 1
ATOM 3522 N N . THR A 1 462 ? -6.384 -9.435 -1.674 1.00 97.69 462 THR A N 1
ATOM 3523 C CA . THR A 1 462 ? -6.238 -9.455 -0.207 1.00 97.69 462 THR A CA 1
ATOM 3524 C C . THR A 1 462 ? -7.194 -8.473 0.471 1.00 97.69 462 THR A C 1
ATOM 3526 O O . THR A 1 462 ? -7.740 -8.769 1.529 1.00 97.69 462 THR A O 1
ATOM 3529 N N . LEU A 1 463 ? -7.417 -7.310 -0.144 1.00 96.75 463 LEU A N 1
ATOM 3530 C CA . LEU A 1 463 ? -8.277 -6.254 0.396 1.00 96.75 463 LEU A CA 1
ATOM 3531 C C . LEU A 1 463 ? -9.678 -6.210 -0.233 1.00 96.75 463 LEU A C 1
ATOM 3533 O O . LEU A 1 463 ? -10.480 -5.354 0.149 1.00 96.75 463 LEU A O 1
ATOM 3537 N N . ASN A 1 464 ? -9.959 -7.087 -1.202 1.00 96.44 464 ASN A N 1
ATOM 3538 C CA . ASN A 1 464 ? -11.156 -7.058 -2.043 1.00 96.44 464 ASN A CA 1
ATOM 3539 C C . ASN A 1 464 ? -11.440 -5.654 -2.623 1.00 96.44 464 ASN A C 1
ATOM 3541 O O . ASN A 1 464 ? -12.487 -5.056 -2.361 1.00 96.44 464 ASN A O 1
ATOM 3545 N N . LYS A 1 465 ? -10.468 -5.088 -3.352 1.00 97.19 465 LYS A N 1
ATOM 3546 C CA . LYS A 1 465 ? -10.528 -3.717 -3.890 1.00 97.19 465 LYS A CA 1
ATOM 3547 C C . LYS A 1 465 ? -10.638 -3.667 -5.402 1.00 97.19 465 LYS A C 1
ATOM 3549 O O . LYS A 1 465 ? -10.185 -4.570 -6.108 1.00 97.19 465 LYS A O 1
ATOM 3554 N N . ASP A 1 466 ? -11.202 -2.560 -5.873 1.00 98.44 466 ASP A N 1
ATOM 3555 C CA . ASP A 1 466 ? -11.116 -2.154 -7.269 1.00 98.44 466 ASP A CA 1
ATOM 3556 C C . ASP A 1 466 ? -9.690 -1.670 -7.563 1.00 98.44 466 ASP A C 1
ATOM 3558 O O . ASP A 1 466 ? -9.011 -1.101 -6.698 1.00 98.44 466 ASP A O 1
ATOM 3562 N N . VAL A 1 467 ? -9.230 -1.872 -8.795 1.00 98.44 467 VAL A N 1
ATOM 3563 C CA . VAL A 1 467 ? -7.860 -1.524 -9.201 1.00 98.44 467 VAL A CA 1
ATOM 3564 C C . VAL A 1 467 ? -7.890 -0.573 -10.375 1.00 98.44 467 VAL A C 1
ATOM 3566 O O . VAL A 1 467 ? -8.655 -0.770 -11.316 1.00 98.44 467 VAL A O 1
ATOM 3569 N N . TRP A 1 468 ? -7.028 0.438 -10.340 1.00 98.56 468 TRP A N 1
ATOM 3570 C CA . TRP A 1 468 ? -6.792 1.336 -11.457 1.00 98.56 468 TRP A CA 1
ATOM 3571 C C . TRP A 1 468 ? -5.407 1.104 -12.046 1.00 98.56 468 TRP A C 1
ATOM 3573 O O . TRP A 1 468 ? -4.394 1.439 -11.430 1.00 98.56 468 TRP A O 1
ATOM 3583 N N . PHE A 1 469 ? -5.387 0.572 -13.269 1.00 98.12 469 PHE A N 1
ATOM 3584 C CA . PHE A 1 469 ? -4.177 0.328 -14.042 1.00 98.12 469 PHE A CA 1
ATOM 3585 C C . PHE A 1 469 ? -3.917 1.449 -15.046 1.00 98.12 469 PHE A C 1
ATOM 3587 O O . PHE A 1 469 ? -4.761 1.756 -15.889 1.00 98.12 469 PHE A O 1
ATOM 3594 N N . ASN A 1 470 ? -2.699 1.981 -14.996 1.00 96.06 470 ASN A N 1
ATOM 3595 C CA . ASN A 1 470 ? -2.100 2.744 -16.082 1.00 96.06 470 ASN A CA 1
ATOM 3596 C C . ASN A 1 470 ? -1.253 1.790 -16.926 1.00 96.06 470 ASN A C 1
ATOM 3598 O O . ASN A 1 470 ? -0.384 1.102 -16.389 1.00 96.06 470 ASN A O 1
ATOM 3602 N N . LEU A 1 471 ? -1.494 1.733 -18.237 1.00 97.12 471 LEU A N 1
ATOM 3603 C CA . LEU A 1 471 ? -0.695 0.895 -19.138 1.00 97.12 471 LEU A CA 1
ATOM 3604 C C . LEU A 1 471 ? 0.494 1.662 -19.744 1.00 97.12 471 LEU A C 1
ATOM 3606 O O . LEU A 1 471 ? 0.365 2.867 -19.998 1.00 97.12 471 LEU A O 1
ATOM 3610 N N . PRO A 1 472 ? 1.626 0.983 -20.041 1.00 96.56 472 PRO A N 1
ATOM 3611 C CA . PRO A 1 472 ? 2.756 1.594 -20.735 1.00 96.56 472 PRO A CA 1
ATOM 3612 C C . PRO A 1 472 ? 2.319 2.280 -22.044 1.00 96.56 472 PRO A C 1
ATOM 3614 O O . PRO A 1 472 ? 1.537 1.724 -22.817 1.00 96.56 472 PRO A O 1
ATOM 3617 N N . HIS A 1 473 ? 2.820 3.489 -22.317 1.00 96.44 473 HIS A N 1
ATOM 3618 C CA . HIS A 1 473 ? 2.393 4.296 -23.467 1.00 96.44 473 HIS A CA 1
ATOM 3619 C C . HIS A 1 473 ? 2.768 3.653 -24.808 1.00 96.44 473 HIS A C 1
ATOM 3621 O O . HIS A 1 473 ? 2.048 3.790 -25.791 1.00 96.44 473 HIS A O 1
ATOM 3627 N N . ASN A 1 474 ? 3.867 2.913 -24.840 1.00 96.69 474 ASN A N 1
ATOM 3628 C CA . ASN A 1 474 ? 4.388 2.194 -25.996 1.00 96.69 474 ASN A CA 1
ATOM 3629 C C . ASN A 1 474 ? 4.158 0.673 -25.898 1.00 96.69 474 ASN A C 1
ATOM 3631 O O . ASN A 1 474 ? 4.851 -0.096 -26.561 1.00 96.69 474 ASN A O 1
ATOM 3635 N N . ALA A 1 475 ? 3.201 0.220 -25.076 1.00 97.81 475 ALA A N 1
ATOM 3636 C CA . ALA A 1 475 ? 2.853 -1.195 -24.984 1.00 97.81 475 ALA A CA 1
ATOM 3637 C C . ALA A 1 475 ? 2.344 -1.750 -26.324 1.00 97.81 475 ALA A C 1
ATOM 3639 O O . ALA A 1 475 ? 1.385 -1.236 -26.917 1.00 97.81 475 ALA A O 1
ATOM 3640 N N . THR A 1 476 ? 2.936 -2.867 -26.743 1.00 98.56 476 THR A N 1
ATOM 3641 C CA . THR A 1 476 ? 2.440 -3.690 -27.856 1.00 98.56 476 THR A CA 1
ATOM 3642 C C . THR A 1 476 ? 1.061 -4.285 -27.549 1.00 98.56 476 THR A C 1
ATOM 3644 O O . THR A 1 476 ? 0.680 -4.456 -26.390 1.00 98.56 476 THR A O 1
ATOM 3647 N N . ASN A 1 477 ? 0.304 -4.670 -28.582 1.00 98.69 477 ASN A N 1
ATOM 3648 C CA . ASN A 1 477 ? -0.970 -5.377 -28.385 1.00 98.69 477 ASN A CA 1
ATOM 3649 C C . ASN A 1 477 ? -0.793 -6.723 -27.666 1.00 98.69 477 ASN A C 1
ATOM 3651 O O . ASN A 1 477 ? -1.660 -7.096 -26.880 1.00 98.69 477 ASN A O 1
ATOM 3655 N N . ASP A 1 478 ? 0.328 -7.419 -27.884 1.00 98.75 478 ASP A N 1
ATOM 3656 C CA . ASP A 1 478 ? 0.662 -8.651 -27.157 1.00 98.75 478 ASP A CA 1
ATOM 3657 C C . ASP A 1 478 ? 0.813 -8.388 -25.651 1.00 98.75 478 ASP A C 1
ATOM 3659 O O . ASP A 1 478 ? 0.203 -9.091 -24.845 1.00 98.75 478 ASP A O 1
ATOM 3663 N N . TYR A 1 479 ? 1.524 -7.316 -25.264 1.00 98.56 479 TYR A N 1
ATOM 3664 C CA . TYR A 1 479 ? 1.608 -6.892 -23.862 1.00 98.56 479 TYR A CA 1
ATOM 3665 C C . TYR A 1 479 ? 0.214 -6.650 -23.273 1.00 98.56 479 TYR A C 1
ATOM 3667 O O . TYR A 1 479 ? -0.114 -7.204 -22.226 1.00 98.56 479 TYR A O 1
ATOM 3675 N N . VAL A 1 480 ? -0.616 -5.843 -23.947 1.00 98.81 480 VAL A N 1
ATOM 3676 C CA . VAL A 1 480 ? -1.962 -5.488 -23.458 1.00 98.81 480 VAL A CA 1
ATOM 3677 C C . VAL A 1 480 ? -2.833 -6.739 -23.310 1.00 98.81 480 VAL A C 1
ATOM 3679 O O . VAL A 1 480 ? -3.513 -6.893 -22.298 1.00 98.81 480 VAL A O 1
ATOM 3682 N N . THR A 1 481 ? -2.761 -7.656 -24.277 1.00 98.88 481 THR A N 1
ATOM 3683 C CA . THR A 1 481 ? -3.518 -8.916 -24.282 1.00 98.88 481 THR A CA 1
ATOM 3684 C C . THR A 1 481 ? -3.113 -9.816 -23.118 1.00 98.88 481 THR A C 1
ATOM 3686 O O . THR A 1 481 ? -3.971 -10.283 -22.368 1.00 98.88 481 THR A O 1
ATOM 3689 N N . LYS A 1 482 ? -1.809 -10.036 -22.913 1.00 98.88 482 LYS A N 1
ATOM 3690 C CA . LYS A 1 482 ? -1.301 -10.868 -21.811 1.00 98.88 482 LYS A CA 1
ATOM 3691 C C . LYS A 1 482 ? -1.578 -10.245 -20.445 1.00 98.88 482 LYS A C 1
ATOM 3693 O O . LYS A 1 482 ? -1.959 -10.961 -19.523 1.00 98.88 482 LYS A O 1
ATOM 3698 N N . PHE A 1 483 ? -1.469 -8.919 -20.330 1.00 98.81 483 PHE A N 1
ATOM 3699 C CA . PHE A 1 483 ? -1.803 -8.193 -19.104 1.00 98.81 483 PHE A CA 1
ATOM 3700 C C . PHE A 1 483 ? -3.277 -8.384 -18.741 1.00 98.81 483 PHE A C 1
ATOM 3702 O O . PHE A 1 483 ? -3.590 -8.817 -17.634 1.00 98.81 483 PHE A O 1
ATOM 3709 N N . ALA A 1 484 ? -4.182 -8.109 -19.682 1.00 98.81 484 ALA A N 1
ATOM 3710 C CA . ALA A 1 484 ? -5.619 -8.260 -19.480 1.00 98.81 484 ALA A CA 1
ATOM 3711 C C . ALA A 1 484 ? -6.012 -9.714 -19.179 1.00 98.81 484 ALA A C 1
ATOM 3713 O O . ALA A 1 484 ? -6.831 -9.949 -18.295 1.00 98.81 484 ALA A O 1
ATOM 3714 N N . THR A 1 485 ? -5.394 -10.685 -19.862 1.00 98.88 485 THR A N 1
ATOM 3715 C CA . THR A 1 485 ? -5.609 -12.123 -19.626 1.00 98.88 485 THR A CA 1
ATOM 3716 C C . THR A 1 485 ? -5.218 -12.503 -18.201 1.00 98.88 485 THR A C 1
ATOM 3718 O O . THR A 1 485 ? -6.032 -13.067 -17.476 1.00 98.88 485 THR A O 1
ATOM 3721 N N . TYR A 1 486 ? -4.021 -12.106 -17.752 1.00 98.81 486 TYR A N 1
ATOM 3722 C CA . TYR A 1 486 ? -3.583 -12.366 -16.382 1.00 98.81 486 TYR A CA 1
ATOM 3723 C C . TYR A 1 486 ? -4.539 -11.742 -15.355 1.00 98.81 486 TYR A C 1
ATOM 3725 O O . TYR A 1 486 ? -4.925 -12.405 -14.394 1.00 98.81 486 TYR A O 1
ATOM 3733 N N . VAL A 1 487 ? -4.959 -10.487 -15.559 1.00 98.81 487 VAL A N 1
ATOM 3734 C CA . VAL A 1 487 ? -5.899 -9.812 -14.649 1.00 98.81 487 VAL A CA 1
ATOM 3735 C C . VAL A 1 487 ? -7.258 -10.511 -14.633 1.00 98.81 487 VAL A C 1
ATOM 3737 O O . VAL A 1 487 ? -7.802 -10.722 -13.554 1.00 98.81 487 VAL A O 1
ATOM 3740 N N . ARG A 1 488 ? -7.806 -10.912 -15.785 1.00 98.62 488 ARG A N 1
ATOM 3741 C CA . ARG A 1 488 ? -9.070 -11.661 -15.855 1.00 98.62 488 ARG A CA 1
ATOM 3742 C C . ARG A 1 488 ? -8.999 -12.955 -15.048 1.00 98.62 488 ARG A C 1
ATOM 3744 O O . ARG A 1 488 ? -9.929 -13.240 -14.297 1.00 98.62 488 ARG A O 1
ATOM 3751 N N . ASP A 1 489 ? -7.909 -13.699 -15.215 1.00 98.69 489 ASP A N 1
ATOM 3752 C CA . ASP A 1 489 ? -7.750 -15.039 -14.652 1.00 98.69 489 ASP A CA 1
ATOM 3753 C C . ASP A 1 489 ? -7.443 -15.010 -13.145 1.00 98.69 489 ASP A C 1
ATOM 3755 O O . ASP A 1 489 ? -7.760 -15.967 -12.443 1.00 98.69 489 ASP A O 1
ATOM 3759 N N . ASN A 1 490 ? -6.853 -13.919 -12.635 1.00 98.69 490 ASN A N 1
ATOM 3760 C CA . ASN A 1 490 ? -6.327 -13.867 -11.266 1.00 98.69 490 ASN A CA 1
ATOM 3761 C C . ASN A 1 490 ? -6.971 -12.804 -10.360 1.00 98.69 490 ASN A C 1
ATOM 3763 O O . ASN A 1 490 ? -6.871 -12.926 -9.141 1.00 98.69 490 ASN A O 1
ATOM 3767 N N . LEU A 1 491 ? -7.613 -11.755 -10.890 1.00 98.62 491 LEU A N 1
ATOM 3768 C CA . LEU A 1 491 ? -8.273 -10.728 -10.071 1.00 98.62 491 LEU A CA 1
ATOM 3769 C C . LEU A 1 491 ? -9.687 -11.166 -9.676 1.00 98.62 491 LEU A C 1
ATOM 3771 O O . LEU A 1 491 ? -10.481 -11.545 -10.542 1.00 98.62 491 LEU A O 1
ATOM 3775 N N . ASN A 1 492 ? -10.031 -10.998 -8.395 1.00 97.31 492 ASN A N 1
ATOM 3776 C CA . ASN A 1 492 ? -11.347 -11.286 -7.825 1.00 97.31 492 ASN A CA 1
ATOM 3777 C C . ASN A 1 492 ? -12.477 -10.797 -8.743 1.00 97.31 492 ASN A C 1
ATOM 3779 O O . ASN A 1 492 ? -12.526 -9.624 -9.118 1.00 97.31 492 ASN A O 1
ATOM 3783 N N . THR A 1 493 ? -13.391 -11.702 -9.098 1.00 96.81 493 THR A N 1
ATOM 3784 C CA . THR A 1 493 ? -14.467 -11.473 -10.074 1.00 96.81 493 THR A CA 1
ATOM 3785 C C . THR A 1 493 ? -15.409 -10.329 -9.703 1.00 96.81 493 THR A C 1
ATOM 3787 O O . THR A 1 493 ? -16.034 -9.759 -10.597 1.00 96.81 493 THR A O 1
ATOM 3790 N N . GLN A 1 494 ? -15.479 -9.958 -8.421 1.00 95.88 494 GLN A N 1
ATOM 3791 C CA . GLN A 1 494 ? -16.289 -8.838 -7.936 1.00 95.88 494 GLN A CA 1
ATOM 3792 C C . GLN A 1 494 ? -15.605 -7.472 -8.103 1.00 95.88 494 GLN A C 1
ATOM 3794 O O . GLN A 1 494 ? -16.297 -6.456 -8.162 1.00 95.88 494 GLN A O 1
ATOM 3799 N N . SER A 1 495 ? -14.275 -7.433 -8.230 1.00 97.19 495 SER A N 1
ATOM 3800 C CA . SER A 1 495 ? -13.522 -6.189 -8.407 1.00 97.19 495 SER A CA 1
ATOM 3801 C C . SER A 1 495 ? -13.741 -5.584 -9.795 1.00 97.19 495 SER A C 1
ATOM 3803 O O . SER A 1 495 ? -13.716 -6.287 -10.819 1.00 97.19 495 SER A O 1
ATOM 3805 N N . LYS A 1 496 ? -13.890 -4.257 -9.827 1.00 97.88 496 LYS A N 1
ATOM 3806 C CA . LYS A 1 496 ? -13.846 -3.432 -11.037 1.00 97.88 496 LYS A CA 1
ATOM 3807 C C . LYS A 1 496 ? -12.412 -3.039 -11.379 1.00 97.88 496 LYS A C 1
ATOM 3809 O O . LYS A 1 496 ? -11.546 -2.897 -10.515 1.00 97.88 496 LYS A O 1
ATOM 3814 N N . ILE A 1 497 ? -12.191 -2.823 -12.670 1.00 98.62 497 ILE A N 1
ATOM 3815 C CA . ILE A 1 497 ? -10.915 -2.410 -13.238 1.00 98.62 497 ILE A CA 1
ATOM 3816 C C . ILE A 1 497 ? -11.094 -1.042 -13.880 1.00 98.62 497 ILE A C 1
ATOM 3818 O O . ILE A 1 497 ? -11.796 -0.912 -14.880 1.00 98.62 497 ILE A O 1
ATOM 3822 N N . HIS A 1 498 ? -10.439 -0.031 -13.324 1.00 98.44 498 HIS A N 1
ATOM 3823 C CA . HIS A 1 498 ? -10.269 1.262 -13.968 1.00 98.44 498 HIS A CA 1
ATOM 3824 C C . HIS A 1 498 ? -9.082 1.169 -14.924 1.00 98.44 498 HIS A C 1
ATOM 3826 O O . HIS A 1 498 ? -7.948 0.931 -14.511 1.00 98.44 498 HIS A O 1
ATOM 3832 N N . LEU A 1 499 ? -9.356 1.310 -16.214 1.00 98.06 499 LEU A N 1
ATOM 3833 C CA . LEU A 1 499 ? -8.377 1.127 -17.272 1.00 98.06 499 LEU A CA 1
ATOM 3834 C C . LEU A 1 499 ? -8.036 2.475 -17.892 1.00 98.06 499 LEU A C 1
ATOM 3836 O O . LEU A 1 499 ? -8.905 3.128 -18.471 1.00 98.06 499 LEU A O 1
ATOM 3840 N N . GLU A 1 500 ? -6.770 2.864 -17.789 1.00 96.75 500 GLU A N 1
ATOM 3841 C CA . GLU A 1 500 ? -6.238 4.107 -18.339 1.00 96.75 500 GLU A CA 1
ATOM 3842 C C . GLU A 1 500 ? -5.028 3.801 -19.233 1.00 96.75 500 GLU A C 1
ATOM 3844 O O . GLU A 1 500 ? -4.066 3.136 -18.830 1.00 96.75 500 GLU A O 1
ATOM 3849 N N . TYR A 1 501 ? -5.060 4.288 -20.472 1.00 96.81 501 TYR A N 1
ATOM 3850 C CA . TYR A 1 501 ? -3.879 4.287 -21.329 1.00 96.81 501 TYR A CA 1
ATOM 3851 C C . TYR A 1 501 ? -2.949 5.423 -20.889 1.00 96.81 501 TYR A C 1
ATOM 3853 O O . TYR A 1 501 ? -3.386 6.565 -20.812 1.00 96.81 501 TYR A O 1
ATOM 3861 N N . THR A 1 502 ? -1.675 5.117 -20.617 1.00 94.44 502 THR A N 1
ATOM 3862 C CA . THR A 1 502 ? -0.636 6.073 -20.188 1.00 94.44 502 THR A CA 1
ATOM 3863 C C . THR A 1 502 ? -1.030 6.972 -18.997 1.00 94.44 502 THR A C 1
ATOM 3865 O O . THR A 1 502 ? -1.895 6.616 -18.203 1.00 94.44 502 THR A O 1
ATOM 3868 N N . ASN A 1 503 ? -0.317 8.083 -18.804 1.00 93.56 503 ASN A N 1
ATOM 3869 C CA . ASN A 1 503 ? -0.535 9.116 -17.800 1.00 93.56 503 ASN A CA 1
ATOM 3870 C C . ASN A 1 503 ? -0.209 10.482 -18.423 1.00 93.56 503 ASN A C 1
ATOM 3872 O O . ASN A 1 503 ? 0.790 10.609 -19.130 1.00 93.56 503 ASN A O 1
ATOM 3876 N N . GLU A 1 504 ? -1.055 11.478 -18.157 1.00 92.94 504 GLU A N 1
ATOM 3877 C CA . GLU A 1 504 ? -0.905 12.876 -18.583 1.00 92.94 504 GLU A CA 1
ATOM 3878 C C . GLU A 1 504 ? -0.395 13.063 -20.032 1.00 92.94 504 GLU A C 1
ATOM 3880 O O . GLU A 1 504 ? 0.671 13.646 -20.254 1.00 92.94 504 GLU A O 1
ATOM 3885 N N . PRO A 1 505 ? -1.144 12.620 -21.062 1.00 92.69 505 PRO A N 1
ATOM 3886 C CA . PRO A 1 505 ? -0.753 12.752 -22.467 1.00 92.69 505 PRO A CA 1
ATOM 3887 C C . PRO A 1 505 ? -0.580 14.212 -22.920 1.00 92.69 505 PRO A C 1
ATOM 3889 O O . PRO A 1 505 ? -0.000 14.454 -23.977 1.00 92.69 505 PRO A O 1
ATOM 3892 N N . TRP A 1 506 ? -1.024 15.191 -22.129 1.00 91.38 506 TRP A N 1
ATOM 3893 C CA . TRP A 1 506 ? -0.803 16.623 -22.354 1.00 91.38 506 TRP A CA 1
ATOM 3894 C C . TRP A 1 506 ? 0.515 17.149 -21.776 1.00 91.38 506 TRP A C 1
ATOM 3896 O O . TRP A 1 506 ? 1.014 18.173 -22.234 1.00 91.38 506 TRP A O 1
ATOM 3906 N N . ASN A 1 507 ? 1.102 16.485 -20.781 1.00 93.00 507 ASN A N 1
ATOM 3907 C CA . ASN A 1 507 ? 2.213 17.046 -20.026 1.00 93.00 507 ASN A CA 1
ATOM 3908 C C . ASN A 1 507 ? 3.569 16.613 -20.600 1.00 93.00 507 ASN A C 1
ATOM 3910 O O . ASN A 1 507 ? 4.018 15.478 -20.432 1.00 93.00 507 ASN A O 1
ATOM 3914 N N . ALA A 1 508 ? 4.262 17.559 -21.243 1.00 92.75 508 ALA A N 1
ATOM 3915 C CA . ALA A 1 508 ? 5.532 17.323 -21.930 1.00 92.75 508 ALA A CA 1
ATOM 3916 C C . ALA A 1 508 ? 6.669 16.822 -21.032 1.00 92.75 508 ALA A C 1
ATOM 3918 O O . ALA A 1 508 ? 7.666 16.349 -21.572 1.00 92.75 508 ALA A O 1
ATOM 3919 N N . ILE A 1 509 ? 6.560 16.916 -19.700 1.00 93.94 509 ILE A N 1
ATOM 3920 C CA . ILE A 1 509 ? 7.580 16.357 -18.800 1.00 93.94 509 ILE A CA 1
ATOM 3921 C C . ILE A 1 509 ? 7.618 14.826 -18.857 1.00 93.94 509 ILE A C 1
ATOM 3923 O O . ILE A 1 509 ? 8.647 14.237 -18.528 1.00 93.94 509 ILE A O 1
ATOM 3927 N N . PHE A 1 510 ? 6.526 14.181 -19.278 1.00 94.31 510 PHE A N 1
ATOM 3928 C CA . PHE A 1 510 ? 6.421 12.730 -19.373 1.00 94.31 510 PHE A CA 1
ATOM 3929 C C . PHE A 1 510 ? 6.706 12.234 -20.786 1.00 94.31 510 PHE A C 1
ATOM 3931 O O . PHE A 1 510 ? 6.316 12.841 -21.786 1.00 94.31 510 PHE A O 1
ATOM 3938 N N . TRP A 1 511 ? 7.356 11.073 -20.868 1.00 95.19 511 TRP A N 1
ATOM 3939 C CA . TRP A 1 511 ? 7.626 10.412 -22.143 1.00 95.19 511 TRP A CA 1
ATOM 3940 C C . TRP A 1 511 ? 6.321 10.083 -22.882 1.00 95.19 511 TRP A C 1
ATOM 3942 O O . TRP A 1 511 ? 6.219 10.349 -24.078 1.00 95.19 511 TRP A O 1
ATOM 3952 N N . GLY A 1 512 ? 5.286 9.625 -22.170 1.00 95.38 512 GLY A N 1
ATOM 3953 C CA . GLY A 1 512 ? 3.985 9.303 -22.766 1.00 95.38 512 GLY A CA 1
ATOM 3954 C C . GLY A 1 512 ? 3.394 10.447 -23.599 1.00 95.38 512 GLY A C 1
ATOM 3955 O O . GLY A 1 512 ? 2.930 10.211 -24.712 1.00 95.38 512 GLY A O 1
ATOM 3956 N N . SER A 1 513 ? 3.504 11.694 -23.128 1.00 95.12 513 SER A N 1
ATOM 3957 C CA . SER A 1 513 ? 3.026 12.871 -23.866 1.00 95.12 513 SER A CA 1
ATOM 3958 C C . SER A 1 513 ? 3.800 13.117 -25.164 1.00 95.12 513 SER A C 1
ATOM 3960 O O . SER A 1 513 ? 3.206 13.406 -26.203 1.00 95.12 513 SER A O 1
ATOM 3962 N N . MET A 1 514 ? 5.124 12.954 -25.139 1.00 95.62 514 MET A N 1
ATOM 3963 C CA . MET A 1 514 ? 5.950 13.076 -26.345 1.00 95.62 514 MET A CA 1
ATOM 3964 C C . MET A 1 514 ? 5.673 11.933 -27.331 1.00 95.62 514 MET A C 1
ATOM 3966 O O . MET A 1 514 ? 5.598 12.158 -28.538 1.00 95.62 514 MET A O 1
ATOM 3970 N N . TYR A 1 515 ? 5.462 10.716 -26.823 1.00 97.06 515 TYR A N 1
ATOM 3971 C CA . TYR A 1 515 ? 5.160 9.539 -27.636 1.00 97.06 515 TYR A CA 1
ATOM 3972 C C . TYR A 1 515 ? 3.868 9.712 -28.438 1.00 97.06 515 TYR A C 1
ATOM 3974 O O . TYR A 1 515 ? 3.871 9.537 -29.660 1.00 97.06 515 TYR A O 1
ATOM 3982 N N . VAL A 1 516 ? 2.765 10.087 -27.774 1.00 96.75 516 VAL A N 1
ATOM 3983 C CA . VAL A 1 516 ? 1.463 10.214 -28.449 1.00 96.75 516 VAL A CA 1
ATOM 3984 C C . VAL A 1 516 ? 1.503 11.276 -29.545 1.00 96.75 516 VAL A C 1
ATOM 3986 O O . VAL A 1 516 ? 0.933 11.075 -30.615 1.00 96.75 516 VAL A O 1
ATOM 3989 N N . ARG A 1 517 ? 2.243 12.366 -29.332 1.00 96.25 517 ARG A N 1
ATOM 3990 C CA . ARG A 1 517 ? 2.451 13.427 -30.322 1.00 96.25 517 ARG A CA 1
ATOM 3991 C C . ARG A 1 517 ? 3.215 12.961 -31.550 1.00 96.25 517 ARG A C 1
ATOM 3993 O O . ARG A 1 517 ? 2.752 13.167 -32.672 1.00 96.25 517 ARG A O 1
ATOM 4000 N N . MET A 1 518 ? 4.346 12.286 -31.346 1.00 96.31 518 MET A N 1
ATOM 4001 C CA . MET A 1 518 ? 5.147 11.737 -32.442 1.00 96.31 518 MET A CA 1
ATOM 4002 C C . MET A 1 518 ? 4.345 10.730 -33.275 1.00 96.31 518 MET A C 1
ATOM 4004 O O . MET A 1 518 ? 4.401 10.773 -34.505 1.00 96.31 518 MET A O 1
ATOM 4008 N N . LYS A 1 519 ? 3.569 9.852 -32.624 1.00 97.81 519 LYS A N 1
ATOM 4009 C CA . LYS A 1 519 ? 2.673 8.910 -33.309 1.00 97.81 519 LYS A CA 1
ATOM 4010 C C . LYS A 1 519 ? 1.543 9.623 -34.052 1.00 97.81 519 LYS A C 1
ATOM 4012 O O . LYS A 1 519 ? 1.292 9.300 -35.209 1.00 97.81 519 LYS A O 1
ATOM 4017 N N . GLY A 1 520 ? 0.902 10.611 -33.428 1.00 97.06 520 GLY A N 1
ATOM 4018 C CA . GLY A 1 520 ? -0.180 11.381 -34.038 1.00 97.06 520 GLY A CA 1
ATOM 4019 C C . GLY A 1 520 ? 0.249 12.121 -35.306 1.00 97.06 520 GLY A C 1
ATOM 4020 O O . GLY A 1 520 ? -0.446 12.045 -36.318 1.00 97.06 520 GLY A O 1
ATOM 4021 N N . ILE A 1 521 ? 1.411 12.784 -35.277 1.00 97.44 521 ILE A N 1
ATOM 4022 C CA . ILE A 1 521 ? 1.989 13.446 -36.457 1.00 97.44 521 ILE A CA 1
ATOM 4023 C C . ILE A 1 521 ? 2.354 12.425 -37.535 1.00 97.44 521 ILE A C 1
ATOM 4025 O O . ILE A 1 521 ? 2.037 12.631 -38.703 1.00 97.44 521 ILE A O 1
ATOM 4029 N N . ALA A 1 522 ? 2.977 11.303 -37.158 1.00 95.94 522 ALA A N 1
ATOM 4030 C CA . ALA A 1 522 ? 3.350 10.259 -38.112 1.00 95.94 522 ALA A CA 1
ATOM 4031 C C . ALA A 1 522 ? 2.139 9.642 -38.835 1.00 95.94 522 ALA A C 1
ATOM 4033 O O . ALA A 1 522 ? 2.270 9.203 -39.973 1.00 95.94 522 ALA A O 1
ATOM 4034 N N . LEU A 1 523 ? 0.971 9.628 -38.189 1.00 97.12 523 LEU A N 1
ATOM 4035 C CA . LEU A 1 523 ? -0.291 9.145 -38.753 1.00 97.12 523 LEU A CA 1
ATOM 4036 C C . LEU A 1 523 ? -1.110 10.246 -39.450 1.00 97.12 523 LEU A C 1
ATOM 4038 O O . LEU A 1 523 ? -2.192 9.963 -39.954 1.00 97.12 523 LEU A O 1
ATOM 4042 N N . GLY A 1 524 ? -0.629 11.494 -39.469 1.00 97.19 524 GLY A N 1
ATOM 4043 C CA . GLY A 1 524 ? -1.324 12.614 -40.108 1.00 97.19 524 GLY A CA 1
ATOM 4044 C C . GLY A 1 524 ? -2.656 12.992 -39.448 1.00 97.19 524 GLY A C 1
ATOM 4045 O O . GLY A 1 524 ? -3.539 13.511 -40.125 1.00 97.19 524 GLY A O 1
ATOM 4046 N N . LEU A 1 525 ? -2.829 12.736 -38.143 1.00 95.94 525 LEU A N 1
ATOM 4047 C CA . LEU A 1 525 ? -4.112 12.960 -37.450 1.00 95.94 525 LEU A CA 1
ATOM 4048 C C . LEU A 1 525 ? -4.451 14.449 -37.263 1.00 95.94 525 LEU A C 1
ATOM 4050 O O . LEU A 1 525 ? -5.618 14.820 -37.106 1.00 95.94 525 LEU A O 1
ATOM 4054 N N . ASP A 1 526 ? -3.433 15.306 -37.237 1.00 95.50 526 ASP A N 1
ATOM 4055 C CA . ASP A 1 526 ? -3.541 16.763 -37.207 1.00 95.50 526 ASP A CA 1
ATOM 4056 C C . ASP A 1 526 ? -2.211 17.383 -37.660 1.00 95.50 526 ASP A C 1
ATOM 4058 O O . ASP A 1 526 ? -1.172 16.726 -37.613 1.00 95.50 526 ASP A O 1
ATOM 4062 N N . THR A 1 527 ? -2.222 18.657 -38.053 1.00 94.88 527 THR A N 1
ATOM 4063 C CA . THR A 1 527 ? -0.991 19.406 -38.356 1.00 94.88 527 THR A CA 1
ATOM 4064 C C . THR A 1 527 ? -0.365 20.031 -37.110 1.00 94.88 527 THR A C 1
ATOM 4066 O O . THR A 1 527 ? 0.820 20.356 -37.112 1.00 94.88 527 THR A O 1
ATOM 4069 N N . THR A 1 528 ? -1.130 20.196 -36.028 1.00 94.56 528 THR A N 1
ATOM 4070 C CA . THR A 1 528 ? -0.625 20.676 -34.740 1.00 94.56 528 THR A CA 1
ATOM 4071 C C . THR A 1 528 ? -0.278 19.499 -33.840 1.00 94.56 528 THR A C 1
ATOM 4073 O O . THR A 1 528 ? -1.144 18.705 -33.482 1.00 94.56 528 THR A O 1
ATOM 4076 N N . GLU A 1 529 ? 0.983 19.440 -33.412 1.00 93.69 529 GLU A N 1
ATOM 4077 C CA . GLU A 1 529 ? 1.575 18.330 -32.656 1.00 93.69 529 GLU A CA 1
ATOM 4078 C C . GLU A 1 529 ? 0.713 17.848 -31.476 1.00 93.69 529 GLU A C 1
ATOM 4080 O O . GLU A 1 529 ? 0.352 16.675 -31.397 1.00 93.69 529 GLU A O 1
ATOM 4085 N N . TRP A 1 530 ? 0.325 18.758 -30.583 1.00 90.06 530 TRP A N 1
ATOM 4086 C CA . TRP A 1 530 ? -0.462 18.443 -29.386 1.00 90.06 530 TRP A CA 1
ATOM 4087 C C . TRP A 1 530 ? -1.855 17.903 -29.730 1.00 90.06 530 TRP A C 1
ATOM 4089 O O . TRP A 1 530 ? -2.289 16.907 -29.155 1.00 90.06 530 TRP A O 1
ATOM 4099 N N . ARG A 1 531 ? -2.517 18.488 -30.740 1.00 91.81 531 ARG A N 1
ATOM 4100 C CA . ARG A 1 531 ? -3.823 18.016 -31.233 1.00 91.81 531 ARG A CA 1
ATOM 4101 C C . ARG A 1 531 ? -3.719 16.619 -31.838 1.00 91.81 531 ARG A C 1
ATOM 4103 O O . ARG A 1 531 ? -4.571 15.773 -31.573 1.00 91.81 531 ARG A O 1
ATOM 4110 N N . ALA A 1 532 ? -2.661 16.365 -32.609 1.00 95.19 532 ALA A N 1
ATOM 4111 C CA . ALA A 1 532 ? -2.384 15.048 -33.170 1.00 95.19 532 ALA A CA 1
ATOM 4112 C C . ALA A 1 532 ? -2.164 14.011 -32.054 1.00 95.19 532 ALA A C 1
ATOM 4114 O O . ALA A 1 532 ? -2.680 12.896 -32.135 1.00 95.19 532 ALA A O 1
ATOM 4115 N N . GLY A 1 533 ? -1.461 14.403 -30.986 1.00 95.06 533 GLY A N 1
ATOM 4116 C CA . GLY A 1 533 ? -1.257 13.582 -29.795 1.00 95.06 533 GLY A CA 1
ATOM 4117 C C . GLY A 1 533 ? -2.552 13.203 -29.079 1.00 95.06 533 GLY A C 1
ATOM 4118 O O . GLY A 1 533 ? -2.755 12.028 -28.783 1.00 95.06 533 GLY A O 1
ATOM 4119 N N . TYR A 1 534 ? -3.461 14.156 -28.859 1.00 93.31 534 TYR A N 1
ATOM 4120 C CA . TYR A 1 534 ? -4.760 13.892 -28.222 1.00 93.31 534 TYR A CA 1
ATOM 4121 C C . TYR A 1 534 ? -5.642 12.946 -29.044 1.00 93.31 534 TYR A C 1
ATOM 4123 O O . TYR A 1 534 ? -6.263 12.035 -28.493 1.00 93.31 534 TYR A O 1
ATOM 4131 N N . LYS A 1 535 ? -5.647 13.106 -30.372 1.00 94.81 535 LYS A N 1
ATOM 4132 C CA . LYS A 1 535 ? -6.348 12.195 -31.289 1.00 94.81 535 LYS A CA 1
ATOM 4133 C C . LYS A 1 535 ? -5.758 10.785 -31.250 1.00 94.81 535 LYS A C 1
ATOM 4135 O O . LYS A 1 535 ? -6.499 9.812 -31.140 1.00 94.81 535 LYS A O 1
ATOM 4140 N N . TYR A 1 536 ? -4.427 10.663 -31.279 1.00 96.50 536 TYR A N 1
ATOM 4141 C CA . TYR A 1 536 ? -3.766 9.362 -31.153 1.00 96.50 536 TYR A CA 1
ATOM 4142 C C . TYR A 1 536 ? -4.070 8.696 -29.808 1.00 96.50 536 TYR A C 1
ATOM 4144 O O . TYR A 1 536 ? -4.405 7.515 -29.772 1.00 96.50 536 TYR A O 1
ATOM 4152 N N . TYR A 1 537 ? -3.994 9.453 -28.710 1.00 96.12 537 TYR A N 1
ATOM 4153 C CA . TYR A 1 537 ? -4.336 8.963 -27.378 1.00 96.12 537 TYR A CA 1
ATOM 4154 C C . TYR A 1 537 ? -5.757 8.395 -27.326 1.00 96.12 537 TYR A C 1
ATOM 4156 O O . TYR A 1 537 ? -5.956 7.302 -26.794 1.00 96.12 537 TYR A O 1
ATOM 4164 N N . SER A 1 538 ? -6.728 9.113 -27.893 1.00 95.94 538 SER A N 1
ATOM 4165 C CA . SER A 1 538 ? -8.141 8.713 -27.875 1.00 95.94 538 SER A CA 1
ATOM 4166 C C . SER A 1 538 ? -8.342 7.421 -28.673 1.00 95.94 538 SER A C 1
ATOM 4168 O O . SER A 1 538 ? -8.831 6.433 -28.121 1.00 95.94 538 SER A O 1
ATOM 4170 N N . ASN A 1 539 ? -7.800 7.354 -29.897 1.00 96.50 539 ASN A N 1
ATOM 4171 C CA . ASN A 1 539 ? -7.795 6.135 -30.714 1.00 96.50 539 ASN A CA 1
ATOM 4172 C C . ASN A 1 539 ? -7.176 4.942 -29.981 1.00 96.50 539 ASN A C 1
ATOM 4174 O O . ASN A 1 539 ? -7.788 3.877 -29.876 1.00 96.50 539 ASN A O 1
ATOM 4178 N N . ARG A 1 540 ? -5.969 5.122 -29.438 1.00 97.75 540 ARG A N 1
ATOM 4179 C CA . ARG A 1 540 ? -5.235 4.038 -28.786 1.00 97.75 540 ARG A CA 1
ATOM 4180 C C . ARG A 1 540 ? -5.914 3.576 -27.495 1.00 97.75 540 ARG A C 1
ATOM 4182 O O . ARG A 1 540 ? -5.906 2.382 -27.198 1.00 97.75 540 ARG A O 1
ATOM 4189 N N . SER A 1 541 ? -6.550 4.487 -26.761 1.00 97.81 541 SER A N 1
ATOM 4190 C CA . SER A 1 541 ? -7.360 4.144 -25.588 1.00 97.81 541 SER A CA 1
ATOM 4191 C C . SER A 1 541 ? -8.544 3.260 -25.980 1.00 97.81 541 SER A C 1
ATOM 4193 O O . SER A 1 541 ? -8.748 2.213 -25.370 1.00 97.81 541 SER A O 1
ATOM 4195 N N . VAL A 1 542 ? -9.277 3.615 -27.042 1.00 97.12 542 VAL A N 1
ATOM 4196 C CA . VAL A 1 542 ? -10.410 2.818 -27.543 1.00 97.12 542 VAL A CA 1
ATOM 4197 C C . VAL A 1 542 ? -9.966 1.437 -28.032 1.00 97.12 542 VAL A C 1
ATOM 4199 O O . VAL A 1 542 ? -10.646 0.450 -27.752 1.00 97.12 542 VAL A O 1
ATOM 4202 N N . GLU A 1 543 ? -8.828 1.333 -28.723 1.00 98.19 543 GLU A N 1
ATOM 4203 C CA . GLU A 1 543 ? -8.243 0.039 -29.107 1.00 98.19 543 GLU A CA 1
ATOM 4204 C C . GLU A 1 543 ? -7.957 -0.843 -27.887 1.00 98.19 543 GLU A C 1
ATOM 4206 O O . GLU A 1 543 ? -8.354 -2.007 -27.852 1.00 98.19 543 GLU A O 1
ATOM 4211 N N . ILE A 1 544 ? -7.315 -0.284 -26.860 1.00 98.69 544 ILE A N 1
ATOM 4212 C CA . ILE A 1 544 ? -7.018 -0.992 -25.612 1.00 98.69 544 ILE A CA 1
ATOM 4213 C C . ILE A 1 544 ? -8.312 -1.412 -24.906 1.00 98.69 544 ILE A C 1
ATOM 4215 O O . ILE A 1 544 ? -8.424 -2.554 -24.465 1.00 98.69 544 ILE A O 1
ATOM 4219 N N . PHE A 1 545 ? -9.316 -0.534 -24.838 1.00 98.50 545 PHE A N 1
ATOM 4220 C CA . PHE A 1 545 ? -10.612 -0.863 -24.245 1.00 98.50 545 PHE A CA 1
ATOM 4221 C C . PHE A 1 545 ? -11.302 -2.022 -24.970 1.00 98.50 545 PHE A C 1
ATOM 4223 O O . PHE A 1 545 ? -11.914 -2.853 -24.305 1.00 98.50 545 PHE A O 1
ATOM 4230 N N . LYS A 1 546 ? -11.181 -2.107 -26.303 1.00 98.62 546 LYS A N 1
ATOM 4231 C CA . LYS A 1 546 ? -11.700 -3.234 -27.096 1.00 98.62 546 LYS A CA 1
ATOM 4232 C C . LYS A 1 546 ? -10.962 -4.537 -26.786 1.00 98.62 546 LYS A C 1
ATOM 4234 O O . LYS A 1 546 ? -11.619 -5.528 -26.502 1.00 98.62 546 LYS A O 1
ATOM 4239 N N . ILE A 1 547 ? -9.625 -4.520 -26.727 1.00 98.81 547 ILE A N 1
ATOM 4240 C CA . ILE A 1 547 ? -8.830 -5.706 -26.349 1.00 98.81 547 ILE A CA 1
ATOM 4241 C C . ILE A 1 547 ? -9.284 -6.246 -24.985 1.00 98.81 547 ILE A C 1
ATOM 4243 O O . ILE A 1 547 ? -9.520 -7.443 -24.832 1.00 98.81 547 ILE A O 1
ATOM 4247 N N . TRP A 1 548 ? -9.440 -5.366 -23.993 1.00 98.75 548 TRP A N 1
ATOM 4248 C CA . TRP A 1 548 ? -9.909 -5.766 -22.666 1.00 98.75 548 TRP A CA 1
ATOM 4249 C C . TRP A 1 548 ? -11.356 -6.258 -22.683 1.00 98.75 548 TRP A C 1
ATOM 4251 O O . TRP A 1 548 ? -11.647 -7.280 -22.072 1.00 98.75 548 TRP A O 1
ATOM 4261 N N . HIS A 1 549 ? -12.253 -5.572 -23.390 1.00 98.69 549 HIS A N 1
ATOM 4262 C CA . HIS A 1 549 ? -13.641 -6.002 -23.544 1.00 98.69 549 HIS A CA 1
ATOM 4263 C C . HIS A 1 549 ? -13.735 -7.431 -24.094 1.00 98.69 549 HIS A C 1
ATOM 4265 O O . HIS A 1 549 ? -14.434 -8.264 -23.521 1.00 98.69 549 HIS A O 1
ATOM 4271 N N . ASP A 1 550 ? -12.986 -7.736 -25.154 1.00 98.62 550 ASP A N 1
ATOM 4272 C CA . ASP A 1 550 ? -13.024 -9.042 -25.814 1.00 98.62 550 ASP A CA 1
ATOM 4273 C C . ASP A 1 550 ? -12.466 -10.151 -24.910 1.00 98.62 550 ASP A C 1
ATOM 4275 O O . ASP A 1 550 ? -13.024 -11.244 -24.842 1.00 98.62 550 ASP A O 1
ATOM 4279 N N . ILE A 1 551 ? -11.411 -9.858 -24.143 1.00 98.69 551 ILE A N 1
ATOM 4280 C CA . ILE A 1 551 ? -10.821 -10.800 -23.179 1.00 98.69 551 ILE A CA 1
ATOM 4281 C C . ILE A 1 551 ? -11.773 -11.099 -22.019 1.00 98.69 551 ILE A C 1
ATOM 4283 O O . ILE A 1 551 ? -11.837 -12.247 -21.569 1.00 98.69 551 ILE A O 1
ATOM 4287 N N . PHE A 1 552 ? -12.492 -10.084 -21.531 1.00 98.25 552 PHE A N 1
ATOM 4288 C CA . PHE A 1 552 ? -13.435 -10.200 -20.415 1.00 98.25 552 PHE A CA 1
ATOM 4289 C C . PHE A 1 552 ? -14.832 -10.670 -20.846 1.00 98.25 552 PHE A C 1
ATOM 4291 O O . PHE A 1 552 ? -15.635 -11.016 -19.981 1.00 98.25 552 PHE A O 1
ATOM 4298 N N . GLY A 1 553 ? -15.121 -10.707 -22.150 1.00 97.62 553 GLY A N 1
ATOM 4299 C CA . GLY A 1 553 ? -16.430 -11.075 -22.690 1.00 97.62 553 GLY A CA 1
ATOM 4300 C C . GLY A 1 553 ? -17.521 -10.025 -22.454 1.00 97.62 553 GLY A C 1
ATOM 4301 O O . GLY A 1 553 ? -18.700 -10.363 -22.516 1.00 97.62 553 GLY A O 1
ATOM 4302 N N . GLY A 1 554 ? -17.147 -8.776 -22.160 1.00 96.88 554 GLY A N 1
ATOM 4303 C CA . GLY A 1 554 ? -18.086 -7.717 -21.798 1.00 96.88 554 GLY A CA 1
ATOM 4304 C C . GLY A 1 554 ? -17.425 -6.520 -21.110 1.00 96.88 554 GLY A C 1
ATOM 4305 O O . GLY A 1 554 ? -16.201 -6.428 -20.992 1.00 96.88 554 GLY A O 1
ATOM 4306 N N . SER A 1 555 ? -18.242 -5.564 -20.661 1.00 96.19 555 SER A N 1
ATOM 4307 C CA . SER A 1 555 ? -17.774 -4.317 -20.020 1.00 96.19 555 SER A CA 1
ATOM 4308 C C . SER A 1 555 ? -18.165 -4.192 -18.548 1.00 96.19 555 SER A C 1
ATOM 4310 O O . SER A 1 555 ? -17.820 -3.210 -17.897 1.00 96.19 555 SER A O 1
ATOM 4312 N N . GLU A 1 556 ? -18.826 -5.203 -17.988 1.00 97.00 556 GLU A N 1
ATOM 4313 C CA . GLU A 1 556 ? -19.400 -5.195 -16.643 1.00 97.00 556 GLU A CA 1
ATOM 4314 C C . GLU A 1 556 ? -18.334 -4.922 -15.583 1.00 97.00 556 GLU A C 1
ATOM 4316 O O . GLU A 1 556 ? -18.610 -4.247 -14.592 1.00 97.00 556 GLU A O 1
ATOM 4321 N N . ARG A 1 557 ? -17.107 -5.419 -15.778 1.00 97.12 557 ARG A N 1
ATOM 4322 C CA . ARG A 1 557 ? -15.972 -5.219 -14.861 1.00 97.12 557 ARG A CA 1
ATOM 4323 C C . ARG A 1 557 ? -15.066 -4.042 -15.234 1.00 97.12 557 ARG A C 1
ATOM 4325 O O . ARG A 1 557 ? -14.130 -3.772 -14.489 1.00 97.12 557 ARG A O 1
ATOM 4332 N N . LEU A 1 558 ? -15.318 -3.342 -16.341 1.00 98.44 558 LEU A N 1
ATOM 4333 C CA . LEU A 1 558 ? -14.392 -2.357 -16.906 1.00 98.44 558 LEU A CA 1
ATOM 4334 C C . LEU A 1 558 ? -14.919 -0.924 -16.755 1.00 98.44 558 LEU A C 1
ATOM 4336 O O . LEU A 1 558 ? -15.907 -0.531 -17.374 1.00 98.44 558 LEU A O 1
ATOM 4340 N N . VAL A 1 559 ? -14.195 -0.106 -15.996 1.00 98.19 559 VAL A N 1
ATOM 4341 C CA . VAL A 1 559 ? -14.334 1.352 -15.982 1.00 98.19 559 VAL A CA 1
ATOM 4342 C C . VAL A 1 559 ? -13.305 1.923 -16.958 1.00 98.19 559 VAL A C 1
ATOM 4344 O O . VAL A 1 559 ? -12.107 1.934 -16.692 1.00 98.19 559 VAL A O 1
ATOM 4347 N N . ARG A 1 560 ? -13.771 2.353 -18.131 1.00 96.56 560 ARG A N 1
ATOM 4348 C CA . ARG A 1 560 ? -12.928 2.905 -19.202 1.00 96.56 560 ARG A CA 1
ATOM 4349 C C . ARG A 1 560 ? -12.634 4.373 -18.916 1.00 96.56 560 ARG A C 1
ATOM 4351 O O . ARG A 1 560 ? -13.565 5.177 -18.890 1.00 96.56 560 ARG A O 1
ATOM 4358 N N . THR A 1 561 ? -11.365 4.714 -18.719 1.00 95.31 561 THR A N 1
ATOM 4359 C CA . THR A 1 561 ? -10.961 6.044 -18.261 1.00 95.31 561 THR A CA 1
ATOM 4360 C C . THR A 1 561 ? -10.100 6.746 -19.302 1.00 95.31 561 THR A C 1
ATOM 4362 O O . THR A 1 561 ? -9.042 6.249 -19.682 1.00 95.31 561 THR A O 1
ATOM 4365 N N . LEU A 1 562 ? -10.532 7.937 -19.719 1.00 93.19 562 LEU A N 1
ATOM 4366 C CA . LEU A 1 562 ? -9.696 8.901 -20.431 1.00 93.19 562 LEU A CA 1
ATOM 4367 C C . LEU A 1 562 ? -9.270 9.972 -19.431 1.00 93.19 562 LEU A C 1
ATOM 4369 O O . LEU A 1 562 ? -10.119 10.544 -18.742 1.00 93.19 562 LEU A O 1
ATOM 4373 N N . ASN A 1 563 ? -7.972 10.233 -19.329 1.00 88.69 563 ASN A N 1
ATOM 4374 C CA . ASN A 1 563 ? -7.492 11.329 -18.502 1.00 88.69 563 ASN A CA 1
ATOM 4375 C C . ASN A 1 563 ? -7.634 12.660 -19.245 1.00 88.69 563 ASN A C 1
ATOM 4377 O O . ASN A 1 563 ? -7.555 12.737 -20.468 1.00 88.69 563 ASN A O 1
ATOM 4381 N N . THR A 1 564 ? -7.878 13.724 -18.488 1.00 87.12 564 THR A N 1
ATOM 4382 C CA . THR A 1 564 ? -7.973 15.072 -19.036 1.00 87.12 564 THR A CA 1
ATOM 4383 C C . THR A 1 564 ? -7.402 16.092 -18.060 1.00 87.12 564 THR A C 1
ATOM 4385 O O . THR A 1 564 ? -7.150 15.794 -16.892 1.00 87.12 564 THR A O 1
ATOM 4388 N N . TYR A 1 565 ? -7.224 17.313 -18.543 1.00 84.44 565 TYR A N 1
ATOM 4389 C CA . TYR A 1 565 ? -6.731 18.454 -17.803 1.00 84.44 565 TYR A CA 1
ATOM 4390 C C . TYR A 1 565 ? -7.875 19.456 -17.666 1.00 84.44 565 TYR A C 1
ATOM 4392 O O . TYR A 1 565 ? -8.294 20.061 -18.647 1.00 84.44 565 TYR A O 1
ATOM 4400 N N . HIS A 1 566 ? -8.408 19.602 -16.449 1.00 81.94 566 HIS A N 1
ATOM 4401 C CA . HIS A 1 566 ? -9.615 20.400 -16.197 1.00 81.94 566 HIS A CA 1
ATOM 4402 C C . HIS A 1 566 ? -9.576 21.857 -16.714 1.00 81.94 566 HIS A C 1
ATOM 4404 O O . HIS A 1 566 ? -10.645 22.354 -17.062 1.00 81.94 566 HIS A O 1
ATOM 4410 N N . PRO A 1 567 ? -8.420 22.555 -16.808 1.00 87.69 567 PRO A N 1
ATOM 4411 C CA . PRO A 1 567 ? -8.361 23.895 -17.396 1.00 87.69 567 PRO A CA 1
ATOM 4412 C C . PRO A 1 567 ? -8.459 23.910 -18.927 1.00 87.69 567 PRO A C 1
ATOM 4414 O O . PRO A 1 567 ? -8.678 24.972 -19.501 1.00 87.69 567 PRO A O 1
ATOM 4417 N N . ASP A 1 568 ? -8.289 22.765 -19.595 1.00 85.88 568 ASP A N 1
ATOM 4418 C CA . ASP A 1 568 ? -8.354 22.636 -21.052 1.00 85.88 568 ASP A CA 1
ATOM 4419 C C . ASP A 1 568 ? -9.633 21.888 -21.474 1.00 85.88 568 ASP A C 1
ATOM 4421 O O . ASP A 1 568 ? -9.666 20.686 -21.772 1.00 85.88 568 ASP A O 1
ATOM 4425 N N . GLU A 1 569 ? -10.740 22.634 -21.481 1.00 88.12 569 GLU A N 1
ATOM 4426 C CA . GLU A 1 569 ? -12.036 22.140 -21.949 1.00 88.12 569 GLU A CA 1
ATOM 4427 C C . GLU A 1 569 ? -11.977 21.712 -23.423 1.00 88.12 569 GLU A C 1
ATOM 4429 O O . GLU A 1 569 ? -12.598 20.717 -23.811 1.00 88.12 569 GLU A O 1
ATOM 4434 N N . TRP A 1 570 ? -11.216 22.441 -24.247 1.00 85.19 570 TRP A N 1
ATOM 4435 C CA . TRP A 1 570 ? -11.080 22.144 -25.669 1.00 85.19 570 TRP A CA 1
ATOM 4436 C C . TRP A 1 570 ? -10.471 20.755 -25.865 1.00 85.19 570 TRP A C 1
ATOM 4438 O O . TRP A 1 570 ? -11.047 19.937 -26.585 1.00 85.19 570 TRP A O 1
ATOM 4448 N N . MET A 1 571 ? -9.373 20.450 -25.172 1.00 85.75 571 MET A N 1
ATOM 4449 C CA . MET A 1 571 ? -8.754 19.126 -25.189 1.00 85.75 571 MET A CA 1
ATOM 4450 C C . MET A 1 571 ? -9.754 18.047 -24.770 1.00 85.75 571 MET A C 1
ATOM 4452 O O . MET A 1 571 ? -9.955 17.085 -25.512 1.00 85.75 571 MET A O 1
ATOM 4456 N N . SER A 1 572 ? -10.435 18.244 -23.635 1.00 88.25 572 SER A N 1
ATOM 4457 C CA . SER A 1 572 ? -11.421 17.291 -23.104 1.00 88.25 572 SER A CA 1
ATOM 4458 C C . SER A 1 572 ? -12.501 16.947 -24.134 1.00 88.25 572 SER A C 1
ATOM 4460 O O . SER A 1 572 ? -12.791 15.777 -24.379 1.00 88.25 572 SER A O 1
ATOM 4462 N N . ARG A 1 573 ? -13.085 17.969 -24.775 1.00 87.06 573 ARG A N 1
ATOM 4463 C CA . ARG A 1 573 ? -14.133 17.789 -25.790 1.00 87.06 573 ARG A CA 1
ATOM 4464 C C . ARG A 1 573 ? -13.616 17.058 -27.023 1.00 87.06 573 ARG A C 1
ATOM 4466 O O . ARG A 1 573 ? -14.302 16.171 -27.519 1.00 87.06 573 ARG A O 1
ATOM 4473 N N . ASN A 1 574 ? -12.424 17.411 -27.500 1.00 82.62 574 ASN A N 1
ATOM 4474 C CA . ASN A 1 574 ? -11.855 16.797 -28.698 1.00 82.62 574 ASN A CA 1
ATOM 4475 C C . ASN A 1 574 ? -11.496 15.326 -28.461 1.00 82.62 574 ASN A C 1
ATOM 4477 O O . ASN A 1 574 ? -11.801 14.498 -29.314 1.00 82.62 574 ASN A O 1
ATOM 4481 N N . MET A 1 575 ? -10.928 14.994 -27.296 1.00 88.38 575 MET A N 1
ATOM 4482 C CA . MET A 1 575 ? -10.623 13.608 -26.919 1.00 88.38 575 MET A CA 1
ATOM 4483 C C . MET A 1 575 ? -11.880 12.745 -26.784 1.00 88.38 575 MET A C 1
ATOM 4485 O O . MET A 1 575 ? -11.856 11.573 -27.125 1.00 88.38 575 MET A O 1
ATOM 4489 N N . LEU A 1 576 ? -12.987 13.310 -26.292 1.00 87.06 576 LEU A N 1
ATOM 4490 C CA . LEU A 1 576 ? -14.259 12.586 -26.186 1.00 87.06 576 LEU A CA 1
ATOM 4491 C C . LEU A 1 576 ? -14.990 12.446 -27.528 1.00 87.06 576 LEU A C 1
ATOM 4493 O O . LEU A 1 576 ? -15.799 11.535 -27.684 1.00 87.06 576 LEU A O 1
ATOM 4497 N N . SER A 1 577 ? -14.765 13.371 -28.464 1.00 86.44 577 SER A N 1
ATOM 4498 C CA . SER A 1 577 ? -15.443 13.381 -29.768 1.00 86.44 577 SER A CA 1
ATOM 4499 C C . SER A 1 577 ? -14.818 12.461 -30.815 1.00 86.44 577 SER A C 1
ATOM 4501 O O . SER A 1 577 ? -15.474 12.159 -31.811 1.00 86.44 577 SER A O 1
ATOM 4503 N N . TYR A 1 578 ? -13.551 12.094 -30.619 1.00 84.19 578 TYR A N 1
ATOM 4504 C CA . TYR A 1 578 ? -12.720 11.364 -31.569 1.00 84.19 578 TYR A CA 1
ATOM 4505 C C . TYR A 1 578 ? -12.556 9.919 -31.109 1.00 84.19 578 TYR A C 1
ATOM 4507 O O . TYR A 1 578 ? -12.866 9.014 -31.914 1.00 84.19 578 TYR A O 1
#

Secondary structure (DSSP, 8-state):
---------------------PPP-PPPEEEEEEEE-TTSSSEEEBPS-EEEEES--TTS--EEE--TT-EEEE-TT-EEEEEETTEEEEEEEP-SEE-HHHHHHHHTTT-SSHHHHHHHHHHHHHHHHHH-BSSS-GGG-B-B-GGGSS--SS-TTS-HHHHHHHHHHHHGGGT--PPP-S----EEEPPPSS-SSSS-------BSBGGGGPPPGGGTS-TT-EE-TTS-EEE--GGGGT-B-TTTSSB-SEEEEESTTPPTTSS--EEEEEEEESSEEEEEEES-EE-GGG-BTTEEEEEE-HHHHHHHGGG-EEEEEEEE-TTS--EEEEEEPSSEEETTEEEEEESSGGGSSTT-EEEHHHHHHH-TT---B-HHHHHHHTT-SEEE-TTTTT---BTTTTTT--HHHHHHHHT--B-GGGS--TTSS-S---TTS-HHHHTT-SS-HHHHHHHHHHHT-EEEEEEPTTB-HHHHHHHHHHHHHHS-TT--EEEEESS-TT-TTBHHHHHHHHHHHHTTS-SSHHHHHHHHHHHHHHHHHHHHHHHHTSSTTEEEE----TT-HHHHHHHHH-

Radius of gyration: 30.39 Å; chains: 1; bounding box: 91×59×88 Å

Foldseek 3Di:
DDDDDDDDDDDDDDDDDDDDDDDDAADKDKAAEFEDDQVDRDTFGAWQWWKWKDDPPVVQIFTGGQHQRRIGIHGPFIWMWTAFQNDIQTDQTDDRYDYQLSSLCSVQVVPPDSVLSSVQLSLLVNQQQQQAACVNDSVRGRDGHPVRRHHQLDPSSPDNLVSLQSSQLVCFQVPTHTDDNYDADAEDEQAFLDEQDLQDFQHQQWAQFQLQSKAQQCLFADVPFDADPQRATQFWDPVQQVDAGPVVRHRAHSKIFTQALHDQPSADFFKKKKAKWFDFDKDKDFQWHWPPVVADVRITIIGGDSVSCVPRNNRHIMIGTNGGDNVIGIDLITTGGAAFAFAPQLLHGDRDPVSHHPPRGDGRVVVCVVPVLPQRTDSPSLVVCLNHAEYECCNQQQQWFFQCLQPPDDDPSSVCVLQPADEQVLAADSRRSYQHYYNSPRRSNNHSSHDDLLNQLVSCQSSVHAYEDEHHLRYDLNNLLVSLLCCLVRHDPPHAYEYAYGPPLPDNRTSSVVNLLVVLVVVPVDPDSNLSSLCSRLVVLVVSVVSNQVSNVHCPRYDRDDDDDVVCPVSVVSSVVD

Sequence (578 aa):
MTIGLLHGCGGGSDNGGTNPNPDPGTPAGTGRLLVTNPQSSTGIPLVNIAYATTPIAAAARQAGTTNNNGDYKYDTSEQVSFTLFNTTFAGISTKATINEDDLAVSYCKANPTPASCQYKVARNLQRLLLSTDNDQNLTNGISILANFQQTPPAALDAEIDQFELALAKKLAPINRQTAALFSPSLGINLESPQPEADEVGGQPVAFVDLFRISRPFPEFSCTDIKYDSNGWPLEIPASCDTQTNPTFRTPTWATTLILRYVPYGAIPTGKYTVLYEGTGTLQYSGIANKLAGESQVGRDVIEITPELIKTRNSAGLRVQLKDIDLANPVKNIRIVMPGGTCEGNPIVRVDSEAECPAGQYRSFVDTLAADRNSIIFNPDYLRFLKDFKVLRTMNFMEMSPRNRACYPLTDDAYRQCMLQDFTWDQRAKLDQASWGGSSRTPLLKLYARGVPLEVVVALANTLNKDVWFNLPHNATNDYVTKFATYVRDNLNTQSKIHLEYTNEPWNAIFWGSMYVRMKGIALGLDTTEWRAGYKYYSNRSVEIFKIWHDIFGGSERLVRTLNTYHPDEWMSRNMLSY

pLDDT: mean 90.83, std 13.85, range [26.72, 98.88]